Protein AF-A0A5K7XA89-F1 (afdb_monomer_lite)

Organism: NCBI:txid2650471

Structure (mmCIF, N/CA/C/O backbone):
data_AF-A0A5K7XA89-F1
#
_entry.id   AF-A0A5K7XA89-F1
#
loop_
_atom_site.group_PDB
_atom_site.id
_atom_site.type_symbol
_atom_site.label_atom_id
_atom_site.label_alt_id
_atom_site.label_comp_id
_atom_site.label_asym_id
_atom_site.label_entity_id
_atom_site.label_seq_id
_atom_site.pdbx_PDB_ins_code
_atom_site.Cartn_x
_atom_site.Cartn_y
_atom_site.Cartn_z
_atom_site.occupancy
_atom_site.B_iso_or_equiv
_atom_site.auth_seq_id
_atom_site.auth_comp_id
_atom_site.auth_asym_id
_atom_site.auth_atom_id
_atom_site.pdbx_PDB_model_num
ATOM 1 N N . MET A 1 1 ? 74.016 27.222 -38.735 1.00 37.00 1 MET A N 1
ATOM 2 C CA . MET A 1 1 ? 73.776 26.646 -37.393 1.00 37.00 1 MET A CA 1
ATOM 3 C C . MET A 1 1 ? 72.657 25.629 -37.515 1.00 37.00 1 MET A C 1
ATOM 5 O O . MET A 1 1 ? 71.613 25.961 -38.057 1.00 37.00 1 MET A O 1
ATOM 9 N N . ASN A 1 2 ? 72.936 24.388 -37.122 1.00 33.28 2 ASN A N 1
ATOM 10 C CA . ASN A 1 2 ? 72.071 23.222 -37.302 1.00 33.28 2 ASN A CA 1
ATOM 11 C C . ASN A 1 2 ? 70.753 23.349 -36.528 1.00 33.28 2 ASN A C 1
ATOM 13 O O . ASN A 1 2 ? 70.775 23.566 -35.320 1.00 33.28 2 ASN A O 1
ATOM 17 N N . VAL A 1 3 ? 69.627 23.118 -37.206 1.00 33.41 3 VAL A N 1
ATOM 18 C CA . VAL A 1 3 ? 68.336 22.843 -36.565 1.00 33.41 3 VAL A CA 1
ATOM 19 C C . VAL A 1 3 ? 68.073 21.346 -36.694 1.00 33.41 3 VAL A C 1
ATOM 21 O O . VAL A 1 3 ? 67.866 20.822 -37.786 1.00 33.41 3 VAL A O 1
ATOM 24 N N . VAL A 1 4 ? 68.154 20.652 -35.562 1.00 34.12 4 VAL A N 1
ATOM 25 C CA . VAL A 1 4 ? 67.889 19.218 -35.416 1.00 34.12 4 VAL A CA 1
ATOM 26 C C . VAL A 1 4 ? 66.395 19.022 -35.145 1.00 34.12 4 VAL A C 1
ATOM 28 O O . VAL A 1 4 ? 65.856 19.569 -34.186 1.00 34.12 4 VAL A O 1
ATOM 31 N N . HIS A 1 5 ? 65.726 18.220 -35.973 1.00 40.22 5 HIS A N 1
ATOM 32 C CA . HIS A 1 5 ? 64.380 17.704 -35.709 1.00 40.22 5 HIS A CA 1
ATOM 33 C C . HIS A 1 5 ? 64.405 16.644 -34.591 1.00 40.22 5 HIS A C 1
ATOM 35 O O . HIS A 1 5 ? 65.168 15.682 -34.711 1.00 40.22 5 HIS A O 1
ATOM 41 N N . PRO A 1 6 ? 63.520 16.699 -33.576 1.00 35.19 6 PRO A N 1
ATOM 42 C CA . PRO A 1 6 ? 63.233 15.545 -32.741 1.00 35.19 6 PRO A CA 1
ATOM 43 C C . PRO A 1 6 ? 62.132 14.683 -33.370 1.00 35.19 6 PRO A C 1
ATOM 45 O O . PRO A 1 6 ? 61.108 15.150 -33.866 1.00 35.19 6 PRO A O 1
ATOM 48 N N . THR A 1 7 ? 62.406 13.388 -33.345 1.00 39.88 7 THR A N 1
ATOM 49 C CA . THR A 1 7 ? 61.856 12.312 -34.159 1.00 39.88 7 THR A CA 1
ATOM 50 C C . THR A 1 7 ? 60.705 11.544 -33.495 1.00 39.88 7 THR A C 1
ATOM 52 O O . THR A 1 7 ? 60.457 11.608 -32.291 1.00 39.88 7 THR A O 1
ATOM 55 N N . LYS A 1 8 ? 60.043 10.759 -34.353 1.00 41.25 8 LYS A N 1
ATOM 56 C CA . LYS A 1 8 ? 59.012 9.705 -34.236 1.00 41.25 8 LYS A CA 1
ATOM 57 C C . LYS A 1 8 ? 58.937 8.809 -32.969 1.00 41.25 8 LYS A C 1
ATOM 59 O O . LYS A 1 8 ? 58.056 7.953 -32.916 1.00 41.25 8 LYS A O 1
ATOM 64 N N . HIS A 1 9 ? 59.750 8.987 -31.925 1.00 38.53 9 HIS A N 1
ATOM 65 C CA . HIS A 1 9 ? 59.777 8.092 -30.754 1.00 38.53 9 HIS A CA 1
ATOM 66 C C . HIS A 1 9 ? 58.677 8.325 -29.700 1.00 38.53 9 HIS A C 1
ATOM 68 O O . HIS A 1 9 ? 58.312 7.387 -28.995 1.00 38.53 9 HIS A O 1
ATOM 74 N N . ARG A 1 10 ? 58.066 9.518 -29.616 1.00 34.62 10 ARG A N 1
ATOM 75 C CA . ARG A 1 10 ? 57.000 9.792 -28.622 1.00 34.62 10 ARG A CA 1
ATOM 76 C C . ARG A 1 10 ? 55.616 9.229 -28.987 1.00 34.62 10 ARG A C 1
ATOM 78 O O . ARG A 1 10 ? 54.802 9.017 -28.093 1.00 34.62 10 ARG A O 1
ATOM 85 N N . ARG A 1 11 ? 55.343 8.937 -30.269 1.00 38.09 11 ARG A N 1
ATOM 86 C CA . ARG A 1 11 ? 54.072 8.311 -30.702 1.00 38.09 11 ARG A CA 1
ATOM 87 C C . ARG A 1 11 ? 54.040 6.798 -30.454 1.00 38.09 11 ARG A C 1
ATOM 89 O O . ARG A 1 11 ? 53.012 6.286 -30.029 1.00 38.09 11 ARG A O 1
ATOM 96 N N . ALA A 1 12 ? 55.164 6.102 -30.632 1.00 37.69 12 ALA A N 1
ATOM 97 C CA . ALA A 1 12 ? 55.244 4.656 -30.399 1.00 37.69 12 ALA A CA 1
ATOM 98 C C . ALA A 1 12 ? 55.132 4.280 -28.906 1.00 37.69 12 ALA A C 1
ATOM 100 O O . ALA A 1 12 ? 54.568 3.239 -28.578 1.00 37.69 12 ALA A O 1
ATOM 101 N N . LEU A 1 13 ? 55.609 5.143 -27.998 1.00 35.50 13 LEU A N 1
ATOM 102 C CA . LEU A 1 13 ? 55.512 4.916 -26.551 1.00 35.50 13 LEU A CA 1
ATOM 103 C C . LEU A 1 13 ? 54.089 5.165 -26.010 1.00 35.50 13 LEU A C 1
ATOM 105 O O . LEU A 1 13 ? 53.639 4.436 -25.133 1.00 35.50 13 LEU A O 1
ATOM 109 N N . ARG A 1 14 ? 53.342 6.128 -26.580 1.00 35.12 14 ARG A N 1
ATOM 110 C CA . ARG A 1 14 ? 51.922 6.360 -26.241 1.00 35.12 14 ARG A CA 1
ATOM 111 C C . ARG A 1 14 ? 50.995 5.256 -26.762 1.00 35.12 14 ARG A C 1
ATOM 113 O O . ARG A 1 14 ? 50.081 4.880 -26.041 1.00 35.12 14 ARG A O 1
ATOM 120 N N . LEU A 1 15 ? 51.249 4.695 -27.951 1.00 36.91 15 LEU A N 1
ATOM 121 C CA . LEU A 1 15 ? 50.461 3.559 -28.459 1.00 36.91 15 LEU A CA 1
ATOM 122 C C . LEU A 1 15 ? 50.674 2.277 -27.636 1.00 36.91 15 LEU A C 1
ATOM 124 O O . LEU A 1 15 ? 49.716 1.552 -27.393 1.00 36.91 15 LEU A O 1
ATOM 128 N N . LYS A 1 16 ? 51.900 2.010 -27.162 1.00 33.69 16 LYS A N 1
ATOM 129 C CA . LYS A 1 16 ? 52.174 0.842 -26.304 1.00 33.69 16 LYS A CA 1
ATOM 130 C C . LYS A 1 16 ? 51.595 0.986 -24.892 1.00 33.69 16 LYS A C 1
ATOM 132 O O . LYS A 1 16 ? 51.180 -0.015 -24.321 1.00 33.69 16 LYS A O 1
ATOM 137 N N . LEU A 1 17 ? 51.508 2.208 -24.356 1.00 32.22 17 LEU A N 1
ATOM 138 C CA . LEU A 1 17 ? 50.892 2.465 -23.049 1.00 32.22 17 LEU A CA 1
ATOM 139 C C . LEU A 1 17 ? 49.352 2.384 -23.106 1.00 32.22 17 LEU A C 1
ATOM 141 O O . LEU A 1 17 ? 48.749 1.815 -22.207 1.00 32.22 17 LEU A O 1
ATOM 145 N N . LEU A 1 18 ? 48.718 2.861 -24.186 1.00 35.91 18 LEU A N 1
ATOM 146 C CA . LEU A 1 18 ? 47.267 2.720 -24.414 1.00 35.91 18 LEU A CA 1
ATOM 147 C C . LEU A 1 18 ? 46.844 1.264 -24.674 1.00 35.91 18 LEU A C 1
ATOM 149 O O . LEU A 1 18 ? 45.805 0.834 -24.178 1.00 35.91 18 LEU A O 1
ATOM 153 N N . ALA A 1 19 ? 47.668 0.484 -25.383 1.00 34.25 19 ALA A N 1
ATOM 154 C CA . ALA A 1 19 ? 47.438 -0.950 -25.562 1.00 34.25 19 ALA A CA 1
ATOM 155 C C . ALA A 1 19 ? 47.626 -1.736 -24.251 1.00 34.25 19 ALA A C 1
ATOM 157 O O . ALA A 1 19 ? 46.821 -2.607 -23.949 1.00 34.25 19 ALA A O 1
ATOM 158 N N . ALA A 1 20 ? 48.629 -1.400 -23.431 1.00 32.50 20 ALA A N 1
ATOM 159 C CA . ALA A 1 20 ? 48.849 -2.055 -22.138 1.00 32.50 20 ALA A CA 1
ATOM 160 C C . ALA A 1 20 ? 47.776 -1.705 -21.088 1.00 32.50 20 ALA A C 1
ATOM 162 O O . ALA A 1 20 ? 47.397 -2.571 -20.308 1.00 32.50 20 ALA A O 1
ATOM 163 N N . ILE A 1 21 ? 47.238 -0.478 -21.099 1.00 38.47 21 ILE A N 1
ATOM 164 C CA . ILE A 1 21 ? 46.108 -0.074 -20.242 1.00 38.47 21 ILE A CA 1
ATOM 165 C C . ILE A 1 21 ? 44.800 -0.738 -20.709 1.00 38.47 21 ILE A C 1
ATOM 167 O O . ILE A 1 21 ? 44.025 -1.186 -19.872 1.00 38.47 21 ILE A O 1
ATOM 171 N N . SER A 1 22 ? 44.591 -0.895 -22.024 1.00 38.22 22 SER A N 1
ATOM 172 C CA . SER A 1 22 ? 43.431 -1.629 -22.567 1.00 38.22 22 SER A CA 1
ATOM 173 C C . SER A 1 22 ? 43.500 -3.131 -22.266 1.00 38.22 22 SER A C 1
ATOM 175 O O . SER A 1 22 ? 42.485 -3.748 -21.966 1.00 38.22 22 SER A O 1
ATOM 177 N N . ILE A 1 23 ? 44.703 -3.717 -22.275 1.00 37.28 23 ILE A N 1
ATOM 178 C CA . ILE A 1 23 ? 44.925 -5.124 -21.916 1.00 37.28 23 ILE A CA 1
ATOM 179 C C . ILE A 1 23 ? 44.824 -5.333 -20.396 1.00 37.28 23 ILE A C 1
ATOM 181 O O . ILE A 1 23 ? 44.286 -6.345 -19.972 1.00 37.28 23 ILE A O 1
ATOM 185 N N . ALA A 1 24 ? 45.264 -4.384 -19.564 1.00 36.22 24 ALA A N 1
ATOM 186 C CA . ALA A 1 24 ? 45.113 -4.469 -18.107 1.00 36.22 24 ALA A CA 1
ATOM 187 C C . ALA A 1 24 ? 43.654 -4.279 -17.646 1.00 36.22 24 ALA A C 1
ATOM 189 O O . ALA A 1 24 ? 43.226 -4.954 -16.714 1.00 36.22 24 ALA A O 1
ATOM 190 N N . ALA A 1 25 ? 42.871 -3.428 -18.322 1.00 37.78 25 ALA A N 1
ATOM 191 C CA . ALA A 1 25 ? 41.431 -3.301 -18.084 1.00 37.78 25 ALA A CA 1
ATOM 192 C C . ALA A 1 25 ? 40.664 -4.565 -18.516 1.00 37.78 25 ALA A C 1
ATOM 194 O O . ALA A 1 25 ? 39.801 -5.029 -17.775 1.00 37.78 25 ALA A O 1
ATOM 195 N N . ALA A 1 26 ? 41.044 -5.177 -19.644 1.00 34.47 26 ALA A N 1
ATOM 196 C CA . ALA A 1 26 ? 40.497 -6.463 -20.085 1.00 34.47 26 ALA A CA 1
ATOM 197 C C . ALA A 1 26 ? 40.936 -7.643 -19.188 1.00 34.47 26 ALA A C 1
ATOM 199 O O . ALA A 1 26 ? 40.162 -8.551 -18.920 1.00 34.47 26 ALA A O 1
ATOM 200 N N . LEU A 1 27 ? 42.165 -7.637 -18.659 1.00 33.06 27 LEU A N 1
ATOM 201 C CA . LEU A 1 27 ? 42.650 -8.680 -17.742 1.00 33.06 27 LEU A CA 1
ATOM 202 C C . LEU A 1 27 ? 42.080 -8.541 -16.323 1.00 33.06 27 LEU A C 1
ATOM 204 O O . LEU A 1 27 ? 41.971 -9.542 -15.621 1.00 33.0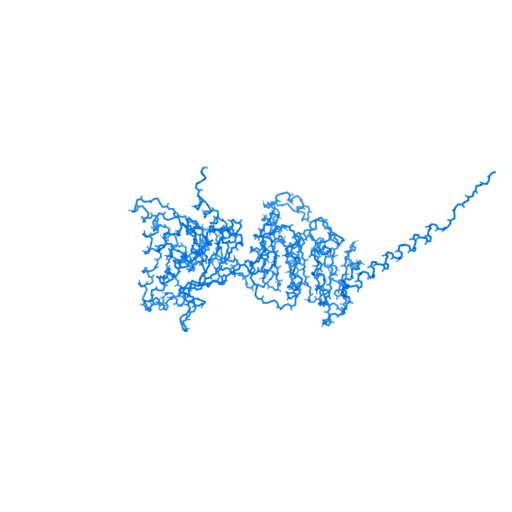6 27 LEU A O 1
ATOM 208 N N . SER A 1 28 ? 41.689 -7.333 -15.907 1.00 37.84 28 SER A N 1
ATOM 209 C CA . SER A 1 28 ? 40.972 -7.119 -14.647 1.00 37.84 28 SER A CA 1
ATOM 210 C C . SER A 1 28 ? 39.466 -7.411 -14.766 1.00 37.84 28 SER A C 1
ATOM 212 O O . SER A 1 28 ? 38.864 -7.754 -13.751 1.00 37.84 28 SER A O 1
ATOM 214 N N . SER A 1 29 ? 38.861 -7.333 -15.967 1.00 39.03 29 SER A N 1
ATOM 215 C CA . SER A 1 29 ? 37.472 -7.786 -16.220 1.00 39.03 29 SER A CA 1
ATOM 216 C C . SER A 1 29 ? 37.359 -9.311 -16.327 1.00 39.03 29 SER A C 1
ATOM 218 O O . SER A 1 29 ? 36.357 -9.891 -15.915 1.00 39.03 29 SER A O 1
ATOM 220 N N . MET A 1 30 ? 38.426 -9.986 -16.765 1.00 36.84 30 MET A N 1
ATOM 221 C CA . MET A 1 30 ? 38.514 -11.453 -16.830 1.00 36.84 30 MET A CA 1
ATOM 222 C C . MET A 1 30 ? 38.441 -12.154 -15.460 1.00 36.84 30 MET A C 1
ATOM 224 O O . MET A 1 30 ? 38.286 -13.372 -15.409 1.00 36.84 30 MET A O 1
ATOM 228 N N . ALA A 1 31 ? 38.533 -11.420 -14.346 1.00 36.69 31 ALA A N 1
ATOM 229 C CA . ALA A 1 31 ? 38.511 -11.990 -12.998 1.00 36.69 31 ALA A CA 1
ATOM 230 C C . ALA A 1 31 ? 37.099 -12.156 -12.387 1.00 36.69 31 ALA A C 1
ATOM 232 O O . ALA A 1 31 ? 36.988 -12.794 -11.342 1.00 36.69 31 ALA A O 1
ATOM 233 N N . SER A 1 32 ? 36.028 -11.628 -13.005 1.00 43.31 32 SER A N 1
ATOM 234 C CA . SER A 1 32 ? 34.648 -11.713 -12.470 1.00 43.31 32 SER A CA 1
ATOM 235 C C . SER A 1 32 ? 33.660 -12.549 -13.299 1.00 43.31 32 SER A C 1
ATOM 237 O O . SER A 1 32 ? 32.538 -12.782 -12.854 1.00 43.31 32 SER A O 1
ATOM 239 N N . GLY A 1 33 ? 34.067 -13.064 -14.463 1.00 42.78 33 GLY A N 1
ATOM 240 C CA . GLY A 1 33 ? 33.417 -14.215 -15.101 1.00 42.78 33 GLY A CA 1
ATOM 241 C C . GLY A 1 33 ? 32.035 -14.026 -15.742 1.00 42.78 33 GLY A C 1
ATOM 242 O O . GLY A 1 33 ? 31.486 -15.025 -16.192 1.00 42.78 33 GLY A O 1
ATOM 243 N N . VAL A 1 34 ? 31.468 -12.818 -15.854 1.00 51.78 34 VAL A N 1
ATOM 244 C CA . VAL A 1 34 ? 30.261 -12.585 -16.679 1.00 51.78 34 VAL A CA 1
ATOM 245 C C . VAL A 1 34 ? 30.316 -11.190 -17.315 1.00 51.78 34 VAL A C 1
ATOM 247 O O . VAL A 1 34 ? 29.961 -10.199 -16.681 1.00 51.78 34 VAL A O 1
ATOM 250 N N . GLU A 1 35 ? 30.765 -11.085 -18.569 1.00 61.78 35 GLU A N 1
ATOM 251 C CA . GLU A 1 35 ? 30.667 -9.827 -19.321 1.00 61.78 35 GLU A CA 1
ATOM 252 C C . GLU A 1 35 ? 29.217 -9.616 -19.789 1.00 61.78 35 GLU A C 1
ATOM 254 O O . GLU A 1 35 ? 28.619 -10.497 -20.403 1.00 61.78 35 GLU A O 1
ATOM 259 N N . TYR A 1 36 ? 28.632 -8.453 -19.482 1.00 79.19 36 TYR A N 1
ATOM 260 C CA . TYR A 1 36 ? 27.377 -7.990 -20.080 1.00 79.19 36 TYR A CA 1
ATOM 261 C C . TYR A 1 36 ? 27.717 -6.861 -21.049 1.00 79.19 36 TYR A C 1
ATOM 263 O O . TYR A 1 36 ? 27.842 -5.698 -20.660 1.00 79.19 36 TYR A O 1
ATOM 271 N N . LEU A 1 37 ? 28.012 -7.244 -22.289 1.00 74.75 37 LEU A N 1
ATOM 272 C CA . LEU A 1 37 ? 28.657 -6.375 -23.269 1.00 74.75 37 LEU A CA 1
ATOM 273 C C . LEU A 1 37 ? 27.642 -5.415 -23.880 1.00 74.75 37 LEU A C 1
ATOM 275 O O . LEU A 1 37 ? 26.671 -5.864 -24.482 1.00 74.75 37 LEU A O 1
ATOM 279 N N . ALA A 1 38 ? 27.890 -4.113 -23.735 1.00 84.31 38 ALA A N 1
ATOM 280 C CA . ALA A 1 38 ? 27.094 -3.061 -24.352 1.00 84.31 38 ALA A CA 1
ATOM 281 C C . ALA A 1 38 ? 27.640 -2.710 -25.742 1.00 84.31 38 ALA A C 1
ATOM 283 O O . ALA A 1 38 ? 28.809 -2.347 -25.883 1.00 84.31 38 ALA A O 1
ATOM 284 N N . GLU A 1 39 ? 26.777 -2.750 -26.750 1.00 87.44 39 GLU A N 1
ATOM 285 C CA . GLU A 1 39 ? 27.058 -2.282 -28.106 1.00 87.44 39 GLU A CA 1
ATOM 286 C C . GLU A 1 39 ? 26.098 -1.155 -28.478 1.00 87.44 39 GLU A C 1
ATOM 288 O O . GLU A 1 39 ? 24.888 -1.274 -28.287 1.00 87.44 39 GLU A O 1
ATOM 293 N N . GLU A 1 40 ? 26.615 -0.069 -29.049 1.00 89.88 40 GLU A N 1
ATOM 294 C CA . GLU A 1 40 ? 25.760 0.966 -29.624 1.00 89.88 40 GLU A CA 1
ATOM 295 C C . GLU A 1 40 ? 25.195 0.490 -30.963 1.00 89.88 40 GLU A C 1
ATOM 297 O O . GLU A 1 40 ? 25.915 0.006 -31.839 1.00 89.88 40 GLU A O 1
ATOM 302 N N . GLN A 1 41 ? 23.885 0.626 -31.109 1.00 88.94 41 GLN A N 1
ATOM 303 C CA . GLN A 1 41 ? 23.122 0.207 -32.270 1.00 88.94 41 GLN A CA 1
ATOM 304 C C . GLN A 1 41 ? 22.153 1.321 -32.674 1.00 88.94 41 GLN A C 1
ATOM 306 O O . GLN A 1 41 ? 21.968 2.322 -31.979 1.00 88.94 41 GLN A O 1
ATOM 311 N N . THR A 1 42 ? 21.520 1.177 -33.835 1.00 85.19 42 THR A N 1
ATOM 312 C CA . THR A 1 42 ? 20.563 2.164 -34.340 1.00 85.19 42 THR A CA 1
ATOM 313 C C . THR A 1 42 ? 19.379 1.466 -34.995 1.00 85.19 42 THR A C 1
ATOM 315 O O . THR A 1 42 ? 19.555 0.595 -35.844 1.00 85.19 42 THR A O 1
ATOM 318 N N . ALA A 1 43 ? 18.163 1.846 -34.604 1.00 79.06 43 ALA A N 1
ATOM 319 C CA . ALA A 1 43 ? 16.922 1.363 -35.199 1.00 79.06 43 ALA A CA 1
ATOM 320 C C . ALA A 1 43 ? 16.286 2.461 -36.057 1.00 79.06 43 ALA A C 1
ATOM 322 O O . ALA A 1 43 ? 16.234 3.620 -35.661 1.00 79.06 43 ALA A O 1
ATOM 323 N N . SER A 1 44 ? 15.780 2.112 -37.235 1.00 72.69 44 SER A N 1
ATOM 324 C CA . SER A 1 44 ? 15.041 3.038 -38.093 1.00 72.69 44 SER A CA 1
ATOM 325 C C . SER A 1 44 ? 13.872 2.293 -38.722 1.00 72.69 44 SER A C 1
ATOM 327 O O . SER A 1 44 ? 14.073 1.288 -39.412 1.00 72.69 44 SER A O 1
ATOM 329 N N . ALA A 1 45 ? 12.644 2.756 -38.478 1.00 62.03 45 ALA A N 1
ATOM 330 C CA . ALA A 1 45 ? 11.520 2.324 -39.295 1.00 62.03 45 ALA A CA 1
ATOM 331 C C . ALA A 1 45 ? 11.682 2.862 -40.721 1.00 62.03 45 ALA A C 1
ATOM 333 O O . ALA A 1 45 ? 12.172 3.969 -40.928 1.00 62.03 45 ALA A O 1
ATOM 334 N N . ALA A 1 46 ? 11.202 2.103 -41.711 1.00 55.06 46 ALA A N 1
ATOM 335 C CA . ALA A 1 46 ? 11.282 2.485 -43.125 1.00 55.06 46 ALA A CA 1
ATOM 336 C C . ALA A 1 46 ? 10.610 3.843 -43.440 1.00 55.06 46 ALA A C 1
ATOM 338 O O . ALA A 1 46 ? 10.864 4.420 -44.492 1.00 55.06 46 ALA A O 1
ATOM 339 N N . SER A 1 47 ? 9.759 4.343 -42.536 1.00 48.88 47 SER A N 1
ATOM 340 C CA . SER A 1 47 ? 9.041 5.616 -42.628 1.00 48.88 47 SER A CA 1
ATOM 341 C C . SER A 1 47 ? 9.502 6.691 -41.629 1.00 48.88 47 SER A C 1
ATOM 343 O O . SER A 1 47 ? 8.918 7.773 -41.621 1.00 48.88 47 SER A O 1
ATOM 345 N N . ALA A 1 48 ? 10.487 6.422 -40.762 1.00 57.88 48 ALA A N 1
ATOM 346 C CA . ALA A 1 48 ? 10.931 7.373 -39.738 1.00 57.88 48 ALA A CA 1
ATOM 347 C C . ALA A 1 48 ? 11.926 8.402 -40.304 1.00 57.88 48 ALA A C 1
ATOM 349 O O . ALA A 1 48 ? 12.830 8.058 -41.064 1.00 57.88 48 ALA A O 1
ATOM 350 N N . SER A 1 49 ? 11.786 9.673 -39.908 1.00 56.03 49 SER A N 1
ATOM 351 C CA . SER A 1 49 ? 12.668 10.769 -40.346 1.00 56.03 49 SER A CA 1
ATOM 352 C C . SER A 1 49 ? 14.021 10.796 -39.626 1.00 56.03 49 SER A C 1
ATOM 354 O O . SER A 1 49 ? 14.974 11.378 -40.141 1.00 56.03 49 SER A O 1
ATOM 356 N N . THR A 1 50 ? 14.129 10.160 -38.456 1.00 69.31 50 THR A N 1
ATOM 357 C CA . THR A 1 50 ? 15.370 10.042 -37.681 1.00 69.31 50 THR A CA 1
ATOM 358 C C . THR A 1 50 ? 15.482 8.654 -37.080 1.00 69.31 50 THR A C 1
ATOM 360 O O . THR A 1 50 ? 14.518 8.148 -36.512 1.00 69.31 50 THR A O 1
ATOM 363 N N . ALA A 1 51 ? 16.664 8.053 -37.182 1.00 84.88 51 ALA A N 1
ATOM 364 C CA . ALA A 1 51 ? 16.939 6.785 -36.534 1.00 84.88 51 ALA A CA 1
ATOM 365 C C . ALA A 1 51 ? 17.072 6.963 -35.009 1.00 84.88 51 ALA A C 1
ATOM 367 O O . ALA A 1 51 ? 17.493 8.021 -34.539 1.00 84.88 51 ALA A O 1
ATOM 368 N N . THR A 1 52 ? 16.715 5.928 -34.254 1.00 90.75 52 THR A N 1
ATOM 369 C CA . THR A 1 52 ? 16.778 5.861 -32.792 1.00 90.75 52 THR A CA 1
ATOM 370 C C . THR A 1 52 ? 18.035 5.098 -32.373 1.00 90.75 52 THR A C 1
ATOM 372 O O . THR A 1 52 ? 18.084 3.878 -32.566 1.00 90.75 52 THR A O 1
ATOM 375 N N . PRO A 1 53 ? 19.058 5.771 -31.816 1.00 94.69 53 PRO A N 1
ATOM 376 C CA . PRO A 1 53 ? 20.181 5.098 -31.176 1.00 94.69 53 PRO A CA 1
ATOM 377 C C . PRO A 1 53 ? 19.721 4.332 -29.935 1.00 94.69 53 PRO A C 1
ATOM 379 O O . PRO A 1 53 ? 18.789 4.754 -29.246 1.00 94.69 53 PRO A O 1
ATOM 382 N N . TYR A 1 54 ? 20.367 3.211 -29.641 1.00 95.62 54 TYR A N 1
ATOM 383 C CA . TYR A 1 54 ? 20.155 2.471 -28.401 1.00 95.62 54 TYR A CA 1
ATOM 384 C C . TYR A 1 54 ? 21.402 1.660 -28.043 1.00 95.62 54 TYR A C 1
ATOM 386 O O . TYR A 1 54 ? 22.145 1.236 -28.929 1.00 95.62 54 TYR A O 1
ATOM 394 N N . LEU A 1 55 ? 21.619 1.416 -26.751 1.00 96.25 55 LEU A N 1
ATOM 395 C CA . LEU A 1 55 ? 22.597 0.427 -26.298 1.00 96.25 55 LEU A CA 1
ATOM 396 C C . LEU A 1 55 ? 21.946 -0.950 -26.242 1.00 96.25 55 LEU A C 1
ATOM 398 O O . LEU A 1 55 ? 20.841 -1.087 -25.716 1.00 96.25 55 LEU A O 1
ATOM 402 N N . LEU A 1 56 ? 22.646 -1.958 -26.751 1.00 94.00 56 LEU A N 1
ATOM 403 C CA . LEU A 1 56 ? 22.263 -3.362 -26.718 1.00 94.00 56 LEU A CA 1
ATOM 404 C C . LEU A 1 56 ? 23.236 -4.132 -25.833 1.00 94.00 56 LEU A C 1
ATOM 406 O O . LEU A 1 56 ? 24.413 -4.252 -26.161 1.00 94.00 56 LEU A O 1
ATOM 410 N N . TYR A 1 57 ? 22.731 -4.670 -24.732 1.00 93.69 57 TYR A N 1
ATOM 411 C CA . TYR A 1 57 ? 23.474 -5.533 -23.833 1.00 93.69 57 TYR A CA 1
ATOM 412 C C . TYR A 1 57 ? 23.165 -6.990 -24.152 1.00 93.69 57 TYR A C 1
ATOM 414 O O . TYR A 1 57 ? 22.004 -7.407 -24.079 1.00 93.69 57 TYR A O 1
ATOM 422 N N . ARG A 1 58 ? 24.199 -7.761 -24.494 1.00 89.00 58 ARG A N 1
ATOM 423 C CA . ARG A 1 58 ? 24.083 -9.208 -24.705 1.00 89.00 58 ARG A CA 1
ATOM 424 C C . ARG A 1 58 ? 24.728 -9.987 -23.559 1.00 89.00 58 ARG A C 1
ATOM 426 O O . ARG A 1 58 ? 25.761 -9.550 -23.041 1.00 89.00 58 ARG A O 1
ATOM 433 N N . PRO A 1 59 ? 24.150 -11.139 -23.178 1.00 84.75 59 PRO A N 1
ATOM 434 C CA . PRO A 1 59 ? 24.762 -12.014 -22.192 1.00 84.75 59 PRO A CA 1
ATOM 435 C C . PRO A 1 59 ? 26.084 -12.573 -22.733 1.00 84.75 59 PRO A C 1
ATOM 437 O O . PRO A 1 59 ? 26.194 -12.906 -23.914 1.00 84.75 59 PRO A O 1
ATOM 440 N N . GLY A 1 60 ? 27.100 -12.668 -21.872 1.00 69.38 60 GLY A N 1
ATOM 441 C CA . GLY A 1 60 ? 28.434 -13.162 -22.245 1.00 69.38 60 GLY A CA 1
ATOM 442 C C . GLY A 1 60 ? 28.482 -14.659 -22.580 1.00 69.38 60 GLY A C 1
ATOM 443 O O . GLY A 1 60 ? 29.463 -15.132 -23.151 1.00 69.38 60 GLY A O 1
ATOM 444 N N . ALA A 1 61 ? 27.423 -15.402 -22.254 1.00 67.44 61 ALA A N 1
ATOM 445 C CA . ALA A 1 61 ? 27.199 -16.788 -22.648 1.00 67.44 61 ALA A CA 1
ATOM 446 C C . ALA A 1 61 ? 25.709 -17.002 -22.986 1.00 67.44 61 ALA A C 1
ATOM 448 O O . ALA A 1 61 ? 24.864 -16.287 -22.442 1.00 67.44 61 ALA A O 1
ATOM 449 N N . PRO A 1 62 ? 25.356 -17.965 -23.859 1.00 63.69 62 PRO A N 1
ATOM 450 C CA . PRO A 1 62 ? 23.959 -18.328 -24.084 1.00 63.69 62 PRO A CA 1
ATOM 451 C C . PRO A 1 62 ? 23.334 -18.806 -22.766 1.00 63.69 62 PRO A C 1
ATOM 453 O O . PRO A 1 62 ? 23.878 -19.711 -22.136 1.00 63.69 62 PRO A O 1
ATOM 456 N N . GLY A 1 63 ? 22.224 -18.195 -22.344 1.00 67.62 63 GLY A N 1
ATOM 457 C CA . GLY A 1 63 ? 21.428 -18.709 -21.224 1.00 67.62 63 GLY A CA 1
ATOM 458 C C . GLY A 1 63 ? 20.606 -19.939 -21.626 1.00 67.62 63 GLY A C 1
ATOM 459 O O . GLY A 1 63 ? 20.624 -20.358 -22.782 1.00 67.62 63 GLY A O 1
ATOM 460 N N . ASP A 1 64 ? 19.813 -20.476 -20.698 1.00 74.25 64 ASP A N 1
ATOM 461 C CA . ASP A 1 64 ? 19.002 -21.690 -20.921 1.00 74.25 64 ASP A CA 1
ATOM 462 C C . ASP A 1 64 ? 17.761 -21.462 -21.812 1.00 74.25 64 ASP A C 1
ATOM 464 O O . ASP A 1 64 ? 16.965 -22.371 -22.062 1.00 74.25 64 ASP A O 1
ATOM 468 N N . HIS A 1 65 ? 17.560 -20.240 -22.305 1.00 78.38 65 HIS A N 1
ATOM 469 C CA . HIS A 1 65 ? 16.426 -19.898 -23.150 1.00 78.38 65 HIS A CA 1
ATOM 470 C C . HIS A 1 65 ? 16.678 -20.240 -24.624 1.00 78.38 65 HIS A C 1
ATOM 472 O O . HIS A 1 65 ? 17.673 -19.828 -25.210 1.00 78.38 65 HIS A O 1
ATOM 478 N N . ALA A 1 66 ? 15.702 -20.891 -25.268 1.00 83.31 66 ALA A N 1
ATOM 479 C CA . ALA A 1 66 ? 15.731 -21.128 -26.716 1.00 83.31 66 ALA A CA 1
ATOM 480 C C . ALA A 1 66 ? 15.727 -19.823 -27.541 1.00 83.31 66 ALA A C 1
ATOM 482 O O . ALA A 1 66 ? 16.300 -19.778 -28.627 1.00 83.31 66 ALA A O 1
ATOM 483 N N . LYS A 1 67 ? 15.078 -18.772 -27.018 1.00 90.56 67 LYS A N 1
ATOM 484 C CA . LYS A 1 67 ? 15.142 -17.387 -27.503 1.00 90.56 67 LYS A CA 1
ATOM 485 C C . LYS A 1 67 ? 15.305 -16.445 -26.311 1.00 90.56 67 LYS A C 1
ATOM 487 O O . LYS A 1 67 ? 14.593 -16.603 -25.315 1.00 90.56 67 LYS A O 1
ATOM 492 N N . SER A 1 68 ? 16.214 -15.479 -26.395 1.00 92.19 68 SER A N 1
ATOM 493 C CA . SER A 1 68 ? 16.503 -14.560 -25.293 1.00 92.19 68 SER A CA 1
ATOM 494 C C . SER A 1 68 ? 15.333 -13.598 -25.043 1.00 92.19 68 SER A C 1
ATOM 496 O O . SER A 1 68 ? 14.938 -12.877 -25.962 1.00 92.19 68 SER A O 1
ATOM 498 N N . PRO A 1 69 ? 14.777 -13.546 -23.819 1.00 95.00 69 PRO A N 1
ATOM 499 C CA . PRO A 1 69 ? 13.822 -12.510 -23.430 1.00 95.00 69 PRO A CA 1
ATOM 500 C C . PRO A 1 69 ? 14.482 -11.125 -23.411 1.00 95.00 69 PRO A C 1
ATOM 502 O O . PRO A 1 69 ? 15.697 -10.999 -23.229 1.00 95.00 69 PRO A O 1
ATOM 505 N N . VAL A 1 70 ? 13.675 -10.079 -23.592 1.00 96.69 70 VAL A N 1
ATOM 506 C CA . VAL A 1 70 ? 14.149 -8.698 -23.751 1.00 96.69 70 VAL A CA 1
ATOM 507 C C . VAL A 1 70 ? 13.727 -7.844 -22.560 1.00 96.69 70 VAL A C 1
ATOM 509 O O . VAL A 1 70 ? 12.558 -7.824 -22.187 1.00 96.69 70 VAL A O 1
ATOM 512 N N . VAL A 1 71 ? 14.663 -7.080 -21.999 1.00 98.25 71 VAL A N 1
ATOM 513 C CA . VAL A 1 71 ? 14.401 -6.011 -21.025 1.00 98.25 71 VAL A CA 1
ATOM 514 C C . VAL A 1 71 ? 14.642 -4.659 -21.686 1.00 98.25 71 VAL A C 1
ATOM 516 O O . VAL A 1 71 ? 15.723 -4.397 -22.201 1.00 98.25 71 VAL A O 1
ATOM 519 N N . VAL A 1 72 ? 13.661 -3.766 -21.638 1.00 98.56 72 VAL A N 1
ATOM 520 C CA . VAL A 1 72 ? 13.810 -2.360 -22.016 1.00 98.56 72 VAL A CA 1
ATOM 521 C C . VAL A 1 72 ? 14.078 -1.551 -20.755 1.00 98.56 72 VAL A C 1
ATOM 523 O O . VAL A 1 72 ? 13.180 -1.374 -19.929 1.00 98.56 72 VAL A O 1
ATOM 526 N N . ALA A 1 73 ? 15.313 -1.078 -20.589 1.00 98.38 73 ALA A N 1
ATOM 527 C CA . ALA A 1 73 ? 15.695 -0.249 -19.455 1.00 98.38 73 ALA A CA 1
ATOM 528 C C . ALA A 1 73 ? 15.486 1.237 -19.783 1.00 98.38 73 ALA A C 1
ATOM 530 O O . ALA A 1 73 ? 16.077 1.769 -20.725 1.00 98.38 73 ALA A O 1
ATOM 531 N N . LEU A 1 74 ? 14.650 1.913 -18.996 1.00 98.56 74 LEU A N 1
ATOM 532 C CA . LEU A 1 74 ? 14.331 3.332 -19.141 1.00 98.56 74 LEU A CA 1
ATOM 533 C C . LEU A 1 74 ? 14.944 4.143 -17.997 1.00 98.56 74 LEU A C 1
ATOM 535 O O . LEU A 1 74 ? 14.888 3.749 -16.831 1.00 98.56 74 LEU A O 1
ATOM 539 N N . TYR A 1 75 ? 15.520 5.296 -18.327 1.00 97.56 75 TYR A N 1
ATOM 540 C CA . TYR A 1 75 ? 16.262 6.132 -17.384 1.00 97.56 75 TYR A CA 1
ATOM 541 C C . TYR A 1 75 ? 15.458 7.317 -16.840 1.00 97.56 75 TYR A C 1
ATOM 543 O O . TYR A 1 75 ? 14.452 7.744 -17.405 1.00 97.56 75 TYR A O 1
ATOM 551 N N . GLY A 1 76 ? 15.921 7.835 -15.701 1.00 96.00 76 GLY A N 1
ATOM 552 C CA . GLY A 1 76 ? 15.366 9.004 -15.028 1.00 96.00 76 GLY A CA 1
ATOM 553 C C . GLY A 1 76 ? 15.596 10.328 -15.767 1.00 96.00 76 GLY A C 1
ATOM 554 O O . GLY A 1 76 ? 16.295 10.401 -16.782 1.00 96.00 76 GLY A O 1
ATOM 555 N N . ALA A 1 77 ? 14.984 11.397 -15.247 1.00 95.44 77 ALA A N 1
ATOM 556 C CA . ALA A 1 77 ? 15.085 12.741 -15.816 1.00 95.44 77 ALA A CA 1
ATOM 557 C C . ALA A 1 77 ? 16.547 13.215 -15.866 1.00 95.44 77 ALA A C 1
ATOM 559 O O . ALA A 1 77 ? 17.324 12.965 -14.949 1.00 95.44 77 ALA A O 1
ATOM 560 N N . GLY A 1 78 ? 16.928 13.884 -16.955 1.00 94.69 78 GLY A N 1
ATOM 561 C CA . GLY A 1 78 ? 18.315 14.289 -17.209 1.00 94.69 78 GLY A CA 1
ATOM 562 C C . GLY A 1 78 ? 19.209 13.185 -17.788 1.00 94.69 78 GLY A C 1
ATOM 563 O O . GLY A 1 78 ? 20.335 13.481 -18.182 1.00 94.69 78 GLY A O 1
ATOM 564 N N . GLY A 1 79 ? 18.720 11.944 -17.866 1.00 94.75 79 GLY A N 1
ATOM 565 C CA . GLY A 1 79 ? 19.470 10.806 -18.390 1.00 94.75 79 GLY A CA 1
ATOM 566 C C . GLY A 1 79 ? 19.581 10.758 -19.916 1.00 94.75 79 GLY A C 1
ATOM 567 O O . GLY A 1 79 ? 18.991 11.549 -20.655 1.00 94.75 79 GLY A O 1
ATOM 568 N N . SER A 1 80 ? 20.354 9.781 -20.376 1.00 95.50 80 SER A N 1
ATOM 569 C CA . SER A 1 80 ? 20.526 9.396 -21.783 1.00 95.50 80 SER A CA 1
ATOM 570 C C . SER A 1 80 ? 20.835 7.901 -21.850 1.00 95.50 80 SER A C 1
ATOM 572 O O . SER A 1 80 ? 21.070 7.285 -20.803 1.00 95.50 80 SER A O 1
ATOM 574 N N . MET A 1 81 ? 20.932 7.315 -23.047 1.00 92.81 81 MET A N 1
ATOM 575 C CA . MET A 1 81 ? 21.363 5.913 -23.156 1.00 92.81 81 MET A CA 1
ATOM 576 C C . MET A 1 81 ? 22.744 5.677 -22.507 1.00 92.81 81 MET A C 1
ATOM 578 O O . MET A 1 81 ? 22.963 4.643 -21.881 1.00 92.81 81 MET A O 1
ATOM 582 N N . ASN A 1 82 ? 23.630 6.682 -22.558 1.00 89.25 82 ASN A N 1
ATOM 583 C CA . ASN A 1 82 ? 24.993 6.638 -22.010 1.00 89.25 82 ASN A CA 1
ATOM 584 C C . ASN A 1 82 ? 25.102 7.094 -20.544 1.00 89.25 82 ASN A C 1
ATOM 586 O O . ASN A 1 82 ? 26.145 6.923 -19.917 1.00 89.25 82 ASN A O 1
ATOM 590 N N . ALA A 1 83 ? 24.044 7.690 -19.995 1.00 92.31 83 ALA A N 1
ATOM 591 C CA . ALA A 1 83 ? 23.970 8.171 -18.617 1.00 92.31 83 ALA A CA 1
ATOM 592 C C . ALA A 1 83 ? 22.641 7.718 -17.998 1.00 92.31 83 ALA A C 1
ATOM 594 O O . ALA A 1 83 ? 21.790 8.530 -17.634 1.00 92.31 83 ALA A O 1
ATOM 595 N N . SER A 1 84 ? 22.438 6.403 -17.965 1.00 94.06 84 SER A N 1
ATOM 596 C CA . SER A 1 84 ? 21.214 5.765 -17.483 1.00 94.06 84 SER A CA 1
ATOM 597 C C . SER A 1 84 ? 21.397 5.202 -16.072 1.00 94.06 84 SER A C 1
ATOM 599 O O . SER A 1 84 ? 22.501 4.814 -15.691 1.00 94.06 84 SER A O 1
ATOM 601 N N . ASN A 1 85 ? 20.304 5.074 -15.307 1.00 95.44 85 ASN A N 1
ATOM 602 C CA . ASN A 1 85 ? 20.325 4.340 -14.032 1.00 95.44 85 ASN A CA 1
ATOM 603 C C . ASN A 1 85 ? 20.842 2.910 -14.240 1.00 95.44 85 ASN A C 1
ATOM 605 O O . ASN A 1 85 ? 21.623 2.413 -13.442 1.00 95.44 85 ASN A O 1
ATOM 609 N N . PHE A 1 86 ? 20.482 2.284 -15.365 1.00 95.81 86 PHE A N 1
ATOM 610 C CA . PHE A 1 86 ? 20.920 0.935 -15.704 1.00 95.81 86 PHE A CA 1
ATOM 611 C C . PHE A 1 86 ? 22.440 0.787 -15.829 1.00 95.81 86 PHE A C 1
ATOM 613 O O . PHE A 1 86 ? 22.939 -0.321 -15.666 1.00 95.81 86 PHE A O 1
ATOM 620 N N . ALA A 1 87 ? 23.182 1.866 -16.094 1.00 92.62 87 ALA A N 1
ATOM 621 C CA . ALA A 1 87 ? 24.642 1.864 -16.150 1.00 92.62 87 ALA A CA 1
ATOM 622 C C . ALA A 1 87 ? 25.314 2.162 -14.793 1.00 92.62 87 ALA A C 1
ATOM 624 O O . ALA A 1 87 ? 26.533 2.040 -14.690 1.00 92.62 87 ALA A O 1
ATOM 625 N N . SER A 1 88 ? 24.558 2.542 -13.755 1.00 93.00 88 SER A N 1
ATOM 626 C CA . SER A 1 88 ? 25.115 2.929 -12.450 1.00 93.00 88 SER A CA 1
ATOM 627 C C . SER A 1 88 ? 25.613 1.727 -11.638 1.00 93.00 88 SER A C 1
ATOM 629 O O . SER A 1 88 ? 25.311 0.572 -11.954 1.00 93.00 88 SER A O 1
ATOM 631 N N . GLU A 1 89 ? 26.394 1.971 -10.585 1.00 92.12 89 GLU A N 1
ATOM 632 C CA . GLU A 1 89 ? 26.936 0.889 -9.753 1.00 92.12 89 GLU A CA 1
ATOM 633 C C . GLU A 1 89 ? 25.832 0.136 -9.004 1.00 92.12 89 GLU A C 1
ATOM 635 O O . GLU A 1 89 ? 25.871 -1.083 -8.909 1.00 92.12 89 GLU A O 1
ATOM 640 N N . GLU A 1 90 ? 24.781 0.828 -8.577 1.00 93.69 90 GLU A N 1
ATOM 641 C CA . GLU A 1 90 ? 23.635 0.222 -7.896 1.00 93.69 90 GLU A CA 1
ATOM 642 C C . GLU A 1 90 ? 22.900 -0.793 -8.785 1.00 93.69 90 GLU A C 1
ATOM 644 O O . GLU A 1 90 ? 22.253 -1.698 -8.283 1.00 93.69 90 GLU A O 1
ATOM 649 N N . PHE A 1 91 ? 23.021 -0.704 -10.111 1.00 94.38 91 PHE A N 1
ATOM 650 C CA . PHE A 1 91 ? 22.443 -1.685 -11.034 1.00 94.38 91 PHE A CA 1
ATOM 651 C C . PHE A 1 91 ? 23.401 -2.844 -11.372 1.00 94.38 91 PHE A C 1
ATOM 653 O O . PHE A 1 91 ? 23.056 -3.687 -12.204 1.00 94.38 91 PHE A O 1
ATOM 660 N N . SER A 1 92 ? 24.595 -2.920 -10.768 1.00 93.19 92 SER A N 1
ATOM 661 C CA . SER A 1 92 ? 25.619 -3.916 -11.128 1.00 93.19 92 SER A CA 1
ATOM 662 C C . SER A 1 92 ? 25.166 -5.354 -10.886 1.00 93.19 92 SER A C 1
ATOM 664 O O . SER A 1 92 ? 25.367 -6.214 -11.748 1.00 93.19 92 SER A O 1
ATOM 666 N N . GLU A 1 93 ? 24.477 -5.612 -9.774 1.00 93.12 93 GLU A N 1
ATOM 667 C CA . GLU A 1 93 ? 23.870 -6.914 -9.507 1.00 93.12 93 GLU A CA 1
ATOM 668 C C . GLU A 1 93 ? 22.757 -7.227 -10.512 1.00 93.12 93 GLU A C 1
ATOM 670 O O . GLU A 1 93 ? 22.779 -8.298 -11.106 1.00 93.12 93 GLU A O 1
ATOM 675 N N . ILE A 1 94 ? 21.852 -6.290 -10.803 1.00 95.12 94 ILE A N 1
ATOM 676 C CA . ILE A 1 94 ? 20.794 -6.500 -11.807 1.00 95.12 94 ILE A CA 1
ATOM 677 C C . ILE A 1 94 ? 21.396 -6.862 -13.171 1.00 95.12 94 ILE A C 1
ATOM 679 O O . ILE A 1 94 ? 20.963 -7.831 -13.790 1.00 95.12 94 ILE A O 1
ATOM 683 N N . ARG A 1 95 ? 22.427 -6.136 -13.627 1.00 94.81 95 ARG A N 1
ATOM 684 C CA . ARG A 1 95 ? 23.132 -6.442 -14.885 1.00 94.81 95 ARG A CA 1
ATOM 685 C C . ARG A 1 95 ? 23.737 -7.844 -14.877 1.00 94.81 95 ARG A C 1
ATOM 687 O O . ARG A 1 95 ? 23.606 -8.568 -15.861 1.00 94.81 95 ARG A O 1
ATOM 694 N N . ARG A 1 96 ? 24.392 -8.230 -13.778 1.00 92.75 96 ARG A N 1
ATOM 695 C CA . ARG A 1 96 ? 25.011 -9.553 -13.630 1.00 92.75 96 ARG A CA 1
ATOM 696 C C . ARG A 1 96 ? 23.967 -10.667 -13.697 1.00 92.75 96 ARG A C 1
ATOM 698 O O . ARG A 1 96 ? 24.151 -11.604 -14.466 1.00 92.75 96 ARG A O 1
ATOM 705 N N . GLU A 1 97 ? 22.885 -10.554 -12.931 1.00 93.06 97 GLU A N 1
ATOM 706 C CA . GLU A 1 97 ? 21.849 -11.592 -12.859 1.00 93.06 97 GLU A CA 1
ATOM 707 C C . GLU A 1 97 ? 21.058 -11.687 -14.179 1.00 93.06 97 GLU A C 1
ATOM 709 O O . GLU A 1 97 ? 20.790 -12.791 -14.646 1.00 93.06 97 GLU A O 1
ATOM 714 N N . LEU A 1 98 ? 20.763 -10.561 -14.849 1.00 93.88 98 LEU A N 1
ATOM 715 C CA . LEU A 1 98 ? 20.154 -10.566 -16.191 1.00 93.88 98 LEU A CA 1
ATOM 716 C C . LEU A 1 98 ? 21.046 -11.265 -17.224 1.00 93.88 98 LEU A C 1
ATOM 718 O O . LEU A 1 98 ? 20.552 -12.072 -18.012 1.00 93.88 98 LEU A O 1
ATOM 722 N N . SER A 1 99 ? 22.355 -10.986 -17.197 1.00 92.56 99 SER A N 1
ATOM 723 C CA . SER A 1 99 ? 23.332 -11.636 -18.076 1.00 92.56 99 SER A CA 1
ATOM 724 C C . SER A 1 99 ? 23.396 -13.147 -17.828 1.00 92.56 99 SER A C 1
ATOM 726 O O . SER A 1 99 ? 23.321 -13.929 -18.772 1.00 92.56 99 SER A O 1
ATOM 728 N N . GLN A 1 100 ? 23.458 -13.571 -16.560 1.00 90.50 100 GLN A N 1
ATOM 729 C CA . GLN A 1 100 ? 23.473 -14.990 -16.178 1.00 90.50 100 GLN A CA 1
ATOM 730 C C . GLN A 1 100 ? 22.191 -15.723 -16.582 1.00 90.50 100 GLN A C 1
ATOM 732 O O . GLN A 1 100 ? 22.250 -16.873 -17.004 1.00 90.50 100 GLN A O 1
ATOM 737 N N . ALA A 1 101 ? 21.045 -15.048 -16.500 1.00 90.44 101 ALA A N 1
ATOM 738 C CA . ALA A 1 101 ? 19.760 -15.596 -16.913 1.00 90.44 101 ALA A CA 1
ATOM 739 C C . ALA A 1 101 ? 19.506 -15.499 -18.432 1.00 90.44 101 ALA A C 1
ATOM 741 O O . ALA A 1 101 ? 18.441 -15.886 -18.904 1.00 90.44 101 ALA A O 1
ATOM 742 N N . GLY A 1 102 ? 20.459 -14.992 -19.224 1.00 92.25 102 GLY A N 1
ATOM 743 C CA . GLY A 1 102 ? 20.355 -14.954 -20.686 1.00 92.25 102 GLY A CA 1
ATOM 744 C C . GLY A 1 102 ? 19.378 -13.914 -21.244 1.00 92.25 102 GLY A C 1
ATOM 745 O O . GLY A 1 102 ? 18.916 -14.063 -22.382 1.00 92.25 102 GLY A O 1
ATOM 746 N N . TYR A 1 103 ? 19.057 -12.875 -20.468 1.00 93.81 103 TYR A N 1
ATOM 747 C CA . TYR A 1 103 ? 18.265 -11.741 -20.942 1.00 93.81 103 TYR A CA 1
ATOM 748 C C . TYR A 1 103 ? 19.121 -10.831 -21.823 1.00 93.81 103 TYR A C 1
ATOM 750 O O . TYR A 1 103 ? 20.309 -10.623 -21.576 1.00 93.81 103 TYR A O 1
ATOM 758 N N . VAL A 1 104 ? 18.488 -10.254 -22.839 1.00 94.69 104 VAL A N 1
ATOM 759 C CA . VAL A 1 104 ? 19.036 -9.138 -23.611 1.00 94.69 104 VAL A CA 1
ATOM 760 C C . VAL A 1 104 ? 18.435 -7.850 -23.067 1.00 94.69 104 VAL A C 1
ATOM 762 O O . VAL A 1 104 ? 17.223 -7.766 -22.879 1.00 94.69 104 VAL A O 1
ATOM 765 N N . THR A 1 105 ? 19.250 -6.826 -22.820 1.00 96.62 105 THR A N 1
ATOM 766 C CA . THR A 1 105 ? 18.753 -5.517 -22.372 1.00 96.62 105 THR A CA 1
ATOM 767 C C . THR A 1 105 ? 18.998 -4.460 -23.427 1.00 96.62 105 THR A C 1
ATOM 769 O O . THR A 1 105 ? 20.085 -4.382 -23.989 1.00 96.62 105 THR A O 1
ATOM 772 N N . ILE A 1 106 ? 18.007 -3.606 -23.656 1.00 96.44 106 ILE A N 1
ATOM 773 C CA . ILE A 1 106 ? 18.169 -2.396 -24.450 1.00 96.44 106 ILE A CA 1
ATOM 774 C C . ILE A 1 106 ? 17.973 -1.138 -23.623 1.00 96.44 106 ILE A C 1
ATOM 776 O O . ILE A 1 106 ? 17.116 -1.090 -22.744 1.00 96.44 106 ILE A O 1
ATOM 780 N N . VAL A 1 107 ? 18.741 -0.103 -23.953 1.00 98.00 107 VAL A N 1
ATOM 781 C CA . VAL A 1 107 ? 18.595 1.246 -23.397 1.00 98.00 107 VAL A CA 1
ATOM 782 C C . VAL A 1 107 ? 18.442 2.225 -24.567 1.00 98.00 107 VAL A C 1
ATOM 784 O O . VAL A 1 107 ? 19.447 2.581 -25.186 1.00 98.00 107 VAL A O 1
ATOM 787 N N . PRO A 1 108 ? 17.209 2.611 -24.947 1.00 97.25 108 PRO A N 1
ATOM 788 C CA . PRO A 1 108 ? 16.974 3.488 -26.094 1.00 97.25 108 PRO A CA 1
ATOM 789 C C . PRO A 1 108 ? 17.277 4.956 -25.781 1.00 97.25 108 PRO A C 1
ATOM 791 O O . PRO A 1 108 ? 17.008 5.416 -24.677 1.00 97.25 108 PRO A O 1
ATOM 794 N N . GLU A 1 109 ? 17.773 5.716 -26.761 1.00 96.56 109 GLU A N 1
ATOM 795 C CA . GLU A 1 109 ? 17.948 7.167 -26.642 1.00 96.56 109 GLU A CA 1
ATOM 796 C C . GLU A 1 109 ? 16.625 7.905 -26.900 1.00 96.56 109 GLU A C 1
ATOM 798 O O . GLU A 1 109 ? 16.157 8.047 -28.037 1.00 96.56 109 GLU A O 1
ATOM 803 N N . LEU A 1 110 ? 16.029 8.385 -25.812 1.00 96.00 110 LEU A N 1
ATOM 804 C CA . LEU A 1 110 ? 14.739 9.075 -25.765 1.00 96.00 110 LEU A CA 1
ATOM 805 C C . LEU A 1 110 ? 14.867 10.565 -25.403 1.00 96.00 110 LEU A C 1
ATOM 807 O O . LEU A 1 110 ? 13.886 11.304 -25.482 1.00 96.00 110 LEU A O 1
ATOM 811 N N . GLY A 1 111 ? 16.058 11.022 -25.010 1.00 94.25 111 GLY A N 1
ATOM 812 C CA . GLY A 1 111 ? 16.303 12.365 -24.491 1.00 94.25 111 GLY A CA 1
ATOM 813 C C . GLY A 1 111 ? 15.995 12.547 -22.992 1.00 94.25 111 GLY A C 1
ATOM 814 O O . GLY A 1 111 ? 15.284 11.751 -22.376 1.00 94.25 111 GLY A O 1
ATOM 815 N N . PRO A 1 112 ? 16.498 13.635 -22.380 1.00 95.50 112 PRO A N 1
ATOM 816 C CA . PRO A 1 112 ? 16.527 13.820 -20.922 1.00 95.50 112 PRO A CA 1
ATOM 817 C C . PRO A 1 112 ? 15.177 14.180 -20.289 1.00 95.50 112 PRO A C 1
ATOM 819 O O . PRO A 1 112 ? 15.034 14.171 -19.069 1.00 95.50 112 PRO A O 1
ATOM 822 N N . SER A 1 113 ? 14.185 14.553 -21.094 1.00 95.25 113 SER A N 1
ATOM 823 C CA . SER A 1 113 ? 12.846 14.947 -20.640 1.00 95.25 113 SER A CA 1
ATOM 824 C C . SER A 1 113 ? 11.782 14.244 -21.471 1.00 95.25 113 SER A C 1
ATOM 826 O O . SER A 1 113 ? 10.867 14.882 -21.985 1.00 95.25 113 SER A O 1
ATOM 828 N N . HIS A 1 114 ? 11.949 12.937 -21.672 1.00 96.31 114 HIS A N 1
ATOM 829 C CA . HIS A 1 114 ? 11.074 12.179 -22.555 1.00 96.31 114 HIS A CA 1
ATOM 830 C C . HIS A 1 114 ? 9.681 11.951 -21.953 1.00 96.31 114 HIS A C 1
ATOM 832 O O . HIS A 1 114 ? 8.703 12.020 -22.690 1.00 96.31 114 HIS A O 1
ATOM 838 N N . TRP A 1 115 ? 9.574 11.692 -20.639 1.00 96.88 115 TRP A N 1
ATOM 839 C CA . TRP A 1 115 ? 8.314 11.450 -19.898 1.00 96.88 115 TRP A CA 1
ATOM 840 C C . TRP A 1 115 ? 7.334 10.485 -20.594 1.00 96.88 115 TRP A C 1
ATOM 842 O O . TRP A 1 115 ? 6.123 10.578 -20.446 1.00 96.88 115 TRP A O 1
ATOM 852 N N . MET A 1 116 ? 7.865 9.576 -21.411 1.00 98.00 116 MET A N 1
ATOM 853 C CA . MET A 1 116 ? 7.107 8.734 -22.344 1.00 98.00 116 MET A CA 1
ATOM 854 C C . MET A 1 116 ? 6.054 9.513 -23.163 1.00 98.00 116 MET A C 1
ATOM 856 O O . MET A 1 116 ? 4.882 9.135 -23.281 1.00 98.00 116 MET A O 1
ATOM 860 N N . ASN A 1 117 ? 6.467 10.645 -23.732 1.00 96.81 117 ASN A N 1
ATOM 861 C CA . ASN A 1 117 ? 5.688 11.363 -24.732 1.00 96.81 117 ASN A CA 1
ATOM 862 C C . ASN A 1 117 ? 5.528 10.538 -26.027 1.00 96.81 117 ASN A C 1
ATOM 864 O O . ASN A 1 117 ? 6.061 9.437 -26.159 1.00 96.81 117 ASN A O 1
ATOM 868 N N . ASP A 1 118 ? 4.749 11.043 -26.986 1.00 94.81 118 ASP A N 1
ATOM 869 C CA . ASP A 1 118 ? 4.439 10.266 -28.194 1.00 94.81 118 ASP A CA 1
ATOM 870 C C . ASP A 1 118 ? 5.675 9.993 -29.080 1.00 94.81 118 ASP A C 1
ATOM 872 O O . ASP A 1 118 ? 5.738 8.932 -29.698 1.00 94.81 118 ASP A O 1
ATOM 876 N N . ASP A 1 119 ? 6.684 10.876 -29.079 1.00 95.00 119 ASP A N 1
ATOM 877 C CA . ASP A 1 119 ? 7.972 10.632 -29.755 1.00 95.00 119 ASP A CA 1
ATOM 878 C C . ASP A 1 119 ? 8.749 9.489 -29.084 1.00 95.00 119 ASP A C 1
ATOM 880 O O . ASP A 1 119 ? 9.199 8.563 -29.754 1.00 95.00 119 ASP A O 1
ATOM 884 N N . ALA A 1 120 ? 8.830 9.483 -27.752 1.00 96.81 120 ALA A N 1
ATOM 885 C CA . ALA A 1 120 ? 9.469 8.409 -27.001 1.00 96.81 120 ALA A CA 1
ATOM 886 C C . ALA A 1 120 ? 8.780 7.054 -27.228 1.00 96.81 120 ALA A C 1
ATOM 888 O O . ALA A 1 120 ? 9.460 6.047 -27.416 1.00 96.81 120 ALA A O 1
ATOM 889 N N . ILE A 1 121 ? 7.441 7.028 -27.279 1.00 96.69 121 ILE A N 1
ATOM 890 C CA . ILE A 1 121 ? 6.680 5.816 -27.624 1.00 96.69 121 ILE A CA 1
ATOM 891 C C . ILE A 1 121 ? 7.058 5.333 -29.028 1.00 96.69 121 ILE A C 1
ATOM 893 O O . ILE A 1 121 ? 7.335 4.148 -29.194 1.00 96.69 121 ILE A O 1
ATOM 897 N N . ALA A 1 122 ? 7.097 6.229 -30.020 1.00 95.06 122 ALA A N 1
ATOM 898 C CA . ALA A 1 122 ? 7.455 5.875 -31.394 1.00 95.06 122 ALA A CA 1
ATOM 899 C C . ALA A 1 122 ? 8.888 5.324 -31.496 1.00 95.06 122 ALA A C 1
ATOM 901 O O . ALA A 1 122 ? 9.118 4.316 -32.159 1.00 95.06 122 ALA A O 1
ATOM 902 N N . ARG A 1 123 ? 9.841 5.923 -30.775 1.00 95.44 123 ARG A N 1
ATOM 903 C CA . ARG A 1 123 ? 11.237 5.461 -30.712 1.00 95.44 123 ARG A CA 1
ATOM 904 C C . ARG A 1 123 ? 11.366 4.070 -30.095 1.00 95.44 123 ARG A C 1
ATOM 906 O O . ARG A 1 123 ? 12.066 3.221 -30.644 1.00 95.44 123 ARG A O 1
ATOM 913 N N . VAL A 1 124 ? 10.677 3.811 -28.981 1.00 96.50 124 VAL A N 1
ATOM 914 C CA . VAL A 1 124 ? 10.627 2.467 -28.378 1.00 96.50 124 VAL A CA 1
ATOM 915 C C . VAL A 1 124 ? 9.955 1.480 -29.334 1.00 96.50 124 VAL A C 1
ATOM 917 O O . VAL A 1 124 ? 10.452 0.363 -29.504 1.00 96.50 124 VAL A O 1
ATOM 920 N N . ASP A 1 125 ? 8.869 1.895 -29.999 1.00 95.44 125 ASP A N 1
ATOM 921 C CA . ASP A 1 125 ? 8.176 1.066 -30.980 1.00 95.44 125 ASP A CA 1
ATOM 922 C C . ASP A 1 125 ? 9.132 0.646 -32.115 1.00 95.44 125 ASP A C 1
ATOM 924 O O . ASP A 1 125 ? 9.177 -0.541 -32.453 1.00 95.44 125 ASP A O 1
ATOM 928 N N . ASP A 1 126 ? 9.933 1.579 -32.639 1.00 92.50 126 ASP A N 1
ATOM 929 C CA . ASP A 1 126 ? 10.932 1.352 -33.689 1.00 92.50 126 ASP A CA 1
ATOM 930 C C . ASP A 1 126 ? 12.031 0.370 -33.267 1.00 92.50 126 ASP A C 1
ATOM 932 O O . ASP A 1 126 ? 12.347 -0.552 -34.026 1.00 92.50 126 ASP A O 1
ATOM 936 N N . VAL A 1 127 ? 12.592 0.525 -32.060 1.00 93.19 127 VAL A N 1
ATOM 937 C CA . VAL A 1 127 ? 13.626 -0.398 -31.558 1.00 93.19 127 VAL A CA 1
ATOM 938 C C . VAL A 1 127 ? 13.059 -1.810 -31.433 1.00 93.19 127 VAL A C 1
ATOM 940 O O . VAL A 1 127 ? 13.639 -2.757 -31.964 1.00 93.19 127 VAL A O 1
ATOM 943 N N . LEU A 1 128 ? 11.887 -1.962 -30.812 1.00 94.19 128 LEU A N 1
ATOM 944 C CA . LEU A 1 128 ? 11.264 -3.275 -30.634 1.00 94.19 128 LEU A CA 1
ATOM 945 C C . LEU A 1 128 ? 10.833 -3.916 -31.964 1.00 94.19 128 LEU A C 1
ATOM 947 O O . LEU A 1 128 ? 10.897 -5.134 -32.101 1.00 94.19 128 LEU A O 1
ATOM 951 N N . ASN A 1 129 ? 10.411 -3.123 -32.954 1.00 92.31 129 ASN A N 1
ATOM 952 C CA . ASN A 1 129 ? 10.075 -3.619 -34.297 1.00 92.31 129 ASN A CA 1
ATOM 953 C C . ASN A 1 129 ? 11.304 -4.079 -35.089 1.00 92.31 129 ASN A C 1
ATOM 955 O O . ASN A 1 129 ? 11.191 -4.923 -35.977 1.00 92.31 129 ASN A O 1
ATOM 959 N N . MET A 1 130 ? 12.468 -3.492 -34.817 1.00 88.62 130 MET A N 1
ATOM 960 C CA . MET A 1 130 ? 13.725 -3.943 -35.400 1.00 88.62 130 MET A CA 1
ATOM 961 C C . MET A 1 130 ? 14.167 -5.250 -34.731 1.00 88.62 130 MET A C 1
ATOM 963 O O . MET A 1 130 ? 14.436 -6.224 -35.430 1.00 88.62 130 MET A O 1
ATOM 967 N N . LEU A 1 131 ? 14.137 -5.305 -33.396 1.00 87.56 131 LEU A N 1
ATOM 968 C CA . LEU A 1 131 ? 14.517 -6.494 -32.627 1.00 87.56 131 LEU A CA 1
ATOM 969 C C . LEU A 1 131 ? 13.602 -7.696 -32.869 1.00 87.56 131 LEU A C 1
ATOM 971 O O . LEU A 1 131 ? 14.072 -8.824 -32.837 1.00 87.56 131 LEU A O 1
ATOM 975 N N . SER A 1 132 ? 12.318 -7.486 -33.172 1.00 89.31 132 SER A N 1
ATOM 976 C CA . SER A 1 132 ? 11.401 -8.590 -33.488 1.00 89.31 132 SER A CA 1
ATOM 977 C C . SER A 1 132 ? 11.742 -9.335 -34.784 1.00 89.31 132 SER A C 1
ATOM 979 O O . SER A 1 132 ? 11.152 -10.379 -35.054 1.00 89.31 132 SER A O 1
ATOM 981 N N . ARG A 1 133 ? 12.675 -8.813 -35.592 1.00 89.50 133 ARG A N 1
ATOM 982 C CA . ARG A 1 133 ? 13.216 -9.487 -36.783 1.00 89.50 133 ARG A CA 1
ATOM 983 C C . ARG A 1 133 ? 14.390 -10.413 -36.460 1.00 89.50 133 ARG A C 1
ATOM 985 O O . ARG A 1 133 ? 14.824 -11.146 -37.344 1.00 89.50 133 ARG A O 1
ATOM 992 N N . ASP A 1 134 ? 14.926 -10.347 -35.245 1.00 89.31 134 ASP A N 1
ATOM 993 C CA . ASP A 1 134 ? 15.982 -11.235 -34.775 1.00 89.31 134 ASP A CA 1
ATOM 994 C C . ASP A 1 134 ? 15.349 -12.503 -34.190 1.00 89.31 134 ASP A C 1
ATOM 996 O O . ASP A 1 134 ? 14.750 -12.489 -33.114 1.00 89.31 134 ASP A O 1
ATOM 1000 N N . ASP A 1 135 ? 15.487 -13.620 -34.907 1.00 88.56 135 ASP A N 1
ATOM 1001 C CA . ASP A 1 135 ? 14.915 -14.902 -34.497 1.00 88.56 135 ASP A CA 1
ATOM 1002 C C . ASP A 1 135 ? 15.515 -15.460 -33.201 1.00 88.56 135 ASP A C 1
ATOM 1004 O O . ASP A 1 135 ? 14.911 -16.365 -32.616 1.00 88.56 135 ASP A O 1
ATOM 1008 N N . SER A 1 136 ? 16.648 -14.924 -32.734 1.00 89.50 136 SER A N 1
ATOM 1009 C CA . SER A 1 136 ? 17.232 -15.281 -31.439 1.00 89.50 136 SER A CA 1
ATOM 1010 C C . SER A 1 136 ? 16.524 -14.622 -30.251 1.00 89.50 136 SER A C 1
ATOM 1012 O O . SER A 1 136 ? 16.718 -15.069 -29.121 1.00 89.50 136 SER A O 1
ATOM 1014 N N . LEU A 1 137 ? 15.682 -13.606 -30.478 1.00 92.38 137 LEU A N 1
ATOM 1015 C CA . LEU A 1 137 ? 14.977 -12.871 -29.427 1.00 92.38 137 LEU A CA 1
ATOM 1016 C C . LEU A 1 137 ? 13.525 -13.326 -29.273 1.00 92.38 137 LEU A C 1
ATOM 1018 O O . LEU A 1 137 ? 12.824 -13.655 -30.234 1.00 92.38 137 LEU A O 1
ATOM 1022 N N . ASP A 1 138 ? 13.052 -13.322 -28.033 1.00 91.50 138 ASP A N 1
ATOM 1023 C CA . ASP A 1 138 ? 11.681 -13.668 -27.693 1.00 91.50 138 ASP A CA 1
ATOM 1024 C C . ASP A 1 138 ? 10.790 -12.421 -27.684 1.00 91.50 138 ASP A C 1
ATOM 1026 O O . ASP A 1 138 ? 10.685 -11.698 -26.692 1.00 91.50 138 ASP A O 1
ATOM 1030 N N . ALA A 1 139 ? 10.115 -12.182 -28.808 1.00 82.88 139 ALA A N 1
ATOM 1031 C CA . ALA A 1 139 ? 9.222 -11.039 -28.979 1.00 82.88 139 ALA A CA 1
ATOM 1032 C C . ALA A 1 139 ? 7.955 -11.082 -28.096 1.00 82.88 139 ALA A C 1
ATOM 1034 O O . ALA A 1 139 ? 7.237 -10.084 -28.045 1.00 82.88 139 ALA A O 1
ATOM 1035 N N . GLN A 1 140 ? 7.662 -12.203 -27.423 1.00 86.25 140 GLN A N 1
ATOM 1036 C CA . GLN A 1 140 ? 6.538 -12.320 -26.483 1.00 86.25 140 GLN A CA 1
ATOM 1037 C C . GLN A 1 140 ? 6.955 -12.017 -25.037 1.00 86.25 140 GLN A C 1
ATOM 1039 O O . GLN A 1 140 ? 6.114 -11.646 -24.222 1.00 86.25 140 GLN A O 1
ATOM 1044 N N . ARG A 1 141 ? 8.250 -12.122 -24.713 1.00 92.56 141 ARG A N 1
ATOM 1045 C CA . ARG A 1 141 ? 8.806 -11.818 -23.384 1.00 92.56 141 ARG A CA 1
ATOM 1046 C C . ARG A 1 141 ? 9.585 -10.507 -23.406 1.00 92.56 141 ARG A C 1
ATOM 1048 O O . ARG A 1 141 ? 10.807 -10.480 -23.257 1.00 92.56 141 ARG A O 1
ATOM 1055 N N . VAL A 1 142 ? 8.846 -9.415 -23.615 1.00 97.75 142 VAL A N 1
ATOM 1056 C CA . VAL A 1 142 ? 9.367 -8.044 -23.531 1.00 97.75 142 VAL A CA 1
ATOM 1057 C C . VAL A 1 142 ? 8.968 -7.435 -22.194 1.00 97.75 142 VAL A C 1
ATOM 1059 O O . VAL A 1 142 ? 7.787 -7.239 -21.901 1.00 97.75 142 VAL A O 1
ATOM 1062 N N . HIS A 1 143 ? 9.968 -7.113 -21.390 1.00 98.38 143 HIS A N 1
ATOM 1063 C CA . HIS A 1 143 ? 9.825 -6.581 -20.046 1.00 98.38 143 HIS A CA 1
ATOM 1064 C C . HIS A 1 143 ? 10.355 -5.155 -19.990 1.00 98.38 143 HIS A C 1
ATOM 1066 O O . HIS A 1 143 ? 11.281 -4.807 -20.718 1.00 98.38 143 HIS A O 1
ATOM 1072 N N . PHE A 1 144 ? 9.805 -4.325 -19.113 1.00 98.75 144 PHE A N 1
ATOM 1073 C CA . PHE A 1 144 ? 10.303 -2.969 -18.895 1.00 98.75 144 PHE A CA 1
ATOM 1074 C C . PHE A 1 144 ? 10.861 -2.828 -17.485 1.00 98.75 144 PHE A C 1
ATOM 1076 O O . PHE A 1 144 ? 10.268 -3.319 -16.531 1.00 98.75 144 PHE A O 1
ATOM 1083 N N . LEU A 1 145 ? 11.981 -2.124 -17.354 1.00 98.56 145 LEU A N 1
ATOM 1084 C CA . LEU A 1 145 ? 12.605 -1.775 -16.082 1.00 98.56 145 LEU A CA 1
ATOM 1085 C C . LEU A 1 145 ? 12.922 -0.284 -16.102 1.00 98.56 145 LEU A C 1
ATOM 1087 O O . LEU A 1 145 ? 13.585 0.188 -17.021 1.00 98.56 145 LEU A O 1
ATOM 1091 N N . GLY A 1 146 ? 12.492 0.473 -15.100 1.00 98.19 146 GLY A N 1
ATOM 1092 C CA . GLY A 1 146 ? 12.843 1.888 -15.043 1.00 98.19 146 GLY A CA 1
ATOM 1093 C C . GLY A 1 146 ? 12.824 2.474 -13.643 1.00 98.19 146 GLY A C 1
ATOM 1094 O O . GLY A 1 146 ? 12.102 1.990 -12.775 1.00 98.19 146 GLY A O 1
ATOM 1095 N N . SER A 1 147 ? 13.605 3.540 -13.464 1.00 97.75 147 SER A N 1
ATOM 1096 C CA . SER A 1 147 ? 13.720 4.306 -12.215 1.00 97.75 147 SER A CA 1
ATOM 1097 C C . SER A 1 147 ? 13.197 5.734 -12.386 1.00 97.75 147 SER A C 1
ATOM 1099 O O . SER A 1 147 ? 13.496 6.367 -13.402 1.00 97.75 147 SER A O 1
ATOM 1101 N N . SER A 1 148 ? 12.478 6.279 -11.399 1.00 97.44 148 SER A N 1
ATOM 1102 C CA . SER A 1 148 ? 11.999 7.676 -11.398 1.00 97.44 148 SER A CA 1
ATOM 1103 C C . SER A 1 148 ? 11.153 7.986 -12.652 1.00 97.44 148 SER A C 1
ATOM 1105 O O . SER A 1 148 ? 10.205 7.249 -12.946 1.00 97.44 148 SER A O 1
ATOM 1107 N N . MET A 1 149 ? 11.515 8.995 -13.462 1.00 98.25 149 MET A N 1
ATOM 1108 C CA . MET A 1 149 ? 10.908 9.232 -14.787 1.00 98.25 149 MET A CA 1
ATOM 1109 C C . MET A 1 149 ? 10.861 7.970 -15.656 1.00 98.25 149 MET A C 1
ATOM 1111 O O . MET A 1 149 ? 9.853 7.744 -16.325 1.00 98.25 149 MET A O 1
ATOM 1115 N N . GLY A 1 150 ? 11.891 7.125 -15.618 1.00 98.50 150 GLY A N 1
ATOM 1116 C CA . GLY A 1 150 ? 11.939 5.861 -16.349 1.00 98.50 150 GLY A CA 1
ATOM 1117 C C . GLY A 1 150 ? 10.923 4.836 -15.840 1.00 98.50 150 GLY A C 1
ATOM 1118 O O . GLY A 1 150 ? 10.316 4.137 -16.647 1.00 98.50 150 GLY A O 1
ATOM 1119 N N . GLY A 1 151 ? 10.681 4.781 -14.526 1.00 98.50 151 GLY A N 1
ATOM 1120 C CA . GLY A 1 151 ? 9.694 3.881 -13.912 1.00 98.50 151 GLY A CA 1
ATOM 1121 C C . GLY A 1 151 ? 8.264 4.269 -14.286 1.00 98.50 151 GLY A C 1
ATOM 1122 O O . GLY A 1 151 ? 7.504 3.448 -14.802 1.00 98.50 151 GLY A O 1
ATOM 1123 N N . GLY A 1 152 ? 7.934 5.560 -14.160 1.00 98.50 152 GLY A N 1
ATOM 1124 C CA . GLY A 1 152 ? 6.648 6.082 -14.634 1.00 98.50 152 GLY A CA 1
ATOM 1125 C C . GLY A 1 152 ? 6.479 5.934 -16.151 1.00 98.50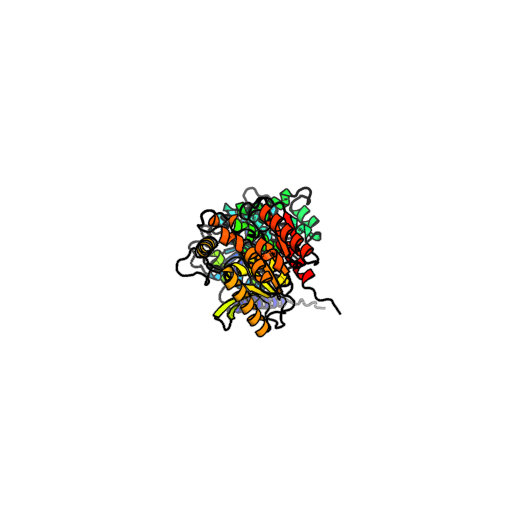 152 GLY A C 1
ATOM 1126 O O . GLY A 1 152 ? 5.404 5.592 -16.638 1.00 98.50 152 GLY A O 1
ATOM 1127 N N . SER A 1 153 ? 7.565 6.101 -16.910 1.00 98.75 153 SER A N 1
ATOM 1128 C CA . SER A 1 153 ? 7.573 5.912 -18.364 1.00 98.75 153 SER A CA 1
ATOM 1129 C C . SER A 1 153 ? 7.346 4.460 -18.787 1.00 98.75 153 SER A C 1
ATOM 1131 O O . SER A 1 153 ? 6.653 4.221 -19.774 1.00 98.75 153 SER A O 1
ATOM 1133 N N . ALA A 1 154 ? 7.890 3.493 -18.045 1.00 98.81 154 ALA A N 1
ATOM 1134 C CA . ALA A 1 154 ? 7.669 2.071 -18.288 1.00 98.81 154 ALA A CA 1
ATOM 1135 C C . ALA A 1 154 ? 6.185 1.711 -18.133 1.00 98.81 154 ALA A C 1
ATOM 1137 O O . ALA A 1 154 ? 5.595 1.079 -19.013 1.00 98.81 154 ALA A O 1
ATOM 1138 N N . LEU A 1 155 ? 5.556 2.196 -17.058 1.00 98.75 155 LEU A N 1
ATOM 1139 C CA . LEU A 1 155 ? 4.121 2.031 -16.835 1.00 98.75 155 LEU A CA 1
ATOM 1140 C C . LEU A 1 155 ? 3.286 2.748 -17.908 1.00 98.75 155 LEU A C 1
ATOM 1142 O O . LEU A 1 155 ? 2.345 2.164 -18.444 1.00 98.75 155 LEU A O 1
ATOM 1146 N N . ALA A 1 156 ? 3.641 3.984 -18.272 1.00 98.56 156 ALA A N 1
ATOM 1147 C CA . ALA A 1 156 ? 2.949 4.746 -19.313 1.00 98.56 156 ALA A CA 1
ATOM 1148 C C . ALA A 1 156 ? 3.018 4.051 -20.685 1.00 98.56 156 ALA A C 1
ATOM 1150 O O . ALA A 1 156 ? 2.023 4.012 -21.417 1.00 98.56 156 ALA A O 1
ATOM 1151 N N . TYR A 1 157 ? 4.164 3.455 -21.027 1.00 98.75 157 TYR A N 1
ATOM 1152 C CA . TYR A 1 157 ? 4.304 2.663 -22.246 1.00 98.75 157 TYR A CA 1
ATOM 1153 C C . TYR A 1 157 ? 3.414 1.416 -22.199 1.00 98.75 157 TYR A C 1
ATOM 1155 O O . TYR A 1 157 ? 2.653 1.185 -23.139 1.00 98.75 157 TYR A O 1
ATOM 1163 N N . ALA A 1 158 ? 3.427 0.664 -21.092 1.00 98.38 158 ALA A N 1
ATOM 1164 C CA . ALA A 1 158 ? 2.575 -0.514 -20.914 1.00 98.38 158 ALA A CA 1
ATOM 1165 C C . ALA A 1 158 ? 1.081 -0.173 -21.005 1.00 98.38 158 ALA A C 1
ATOM 1167 O O . ALA A 1 158 ? 0.328 -0.873 -21.676 1.00 98.38 158 ALA A O 1
ATOM 1168 N N . VAL A 1 159 ? 0.653 0.963 -20.450 1.00 98.00 159 VAL A N 1
ATOM 1169 C CA . VAL A 1 159 ? -0.712 1.474 -20.638 1.00 98.00 159 VAL A CA 1
ATOM 1170 C C . VAL A 1 159 ? -1.019 1.688 -22.121 1.00 98.00 159 VAL A C 1
ATOM 1172 O O . VAL A 1 159 ? -2.091 1.307 -22.588 1.00 98.00 159 VAL A O 1
ATOM 1175 N N . ARG A 1 160 ? -0.106 2.290 -22.891 1.00 97.19 160 ARG A N 1
ATOM 1176 C CA . ARG A 1 160 ? -0.321 2.640 -24.310 1.00 97.19 160 ARG A CA 1
ATOM 1177 C C . ARG A 1 160 ? -0.141 1.460 -25.274 1.00 97.19 160 ARG A C 1
ATOM 1179 O O . ARG A 1 160 ? -0.692 1.517 -26.380 1.00 97.19 160 ARG A O 1
ATOM 1186 N N . ARG A 1 161 ? 0.605 0.424 -24.877 1.00 97.00 161 ARG A N 1
ATOM 1187 C CA . ARG A 1 161 ? 0.997 -0.751 -25.679 1.00 97.00 161 ARG A CA 1
ATOM 1188 C C . ARG A 1 161 ? 0.919 -2.067 -24.871 1.00 97.00 161 ARG A C 1
ATOM 1190 O O . ARG A 1 161 ? 1.882 -2.829 -24.898 1.00 97.00 161 ARG A O 1
ATOM 1197 N N . PRO A 1 162 ? -0.198 -2.395 -24.193 1.00 95.38 162 PRO A N 1
ATOM 1198 C CA . PRO A 1 162 ? -0.229 -3.505 -23.230 1.00 95.38 162 PRO A CA 1
ATOM 1199 C C . PRO A 1 162 ? 0.081 -4.862 -23.870 1.00 95.38 162 PRO A C 1
ATOM 1201 O O . PRO A 1 162 ? 0.855 -5.634 -23.326 1.00 95.38 162 PRO A O 1
ATOM 1204 N N . ALA A 1 163 ? -0.395 -5.102 -25.097 1.00 94.56 163 ALA A N 1
ATOM 1205 C CA . ALA A 1 163 ? -0.120 -6.333 -25.846 1.00 94.56 163 ALA A CA 1
ATOM 1206 C C . ALA A 1 163 ? 1.362 -6.539 -26.231 1.00 94.56 163 ALA A C 1
ATOM 1208 O O . ALA A 1 163 ? 1.711 -7.585 -26.766 1.00 94.56 163 ALA A O 1
ATOM 1209 N N . ARG A 1 164 ? 2.227 -5.535 -26.024 1.00 95.25 164 ARG A N 1
ATOM 1210 C CA . ARG A 1 164 ? 3.672 -5.622 -26.283 1.00 95.25 164 ARG A CA 1
ATOM 1211 C C . ARG A 1 164 ? 4.498 -5.817 -25.012 1.00 95.25 164 ARG A C 1
ATOM 1213 O O . ARG A 1 164 ? 5.721 -5.796 -25.108 1.00 95.25 164 ARG A O 1
ATOM 1220 N N . VAL A 1 165 ? 3.866 -5.905 -23.842 1.00 97.69 165 VAL A N 1
ATOM 1221 C CA . VAL A 1 165 ? 4.556 -5.873 -22.549 1.00 97.69 165 VAL A CA 1
ATOM 1222 C C . VAL A 1 165 ? 4.136 -7.073 -21.714 1.00 97.69 165 VAL A C 1
ATOM 1224 O O . VAL A 1 165 ? 2.979 -7.188 -21.334 1.00 97.69 165 VAL A O 1
ATOM 1227 N N . ALA A 1 166 ? 5.094 -7.941 -21.397 1.00 96.19 166 ALA A N 1
ATOM 1228 C CA . ALA A 1 166 ? 4.879 -9.084 -20.515 1.00 96.19 166 ALA A CA 1
ATOM 1229 C C . ALA A 1 166 ? 4.887 -8.661 -19.038 1.00 96.19 166 ALA A C 1
ATOM 1231 O O . ALA A 1 166 ? 4.041 -9.087 -18.252 1.00 96.19 166 ALA A O 1
ATOM 1232 N N . SER A 1 167 ? 5.838 -7.806 -18.646 1.00 97.62 167 SER A N 1
ATOM 1233 C CA . SER A 1 167 ? 5.870 -7.249 -17.294 1.00 97.62 167 SER A CA 1
ATOM 1234 C C . SER A 1 167 ? 6.596 -5.908 -17.194 1.00 97.62 167 SER A C 1
ATOM 1236 O O . SER A 1 167 ? 7.369 -5.525 -18.076 1.00 97.62 167 SER A O 1
ATOM 1238 N N . VAL A 1 168 ? 6.340 -5.188 -16.101 1.00 98.56 168 VAL A N 1
ATOM 1239 C CA . VAL A 1 168 ? 6.962 -3.901 -15.772 1.00 98.56 168 VAL A CA 1
ATOM 1240 C C . VAL A 1 168 ? 7.547 -3.949 -14.367 1.00 98.56 168 VAL A C 1
ATOM 1242 O O . VAL A 1 168 ? 6.868 -4.334 -13.423 1.00 98.56 168 VAL A O 1
ATOM 1245 N N . ILE A 1 169 ? 8.783 -3.486 -14.217 1.00 98.25 169 ILE A N 1
ATOM 1246 C CA . ILE A 1 169 ? 9.413 -3.167 -12.940 1.00 98.25 169 ILE A CA 1
ATOM 1247 C C . ILE A 1 169 ? 9.534 -1.645 -12.872 1.00 98.25 169 ILE A C 1
ATOM 1249 O O . ILE A 1 169 ? 10.352 -1.040 -13.572 1.00 98.25 169 ILE A O 1
ATOM 1253 N N . SER A 1 170 ? 8.697 -1.025 -12.045 1.00 98.50 170 SER A N 1
ATOM 1254 C CA . SER A 1 170 ? 8.709 0.419 -11.818 1.00 98.50 170 SER A CA 1
ATOM 1255 C C . SER A 1 170 ? 9.320 0.721 -10.458 1.00 98.50 170 SER A C 1
ATOM 1257 O O . SER A 1 170 ? 8.709 0.491 -9.413 1.00 98.50 170 SER A O 1
ATOM 1259 N N . HIS A 1 171 ? 10.530 1.264 -10.489 1.00 98.06 171 HIS A N 1
ATOM 1260 C CA . HIS A 1 171 ? 11.266 1.696 -9.316 1.00 98.06 171 HIS A CA 1
ATOM 1261 C C . HIS A 1 171 ? 11.068 3.202 -9.088 1.00 98.06 171 HIS A C 1
ATOM 1263 O O . HIS A 1 171 ? 11.402 4.004 -9.961 1.00 98.06 171 HIS A O 1
ATOM 1269 N N . MET A 1 172 ? 10.503 3.585 -7.936 1.00 97.06 172 MET A N 1
ATOM 1270 C CA . MET A 1 172 ? 10.212 4.970 -7.520 1.00 97.06 172 MET A CA 1
ATOM 1271 C C . MET A 1 172 ? 9.569 5.822 -8.632 1.00 97.06 172 MET A C 1
ATOM 1273 O O . MET A 1 172 ? 9.923 6.975 -8.862 1.00 97.06 172 MET A O 1
ATOM 1277 N N . GLY A 1 173 ? 8.675 5.202 -9.410 1.00 97.88 173 GLY A N 1
ATOM 1278 C CA . GLY A 1 173 ? 8.066 5.799 -10.595 1.00 97.88 173 GLY A CA 1
ATOM 1279 C C . GLY A 1 173 ? 6.719 6.456 -10.311 1.00 97.88 173 GLY A C 1
ATOM 1280 O O . GLY A 1 173 ? 5.926 5.950 -9.516 1.00 97.88 173 GLY A O 1
ATOM 1281 N N . MET A 1 174 ? 6.440 7.555 -11.013 1.00 97.75 174 MET A N 1
ATOM 1282 C CA . MET A 1 174 ? 5.141 8.228 -10.973 1.00 97.75 174 MET A CA 1
ATOM 1283 C C . MET A 1 174 ? 4.065 7.350 -11.615 1.00 97.75 174 MET A C 1
ATOM 1285 O O . MET A 1 174 ? 4.229 6.874 -12.740 1.00 97.75 174 MET A O 1
ATOM 1289 N N . THR A 1 175 ? 2.946 7.166 -10.920 1.00 97.19 175 THR A N 1
ATOM 1290 C CA . THR A 1 175 ? 1.812 6.352 -11.391 1.00 97.19 175 THR A CA 1
ATOM 1291 C C . THR A 1 175 ? 0.575 7.210 -11.681 1.00 97.19 175 THR A C 1
ATOM 1293 O O . THR A 1 175 ? -0.269 6.820 -12.496 1.00 97.19 175 THR A O 1
ATOM 1296 N N . ASP A 1 176 ? 0.505 8.393 -11.066 1.00 96.25 176 ASP A N 1
ATOM 1297 C CA . ASP A 1 176 ? -0.448 9.473 -11.289 1.00 96.25 176 ASP A CA 1
ATOM 1298 C C . ASP A 1 176 ? 0.317 10.778 -11.558 1.00 96.25 176 ASP A C 1
ATOM 1300 O O . ASP A 1 176 ? 0.817 11.432 -10.639 1.00 96.25 176 ASP A O 1
ATOM 1304 N N . PHE A 1 177 ? 0.410 11.176 -12.829 1.00 95.75 177 PHE A N 1
ATOM 1305 C CA . PHE A 1 177 ? 1.111 12.407 -13.198 1.00 95.75 177 PHE A CA 1
ATOM 1306 C C . PHE A 1 177 ? 0.379 13.670 -12.729 1.00 95.75 177 PHE A C 1
ATOM 1308 O O . PHE A 1 177 ? 1.030 14.686 -12.503 1.00 95.75 177 PHE A O 1
ATOM 1315 N N . ALA A 1 178 ? -0.945 13.625 -12.570 1.00 90.31 178 ALA A N 1
ATOM 1316 C CA . ALA A 1 178 ? -1.720 14.762 -12.086 1.00 90.31 178 ALA A CA 1
ATOM 1317 C C . ALA A 1 178 ? -1.479 14.991 -10.587 1.00 90.31 178 ALA A C 1
ATOM 1319 O O . ALA A 1 178 ? -1.195 16.118 -10.175 1.00 90.31 178 ALA A O 1
ATOM 1320 N N . ALA A 1 179 ? -1.527 13.921 -9.786 1.00 87.56 179 ALA A N 1
ATOM 1321 C CA . ALA A 1 179 ? -1.187 13.989 -8.364 1.00 87.56 179 ALA A CA 1
ATOM 1322 C C . ALA A 1 179 ? 0.278 14.399 -8.166 1.00 87.56 179 ALA A C 1
ATOM 1324 O O . ALA A 1 179 ? 0.563 15.309 -7.393 1.00 87.56 179 ALA A O 1
ATOM 1325 N N . TRP A 1 180 ? 1.192 13.816 -8.948 1.00 93.44 180 TRP A N 1
ATOM 1326 C CA . TRP A 1 180 ? 2.614 14.122 -8.826 1.00 93.44 180 TRP A CA 1
ATOM 1327 C C . TRP A 1 180 ? 2.943 15.586 -9.143 1.00 93.44 180 TRP A C 1
ATOM 1329 O O . TRP A 1 180 ? 3.763 16.187 -8.461 1.00 93.44 180 TRP A O 1
ATOM 1339 N N . ILE A 1 181 ? 2.287 16.206 -10.130 1.00 92.06 181 ILE A N 1
ATOM 1340 C CA . ILE A 1 181 ? 2.467 17.643 -10.413 1.00 92.06 181 ILE A CA 1
ATOM 1341 C C . ILE A 1 181 ? 1.948 18.514 -9.271 1.00 92.06 181 ILE A C 1
ATOM 1343 O O . ILE A 1 181 ? 2.549 19.546 -8.981 1.00 92.06 181 ILE A O 1
ATOM 1347 N N . ALA A 1 182 ? 0.845 18.121 -8.632 1.00 85.62 182 ALA A N 1
ATOM 1348 C CA . ALA A 1 182 ? 0.340 18.838 -7.466 1.00 85.62 182 ALA A CA 1
ATOM 1349 C C . ALA A 1 182 ? 1.326 18.757 -6.285 1.00 85.62 182 ALA A C 1
ATOM 1351 O O . ALA A 1 182 ? 1.515 19.752 -5.591 1.00 85.62 182 ALA A O 1
ATOM 1352 N N . GLU A 1 183 ? 1.982 17.607 -6.106 1.00 84.25 183 GLU A N 1
ATOM 1353 C CA . GLU A 1 183 ? 3.052 17.386 -5.119 1.00 84.25 183 GLU A CA 1
ATOM 1354 C C . GLU A 1 183 ? 4.343 18.141 -5.496 1.00 84.25 183 GLU A C 1
ATOM 1356 O O . GLU A 1 183 ? 5.044 18.663 -4.633 1.00 84.25 183 GLU A O 1
ATOM 1361 N N . ASN A 1 184 ? 4.638 18.250 -6.796 1.00 89.19 184 ASN A N 1
ATOM 1362 C CA . ASN A 1 184 ? 5.891 18.774 -7.339 1.00 89.19 184 ASN A CA 1
ATOM 1363 C C . ASN A 1 184 ? 5.658 19.858 -8.413 1.00 89.19 184 ASN A C 1
ATOM 1365 O O . ASN A 1 184 ? 6.029 19.684 -9.584 1.00 89.19 184 ASN A O 1
ATOM 1369 N N . PRO A 1 185 ? 5.103 21.030 -8.049 1.00 89.62 185 PRO A N 1
ATOM 1370 C CA . PRO A 1 185 ? 4.675 22.045 -9.016 1.00 89.62 185 PRO A CA 1
ATOM 1371 C C . PRO A 1 185 ? 5.812 22.585 -9.897 1.00 89.62 185 PRO A C 1
ATOM 1373 O O . PRO A 1 185 ? 5.558 23.038 -11.018 1.00 89.62 185 PRO A O 1
ATOM 1376 N N . GLY A 1 186 ? 7.069 22.485 -9.448 1.00 92.00 186 GLY A N 1
ATOM 1377 C CA . GLY A 1 186 ? 8.256 22.868 -10.221 1.00 92.00 186 GLY A CA 1
ATOM 1378 C C . GLY A 1 186 ? 8.438 22.100 -11.539 1.00 92.00 186 GLY A C 1
ATOM 1379 O O . GLY A 1 186 ? 9.085 22.610 -12.452 1.00 92.00 186 GLY A O 1
ATOM 1380 N N . TYR A 1 187 ? 7.827 20.920 -11.689 1.00 92.69 187 TYR A N 1
ATOM 1381 C CA . TYR A 1 187 ? 7.900 20.113 -12.915 1.00 92.69 187 TYR A CA 1
ATOM 1382 C C . TYR A 1 187 ? 6.792 20.413 -13.936 1.00 92.69 187 TYR A C 1
ATOM 1384 O O . TYR A 1 187 ? 6.822 19.872 -15.045 1.00 92.69 187 TYR A O 1
ATOM 1392 N N . SER A 1 188 ? 5.846 21.306 -13.616 1.00 92.62 188 SER A N 1
ATOM 1393 C CA . SER A 1 188 ? 4.682 21.600 -14.469 1.00 92.62 188 SER A CA 1
ATOM 1394 C C . SER A 1 188 ? 5.073 22.015 -15.891 1.00 92.62 188 SER A C 1
ATOM 1396 O O . SER A 1 188 ? 4.540 21.484 -16.864 1.00 92.62 188 SER A O 1
ATOM 1398 N N . SER A 1 189 ? 6.037 22.932 -16.032 1.00 94.50 189 SER A N 1
ATOM 1399 C CA . SER A 1 189 ? 6.493 23.432 -17.338 1.00 94.50 189 SER A CA 1
ATOM 1400 C C . SER A 1 189 ? 7.218 22.358 -18.153 1.00 94.50 189 SER A C 1
ATOM 1402 O O . SER A 1 189 ? 7.033 22.263 -19.369 1.00 94.50 189 SER A O 1
ATOM 1404 N N . THR A 1 190 ? 8.004 21.517 -17.482 1.00 94.75 190 THR A N 1
ATOM 1405 C CA . THR A 1 190 ? 8.733 20.404 -18.093 1.00 94.75 190 THR A CA 1
ATOM 1406 C C . THR A 1 190 ? 7.770 19.384 -18.691 1.00 94.75 190 THR A C 1
ATOM 1408 O O . THR A 1 190 ? 7.918 19.023 -19.861 1.00 94.75 190 THR A O 1
ATOM 1411 N N . LEU A 1 191 ? 6.754 18.957 -17.936 1.00 94.81 191 LEU A N 1
ATOM 1412 C CA . LEU A 1 191 ? 5.768 18.003 -18.449 1.00 94.81 191 LEU A CA 1
ATOM 1413 C C . LEU A 1 191 ? 4.867 18.641 -19.500 1.00 94.81 191 LEU A C 1
ATOM 1415 O O . LEU A 1 191 ? 4.558 17.989 -20.494 1.00 94.81 191 LEU A O 1
ATOM 1419 N N . ALA A 1 192 ? 4.510 19.918 -19.339 1.00 96.19 192 ALA A N 1
ATOM 1420 C CA . ALA A 1 192 ? 3.704 20.605 -20.338 1.00 96.19 192 ALA A CA 1
ATOM 1421 C C . ALA A 1 192 ? 4.410 20.666 -21.695 1.00 96.19 192 ALA A C 1
ATOM 1423 O O . ALA A 1 192 ? 3.796 20.435 -22.736 1.00 96.19 192 ALA A O 1
ATOM 1424 N N . LYS A 1 193 ? 5.730 20.886 -21.693 1.00 96.56 193 LYS A N 1
ATOM 1425 C CA . LYS A 1 193 ? 6.551 20.802 -22.904 1.00 96.56 193 LYS A CA 1
ATOM 1426 C C . LYS A 1 193 ? 6.615 19.378 -23.460 1.00 96.56 193 LYS A C 1
ATOM 1428 O O . LYS A 1 193 ? 6.534 19.209 -24.672 1.00 96.56 193 LYS A O 1
ATOM 1433 N N . ALA A 1 194 ? 6.777 18.372 -22.601 1.00 95.81 194 ALA A N 1
ATOM 1434 C CA . ALA A 1 194 ? 6.881 16.980 -23.033 1.00 95.81 194 ALA A CA 1
ATOM 1435 C C . ALA A 1 194 ? 5.581 16.464 -23.665 1.00 95.81 194 ALA A C 1
ATOM 1437 O O . ALA A 1 194 ? 5.634 15.746 -24.661 1.00 95.81 194 ALA A O 1
ATOM 1438 N N . TYR A 1 195 ? 4.430 16.844 -23.107 1.00 95.69 195 TYR A N 1
ATOM 1439 C CA . TYR A 1 195 ? 3.108 16.410 -23.566 1.00 95.69 195 TYR A CA 1
ATOM 1440 C C . TYR A 1 195 ? 2.456 17.371 -24.564 1.00 95.69 195 TYR A C 1
ATOM 1442 O O . TYR A 1 195 ? 1.463 17.002 -25.184 1.00 95.69 195 TYR A O 1
ATOM 1450 N N . GLY A 1 196 ? 3.004 18.578 -24.737 1.00 95.75 196 GLY A N 1
ATOM 1451 C CA . GLY A 1 196 ? 2.416 19.625 -25.577 1.00 95.75 196 GLY A CA 1
ATOM 1452 C C . GLY A 1 196 ? 1.076 20.144 -25.044 1.00 95.75 196 GLY A C 1
ATOM 1453 O O . GLY A 1 196 ? 0.238 20.565 -25.833 1.00 95.75 196 GLY A O 1
ATOM 1454 N N . ALA A 1 197 ? 0.864 20.057 -23.730 1.00 94.62 197 ALA A N 1
ATOM 1455 C CA . ALA A 1 197 ? -0.436 20.176 -23.072 1.00 94.62 197 ALA A CA 1
ATOM 1456 C C . ALA A 1 197 ? -0.252 20.713 -21.645 1.00 94.62 197 ALA A C 1
ATOM 1458 O O . ALA A 1 197 ? 0.628 20.232 -20.939 1.00 94.62 197 ALA A O 1
ATOM 1459 N N . ALA A 1 198 ? -1.044 21.690 -21.201 1.00 93.19 198 ALA A N 1
ATOM 1460 C CA . ALA A 1 198 ? -0.899 22.284 -19.867 1.00 93.19 198 ALA A CA 1
ATOM 1461 C C . ALA A 1 198 ? -1.850 21.634 -18.850 1.00 93.19 198 ALA A C 1
ATOM 1463 O O . ALA A 1 198 ? -3.017 21.409 -19.142 1.00 93.19 198 ALA A O 1
ATOM 1464 N N . TYR A 1 199 ? -1.390 21.369 -17.626 1.00 89.81 199 TYR A N 1
ATOM 1465 C CA . TYR A 1 199 ? -2.260 20.910 -16.535 1.00 89.81 199 TYR A CA 1
ATOM 1466 C C . TYR A 1 199 ? -2.751 22.104 -15.688 1.00 89.81 199 TYR A C 1
ATOM 1468 O O . TYR A 1 199 ? -1.931 22.966 -15.361 1.00 89.81 199 TYR A O 1
ATOM 1476 N N . PRO A 1 200 ? -4.036 22.170 -15.271 1.00 91.62 200 PRO A N 1
ATOM 1477 C CA . PRO A 1 200 ? -5.097 21.165 -15.431 1.00 91.62 200 PRO A CA 1
ATOM 1478 C C . PRO A 1 200 ? -5.942 21.285 -16.712 1.00 91.62 200 PRO A C 1
ATOM 1480 O O . PRO A 1 200 ? -6.867 20.496 -16.886 1.00 91.62 200 PRO A O 1
ATOM 1483 N N . GLN A 1 201 ? -5.671 22.252 -17.597 1.00 92.38 201 GLN A N 1
ATOM 1484 C CA . GLN A 1 201 ? -6.512 22.533 -18.773 1.00 92.38 201 GLN A CA 1
ATOM 1485 C C . GLN A 1 201 ? -6.638 21.328 -19.720 1.00 92.38 201 GLN A C 1
ATOM 1487 O O . GLN A 1 201 ? -7.723 21.043 -20.217 1.00 92.38 201 GLN A O 1
ATOM 1492 N N . ASP A 1 202 ? -5.547 20.586 -19.892 1.00 93.25 202 ASP A N 1
ATOM 1493 C CA . ASP A 1 202 ? -5.406 19.443 -20.790 1.00 93.25 202 ASP A CA 1
ATOM 1494 C C . ASP A 1 202 ? -5.143 18.144 -20.002 1.00 93.25 202 ASP A C 1
ATOM 1496 O O . ASP A 1 202 ? -4.284 17.330 -20.361 1.00 93.25 202 ASP A O 1
ATOM 1500 N N . ALA A 1 203 ? -5.875 17.934 -18.898 1.00 92.25 203 ALA A N 1
ATOM 1501 C CA . ALA A 1 203 ? -5.686 16.795 -17.988 1.00 92.25 203 ALA A CA 1
ATOM 1502 C C . ALA A 1 203 ? -5.645 15.426 -18.700 1.00 92.25 203 ALA A C 1
ATOM 1504 O O . ALA A 1 203 ? -4.862 14.555 -18.324 1.00 92.25 203 ALA A O 1
ATOM 1505 N N . GLN A 1 204 ? -6.384 15.262 -19.804 1.00 94.31 204 GLN A N 1
ATOM 1506 C CA . GLN A 1 204 ? -6.401 14.030 -20.598 1.00 94.31 204 GLN A CA 1
ATOM 1507 C C . GLN A 1 204 ? -5.007 13.602 -21.105 1.00 94.31 204 GLN A C 1
ATOM 1509 O O . GLN A 1 204 ? -4.720 12.402 -21.199 1.00 94.31 204 GLN A O 1
ATOM 1514 N N . ALA A 1 205 ? -4.113 14.548 -21.417 1.00 93.06 205 ALA A N 1
ATOM 1515 C CA . ALA A 1 205 ? -2.754 14.237 -21.870 1.00 93.06 205 ALA A CA 1
ATOM 1516 C C . ALA A 1 205 ? -1.913 13.546 -20.776 1.00 93.06 205 ALA A C 1
ATOM 1518 O O . ALA A 1 205 ? -1.063 12.705 -21.086 1.00 93.06 205 ALA A O 1
ATOM 1519 N N . TYR A 1 206 ? -2.208 13.855 -19.512 1.00 95.56 206 TYR A N 1
ATOM 1520 C CA . TYR A 1 206 ? -1.589 13.286 -18.316 1.00 95.56 206 TYR A CA 1
ATOM 1521 C C . TYR A 1 206 ? -2.305 12.002 -17.885 1.00 95.56 206 TYR A C 1
ATOM 1523 O O . TYR A 1 206 ? -1.663 10.977 -17.632 1.00 95.56 206 TYR A O 1
ATOM 1531 N N . ASP A 1 207 ? -3.639 12.013 -17.879 1.00 94.44 207 ASP A N 1
ATOM 1532 C CA . ASP A 1 207 ? -4.463 10.861 -17.510 1.00 94.44 207 ASP A CA 1
ATOM 1533 C C . ASP A 1 207 ? -4.230 9.676 -18.444 1.00 94.44 207 ASP A C 1
ATOM 1535 O O . ASP A 1 207 ? -4.123 8.546 -17.983 1.00 94.44 207 ASP A O 1
ATOM 1539 N N . SER A 1 208 ? -4.070 9.911 -19.750 1.00 94.38 208 SER A N 1
ATOM 1540 C CA . SER A 1 208 ? -3.806 8.849 -20.737 1.00 94.38 208 SER A CA 1
ATOM 1541 C C . SER A 1 208 ? -2.454 8.138 -20.568 1.00 94.38 208 SER A C 1
ATOM 1543 O O . SER A 1 208 ? -2.245 7.081 -21.171 1.00 94.38 208 SER A O 1
ATOM 1545 N N . ARG A 1 209 ? -1.546 8.702 -19.760 1.00 94.88 209 ARG A N 1
ATOM 1546 C CA . ARG A 1 209 ? -0.229 8.135 -19.414 1.00 94.88 209 ARG A CA 1
ATOM 1547 C C . ARG A 1 209 ? -0.148 7.659 -17.966 1.00 94.88 209 ARG A C 1
ATOM 1549 O O . ARG A 1 209 ? 0.727 6.866 -17.638 1.00 94.88 209 ARG A O 1
ATOM 1556 N N . SER A 1 210 ? -1.062 8.109 -17.112 1.00 97.56 210 SER A N 1
ATOM 1557 C CA . SER A 1 210 ? -1.104 7.734 -15.702 1.00 97.56 210 SER A CA 1
ATOM 1558 C C . SER A 1 210 ? -1.613 6.302 -15.545 1.00 97.56 2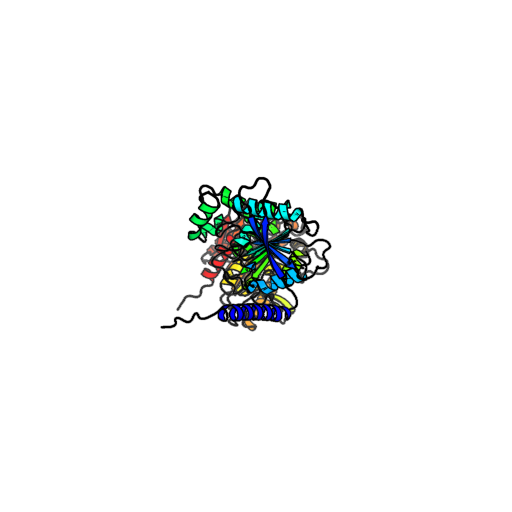10 SER A C 1
ATOM 1560 O O . SER A 1 210 ? -2.759 5.986 -15.880 1.00 97.56 210 SER A O 1
ATOM 1562 N N . ALA A 1 211 ? -0.763 5.429 -15.013 1.00 97.62 211 ALA A N 1
ATOM 1563 C CA . ALA A 1 211 ? -1.082 4.030 -14.755 1.00 97.62 211 ALA A CA 1
ATOM 1564 C C . ALA A 1 211 ? -2.299 3.872 -13.840 1.00 97.62 211 ALA A C 1
ATOM 1566 O O . ALA A 1 211 ? -3.163 3.042 -14.117 1.00 97.62 211 ALA A O 1
ATOM 1567 N N . ILE A 1 212 ? -2.434 4.729 -12.821 1.00 91.44 212 ILE A N 1
ATOM 1568 C CA . ILE A 1 212 ? -3.564 4.674 -11.884 1.00 91.44 212 ILE A CA 1
ATOM 1569 C C . ILE A 1 212 ? -4.914 4.850 -12.595 1.00 91.44 212 ILE A C 1
ATOM 1571 O O . ILE A 1 212 ? -5.882 4.151 -12.296 1.00 91.44 212 ILE A O 1
ATOM 1575 N N . ARG A 1 213 ? -4.970 5.742 -13.595 1.00 91.81 213 ARG A N 1
ATOM 1576 C CA . ARG A 1 213 ? -6.180 6.052 -14.376 1.00 91.81 213 ARG A CA 1
ATOM 1577 C C . ARG A 1 213 ? -6.496 4.958 -15.391 1.00 91.81 213 ARG A C 1
ATOM 1579 O O . ARG A 1 213 ? -7.622 4.857 -15.865 1.00 91.81 213 ARG A O 1
ATOM 1586 N N . ASN A 1 214 ? -5.511 4.117 -15.698 1.00 95.62 214 ASN A N 1
ATOM 1587 C CA . ASN A 1 214 ? -5.580 3.095 -16.731 1.00 95.62 214 ASN A CA 1
ATOM 1588 C C . ASN A 1 214 ? -5.309 1.684 -16.193 1.00 95.62 214 ASN A C 1
ATOM 1590 O O . ASN A 1 214 ? -4.999 0.802 -16.989 1.00 95.62 214 ASN A O 1
ATOM 1594 N N . ALA A 1 215 ? -5.465 1.433 -14.888 1.00 89.06 215 ALA A N 1
ATOM 1595 C CA . ALA A 1 215 ? -5.130 0.146 -14.267 1.00 89.06 215 ALA A CA 1
ATOM 1596 C C . ALA A 1 215 ? -5.792 -1.059 -14.968 1.00 89.06 215 ALA A C 1
ATOM 1598 O O . ALA A 1 215 ? -5.175 -2.106 -15.118 1.00 89.06 215 ALA A O 1
ATOM 1599 N N . LYS A 1 216 ? -7.013 -0.893 -15.504 1.00 89.62 216 LYS A N 1
ATOM 1600 C CA . LYS A 1 216 ? -7.703 -1.927 -16.302 1.00 89.62 216 LYS A CA 1
ATOM 1601 C C . LYS A 1 216 ? -6.912 -2.365 -17.544 1.00 89.62 216 LYS A C 1
ATOM 1603 O O . LYS A 1 216 ? -7.012 -3.512 -17.956 1.00 89.62 216 LYS A O 1
ATOM 1608 N N . ARG A 1 217 ? -6.149 -1.463 -18.164 1.00 95.00 217 ARG A N 1
ATOM 1609 C CA . ARG A 1 217 ? -5.329 -1.768 -19.348 1.00 95.00 217 ARG A CA 1
ATOM 1610 C C . ARG A 1 217 ? -4.088 -2.591 -19.005 1.00 95.00 217 ARG A C 1
ATOM 1612 O O . ARG A 1 217 ? -3.466 -3.109 -19.920 1.00 95.00 217 ARG A O 1
ATOM 1619 N N . LEU A 1 218 ? -3.749 -2.699 -17.722 1.00 94.50 218 LEU A N 1
ATOM 1620 C CA . LEU A 1 218 ? -2.631 -3.486 -17.208 1.00 94.50 218 LEU A CA 1
ATOM 1621 C C . LEU A 1 218 ? -3.081 -4.859 -16.680 1.00 94.50 218 LEU A C 1
ATOM 1623 O O . LEU A 1 218 ? -2.293 -5.524 -16.029 1.00 94.50 218 LEU A O 1
ATOM 1627 N N . ALA A 1 219 ? -4.328 -5.285 -16.928 1.00 85.94 219 ALA A N 1
ATOM 1628 C CA . ALA A 1 219 ? -4.866 -6.533 -16.373 1.00 85.94 219 ALA A CA 1
ATOM 1629 C C . ALA A 1 219 ? -4.020 -7.772 -16.725 1.00 85.94 219 ALA A C 1
ATOM 1631 O O . ALA A 1 219 ? -3.819 -8.625 -15.869 1.00 85.94 219 ALA A O 1
ATOM 1632 N N . ASP A 1 220 ? -3.480 -7.818 -17.947 1.00 89.12 220 ASP A N 1
ATOM 1633 C CA . ASP A 1 220 ? -2.630 -8.913 -18.435 1.00 89.12 220 ASP A CA 1
ATOM 1634 C C . ASP A 1 220 ? -1.124 -8.620 -18.287 1.00 89.12 220 ASP A C 1
ATOM 1636 O O . ASP A 1 220 ? -0.287 -9.394 -18.748 1.00 89.12 220 ASP A O 1
ATOM 1640 N N . VAL A 1 221 ? -0.760 -7.483 -17.682 1.00 95.06 221 VAL A N 1
ATOM 1641 C CA . VAL A 1 221 ? 0.633 -7.057 -17.504 1.00 95.06 221 VAL A CA 1
ATOM 1642 C C . VAL A 1 221 ? 1.020 -7.244 -16.048 1.00 95.06 221 VAL A C 1
ATOM 1644 O O . VAL A 1 221 ? 0.448 -6.610 -15.163 1.00 95.06 221 VAL A O 1
ATOM 1647 N N . ARG A 1 222 ? 2.051 -8.050 -15.796 1.00 94.88 222 ARG A N 1
ATOM 1648 C CA . ARG A 1 222 ? 2.574 -8.232 -14.437 1.00 94.88 222 ARG A CA 1
ATOM 1649 C C . ARG A 1 222 ? 3.366 -6.999 -14.024 1.00 94.88 222 ARG A C 1
ATOM 1651 O O . ARG A 1 222 ? 4.232 -6.549 -14.777 1.00 94.88 222 ARG A O 1
ATOM 1658 N N . VAL A 1 223 ? 3.122 -6.447 -12.839 1.00 96.44 223 VAL A N 1
ATOM 1659 C CA . VAL A 1 223 ? 3.789 -5.208 -12.397 1.00 96.44 223 VAL A CA 1
ATOM 1660 C C . VAL A 1 223 ? 4.471 -5.392 -11.047 1.00 96.44 223 VAL A C 1
ATOM 1662 O O . VAL A 1 223 ? 3.812 -5.686 -10.061 1.00 96.44 223 VAL A O 1
ATOM 1665 N N . LEU A 1 224 ? 5.777 -5.140 -10.977 1.00 95.81 224 LEU A N 1
ATOM 1666 C CA . LEU A 1 224 ? 6.530 -5.020 -9.732 1.00 95.81 224 LEU A CA 1
ATOM 1667 C C . LEU A 1 224 ? 6.809 -3.543 -9.440 1.00 95.81 224 LEU A C 1
ATOM 1669 O O . LEU A 1 224 ? 7.494 -2.861 -10.203 1.00 95.81 224 LEU A O 1
ATOM 1673 N N . LEU A 1 225 ? 6.291 -3.057 -8.317 1.00 95.25 225 LEU A N 1
ATOM 1674 C CA . LEU A 1 225 ? 6.514 -1.710 -7.807 1.00 95.25 225 LEU A CA 1
ATOM 1675 C C . LEU A 1 225 ? 7.541 -1.756 -6.680 1.00 95.25 225 LEU A C 1
ATOM 1677 O O . LEU A 1 225 ? 7.412 -2.560 -5.759 1.00 95.25 225 LEU A O 1
ATOM 1681 N N . ILE A 1 226 ? 8.553 -0.896 -6.744 1.00 94.81 226 ILE A N 1
ATOM 1682 C CA . ILE A 1 226 ? 9.594 -0.785 -5.717 1.00 94.81 226 ILE A CA 1
ATOM 1683 C C . ILE A 1 226 ? 9.685 0.682 -5.312 1.00 94.81 226 ILE A C 1
ATOM 1685 O O . ILE A 1 226 ? 9.879 1.523 -6.186 1.00 94.81 226 ILE A O 1
ATOM 1689 N N . HIS A 1 227 ? 9.545 1.006 -4.029 1.00 92.50 227 HIS A N 1
ATOM 1690 C CA . HIS A 1 227 ? 9.547 2.396 -3.561 1.00 92.50 227 HIS A CA 1
ATOM 1691 C C . HIS A 1 227 ? 10.260 2.546 -2.222 1.00 92.50 227 HIS A C 1
ATOM 1693 O O . HIS A 1 227 ? 10.064 1.721 -1.337 1.00 92.50 227 HIS A O 1
ATOM 1699 N N . GLY A 1 228 ? 11.069 3.592 -2.065 1.00 86.88 228 GLY A N 1
ATOM 1700 C CA . GLY A 1 228 ? 11.594 3.984 -0.759 1.00 86.88 228 GLY A CA 1
ATOM 1701 C C . GLY A 1 228 ? 10.533 4.738 0.042 1.00 86.88 228 GLY A C 1
ATOM 1702 O O . GLY A 1 228 ? 9.785 5.501 -0.551 1.00 86.88 228 GLY A O 1
ATOM 1703 N N . MET A 1 229 ? 10.421 4.503 1.350 1.00 79.75 229 MET A N 1
ATOM 1704 C CA . MET A 1 229 ? 9.408 5.152 2.199 1.00 79.75 229 MET A CA 1
ATOM 1705 C C . MET A 1 229 ? 9.718 6.614 2.536 1.00 79.75 229 MET A C 1
ATOM 1707 O O . MET A 1 229 ? 8.791 7.359 2.832 1.00 79.75 229 MET A O 1
ATOM 1711 N N . ASP A 1 230 ? 10.979 7.028 2.424 1.00 79.06 230 ASP A N 1
ATOM 1712 C CA . ASP A 1 230 ? 11.435 8.391 2.729 1.00 79.06 230 ASP A CA 1
ATOM 1713 C C . ASP A 1 230 ? 11.605 9.205 1.431 1.00 79.06 230 ASP A C 1
ATOM 1715 O O . ASP A 1 230 ? 12.410 10.134 1.338 1.00 79.06 230 ASP A O 1
ATOM 1719 N N . ASP A 1 231 ? 10.935 8.781 0.357 1.00 86.31 231 ASP A N 1
ATOM 1720 C CA . ASP A 1 231 ? 10.995 9.436 -0.943 1.00 86.31 231 ASP A CA 1
ATOM 1721 C C . ASP A 1 231 ? 10.127 10.699 -0.945 1.00 86.31 231 ASP A C 1
ATOM 1723 O O . ASP A 1 231 ? 8.900 10.638 -0.993 1.00 86.31 231 ASP A O 1
ATOM 1727 N N . GLU A 1 232 ? 10.779 11.858 -0.895 1.00 85.69 232 GLU A N 1
ATOM 1728 C CA . GLU A 1 232 ? 10.117 13.165 -0.936 1.00 85.69 232 GLU A CA 1
ATOM 1729 C C . GLU A 1 232 ? 9.965 13.717 -2.366 1.00 85.69 232 GLU A C 1
ATOM 1731 O O . GLU A 1 232 ? 9.287 14.723 -2.575 1.00 85.69 232 GLU A O 1
ATOM 1736 N N . ASN A 1 233 ? 10.571 13.073 -3.371 1.00 89.50 233 ASN A N 1
ATOM 1737 C CA . ASN A 1 233 ? 10.516 13.530 -4.764 1.00 89.50 233 ASN A CA 1
ATOM 1738 C C . ASN A 1 233 ? 9.337 12.897 -5.510 1.00 89.50 233 ASN A C 1
ATOM 1740 O O . ASN A 1 233 ? 8.609 13.561 -6.253 1.00 89.50 233 ASN A O 1
ATOM 1744 N N . VAL A 1 234 ? 9.172 11.589 -5.354 1.00 93.94 234 VAL A N 1
ATOM 1745 C CA . VAL A 1 234 ? 8.019 10.833 -5.834 1.00 93.94 234 VAL A CA 1
ATOM 1746 C C . VAL A 1 234 ? 7.474 10.127 -4.611 1.00 93.94 234 VAL A C 1
ATOM 1748 O O . VAL A 1 234 ? 8.095 9.203 -4.115 1.00 93.94 234 VAL A O 1
ATOM 1751 N N . LEU A 1 235 ? 6.330 10.574 -4.097 1.00 84.38 235 LEU A N 1
ATOM 1752 C CA . LEU A 1 235 ? 5.849 10.044 -2.826 1.00 84.38 235 LEU A CA 1
ATOM 1753 C C . LEU A 1 235 ? 5.539 8.535 -2.937 1.00 84.38 235 LEU A C 1
ATOM 1755 O O . LEU A 1 235 ? 4.942 8.114 -3.940 1.00 84.38 235 LEU A O 1
ATOM 1759 N N . PRO A 1 236 ? 5.806 7.724 -1.890 1.00 80.69 236 PRO A N 1
ATOM 1760 C CA . PRO A 1 236 ? 5.512 6.283 -1.876 1.00 80.69 236 PRO A CA 1
ATOM 1761 C C . PRO A 1 236 ? 4.051 5.962 -2.205 1.00 80.69 236 PRO A C 1
ATOM 1763 O O . PRO A 1 236 ? 3.735 4.922 -2.798 1.00 80.69 236 PRO A O 1
ATOM 1766 N N . ASN A 1 237 ? 3.153 6.898 -1.877 1.00 77.81 237 ASN A N 1
ATOM 1767 C CA . ASN A 1 237 ? 1.730 6.818 -2.177 1.00 77.81 237 ASN A CA 1
ATOM 1768 C C . ASN A 1 237 ? 1.440 6.599 -3.676 1.00 77.81 237 ASN A C 1
ATOM 1770 O O . ASN A 1 237 ? 0.454 5.949 -4.015 1.00 77.81 237 ASN A O 1
ATOM 1774 N N . GLN A 1 238 ? 2.320 7.036 -4.583 1.00 89.50 238 GLN A N 1
ATOM 1775 C CA . GLN A 1 238 ? 2.220 6.744 -6.017 1.00 89.50 238 GLN A CA 1
ATOM 1776 C C . GLN A 1 238 ? 2.192 5.230 -6.281 1.00 89.50 238 GLN A C 1
ATOM 1778 O O . GLN A 1 238 ? 1.307 4.717 -6.973 1.00 89.50 238 GLN A O 1
ATOM 1783 N N . SER A 1 239 ? 3.130 4.475 -5.709 1.00 90.75 239 SER A N 1
ATOM 1784 C CA . SER A 1 239 ? 3.166 3.018 -5.886 1.00 90.75 239 SER A CA 1
ATOM 1785 C C . SER A 1 239 ? 2.088 2.302 -5.077 1.00 90.75 239 SER A C 1
ATOM 1787 O O . SER A 1 239 ? 1.449 1.386 -5.595 1.00 90.75 239 SER A O 1
ATOM 1789 N N . ILE A 1 240 ? 1.815 2.759 -3.853 1.00 78.94 240 ILE A N 1
ATOM 1790 C CA . ILE A 1 240 ? 0.756 2.193 -3.005 1.00 78.94 240 ILE A CA 1
ATOM 1791 C C . ILE A 1 240 ? -0.617 2.308 -3.688 1.00 78.94 240 ILE A C 1
ATOM 1793 O O . ILE A 1 240 ? -1.367 1.330 -3.750 1.00 78.94 240 ILE A O 1
ATOM 1797 N N . ALA A 1 241 ? -0.945 3.474 -4.250 1.00 76.25 241 ALA A N 1
ATOM 1798 C CA . ALA A 1 241 ? -2.217 3.700 -4.928 1.00 76.25 241 ALA A CA 1
ATOM 1799 C C . ALA A 1 241 ? -2.377 2.811 -6.170 1.00 76.25 241 ALA A C 1
ATOM 1801 O O . ALA A 1 241 ? -3.449 2.233 -6.375 1.00 76.25 241 ALA A O 1
ATOM 1802 N N . LEU A 1 242 ? -1.326 2.660 -6.987 1.00 87.62 242 LEU A N 1
ATOM 1803 C CA . LEU A 1 242 ? -1.384 1.811 -8.181 1.00 87.62 242 LEU A CA 1
ATOM 1804 C C . LEU A 1 242 ? -1.535 0.335 -7.821 1.00 87.62 242 LEU A C 1
ATOM 1806 O O . LEU A 1 242 ? -2.396 -0.332 -8.396 1.00 87.62 242 LEU A O 1
ATOM 1810 N N . TYR A 1 243 ? -0.759 -0.146 -6.846 1.00 85.19 243 TYR A N 1
ATOM 1811 C CA . TYR A 1 243 ? -0.890 -1.503 -6.319 1.00 85.19 243 TYR A CA 1
ATOM 1812 C C . TYR A 1 243 ? -2.340 -1.790 -5.910 1.00 85.19 243 TYR A C 1
ATOM 1814 O O . TYR A 1 243 ? -2.951 -2.736 -6.408 1.00 85.19 243 TYR A O 1
ATOM 1822 N N . ARG A 1 244 ? -2.943 -0.904 -5.101 1.00 70.94 244 ARG A N 1
ATOM 1823 C CA . ARG A 1 244 ? -4.355 -1.016 -4.689 1.00 70.94 244 ARG A CA 1
ATOM 1824 C C . ARG A 1 244 ? -5.300 -1.067 -5.888 1.00 70.94 244 ARG A C 1
ATOM 1826 O O . ARG A 1 244 ? -6.225 -1.876 -5.915 1.00 70.94 244 ARG A O 1
ATOM 1833 N N . ALA A 1 245 ? -5.089 -0.208 -6.884 1.00 74.12 245 ALA A N 1
ATOM 1834 C CA . ALA A 1 245 ? -5.955 -0.143 -8.055 1.00 74.12 245 ALA A CA 1
ATOM 1835 C C . ALA A 1 245 ? -5.873 -1.394 -8.944 1.00 74.12 245 ALA A C 1
ATOM 1837 O O . ALA A 1 245 ? -6.891 -1.759 -9.541 1.00 74.12 245 ALA A O 1
ATOM 1838 N N . MET A 1 246 ? -4.700 -2.024 -9.048 1.00 81.50 246 MET A N 1
ATOM 1839 C CA . MET A 1 246 ? -4.505 -3.256 -9.818 1.00 81.50 246 MET A CA 1
ATOM 1840 C C . MET A 1 246 ? -5.036 -4.479 -9.067 1.00 81.50 246 MET A C 1
ATOM 1842 O O . MET A 1 246 ? -5.857 -5.212 -9.619 1.00 81.50 246 MET A O 1
ATOM 1846 N N . ILE A 1 247 ? -4.662 -4.647 -7.796 1.00 74.69 247 ILE A N 1
ATOM 1847 C CA . ILE A 1 247 ? -5.112 -5.775 -6.967 1.00 74.69 247 ILE A CA 1
ATOM 1848 C C . ILE A 1 247 ? -6.625 -5.756 -6.764 1.00 74.69 247 ILE A C 1
ATOM 1850 O O . ILE A 1 247 ? -7.280 -6.776 -6.952 1.00 74.69 247 ILE A O 1
ATOM 1854 N N . GLY A 1 248 ? -7.220 -4.585 -6.506 1.00 57.09 248 GLY A N 1
ATOM 1855 C CA . GLY A 1 248 ? -8.678 -4.445 -6.390 1.00 57.09 248 GLY A CA 1
ATOM 1856 C C . GLY A 1 248 ? -9.456 -4.792 -7.670 1.00 57.09 248 GLY A C 1
ATOM 1857 O O . GLY A 1 248 ? -10.682 -4.802 -7.656 1.00 57.09 248 GLY A O 1
ATOM 1858 N N . ARG A 1 249 ? -8.765 -5.054 -8.787 1.00 73.25 249 ARG A N 1
ATOM 1859 C CA . ARG A 1 249 ? -9.336 -5.511 -10.064 1.00 73.25 249 ARG A CA 1
ATOM 1860 C C . ARG A 1 249 ? -8.894 -6.929 -10.445 1.00 73.25 249 ARG A C 1
ATOM 1862 O O . ARG A 1 249 ? -9.172 -7.347 -11.564 1.00 73.25 249 ARG A O 1
ATOM 1869 N N . GLY A 1 250 ? -8.212 -7.642 -9.547 1.00 65.38 250 GLY A N 1
ATOM 1870 C CA . GLY A 1 250 ? -7.667 -8.978 -9.794 1.00 65.38 250 GLY A CA 1
ATOM 1871 C C . GLY A 1 250 ? -6.448 -9.008 -10.723 1.00 65.38 250 GLY A C 1
ATOM 1872 O O . GLY A 1 250 ? -6.183 -10.046 -11.318 1.00 65.38 250 GLY A O 1
ATOM 1873 N N . GLY A 1 251 ? -5.741 -7.885 -10.900 1.00 78.69 251 GLY A N 1
ATOM 1874 C CA . GLY A 1 251 ? -4.511 -7.833 -11.700 1.00 78.69 251 GLY A CA 1
ATOM 1875 C C . GLY A 1 251 ? -3.289 -8.380 -10.954 1.00 78.69 251 GLY A C 1
ATOM 1876 O O . GLY A 1 251 ? -3.264 -8.384 -9.725 1.00 78.69 251 GLY A O 1
ATOM 1877 N N . ASP A 1 252 ? -2.252 -8.783 -11.692 1.00 85.19 252 ASP A N 1
ATOM 1878 C CA . ASP A 1 252 ? -0.978 -9.251 -11.125 1.00 85.19 252 ASP A CA 1
ATOM 1879 C C . ASP A 1 252 ? -0.049 -8.060 -10.833 1.00 85.19 252 ASP A C 1
ATOM 1881 O O . ASP A 1 252 ? 0.630 -7.524 -11.717 1.00 85.19 252 ASP A O 1
ATOM 1885 N N . CYS A 1 253 ? -0.051 -7.606 -9.579 1.00 88.31 253 CYS A N 1
ATOM 1886 C CA . CYS A 1 253 ? 0.827 -6.541 -9.117 1.00 88.31 253 CYS A CA 1
ATOM 1887 C C . CYS A 1 253 ? 1.491 -6.912 -7.790 1.00 88.31 253 CYS A C 1
ATOM 1889 O O . CYS A 1 253 ? 0.828 -7.286 -6.834 1.00 88.31 253 CYS A O 1
ATOM 1891 N N . SER A 1 254 ? 2.806 -6.759 -7.708 1.00 87.62 254 SER A N 1
ATOM 1892 C CA . SER A 1 254 ? 3.588 -6.888 -6.481 1.00 87.62 254 SER A CA 1
ATOM 1893 C C . SER A 1 254 ? 4.099 -5.517 -6.053 1.00 87.62 254 SER A C 1
ATOM 1895 O O . SER A 1 254 ? 4.511 -4.716 -6.894 1.00 87.62 254 SER A O 1
ATOM 1897 N N . LEU A 1 255 ? 4.118 -5.249 -4.750 1.00 84.56 255 LEU A N 1
ATOM 1898 C CA . LEU A 1 255 ? 4.655 -4.015 -4.180 1.00 84.56 255 LEU A CA 1
ATOM 1899 C C . LEU A 1 255 ? 5.749 -4.339 -3.166 1.00 84.56 255 LEU A C 1
ATOM 1901 O O . LEU A 1 255 ? 5.583 -5.215 -2.324 1.00 84.56 255 LEU A O 1
ATOM 1905 N N . ARG A 1 256 ? 6.859 -3.608 -3.247 1.00 85.94 256 ARG A N 1
ATOM 1906 C CA . ARG A 1 256 ? 7.970 -3.638 -2.300 1.00 85.94 256 ARG A CA 1
ATOM 1907 C C . ARG A 1 256 ? 8.278 -2.220 -1.840 1.00 85.94 256 ARG A C 1
ATOM 1909 O O . ARG A 1 256 ? 8.794 -1.407 -2.602 1.00 85.94 256 ARG A O 1
ATOM 1916 N N . LEU A 1 257 ? 7.996 -1.948 -0.582 1.00 79.69 257 LEU A N 1
ATOM 1917 C CA . LEU A 1 257 ? 8.298 -0.697 0.090 1.00 79.69 257 LEU A CA 1
ATOM 1918 C C . LEU A 1 257 ? 9.552 -0.884 0.948 1.00 79.69 257 LEU A C 1
ATOM 1920 O O . LEU A 1 257 ? 9.649 -1.844 1.713 1.00 79.69 257 LEU A O 1
ATOM 1924 N N . VAL A 1 258 ? 10.524 0.008 0.784 1.00 79.19 258 VAL A N 1
ATOM 1925 C CA . VAL A 1 258 ? 11.851 -0.058 1.402 1.00 79.19 258 VAL A CA 1
ATOM 1926 C C . VAL A 1 258 ? 11.959 1.039 2.452 1.00 79.19 258 VAL A C 1
ATOM 1928 O O . VAL A 1 258 ? 11.925 2.223 2.122 1.00 79.19 258 VAL A O 1
ATOM 1931 N N . ARG A 1 259 ? 12.075 0.657 3.724 1.00 71.44 259 ARG A N 1
ATOM 1932 C CA . ARG A 1 259 ? 12.242 1.610 4.832 1.00 71.44 259 ARG A CA 1
ATOM 1933 C C . ARG A 1 259 ? 13.588 2.321 4.766 1.00 71.44 259 ARG A C 1
ATOM 1935 O O . ARG A 1 259 ? 14.565 1.738 4.288 1.00 71.44 259 ARG A O 1
ATOM 1942 N N . ASN A 1 260 ? 13.646 3.527 5.330 1.00 70.62 260 ASN A N 1
ATOM 1943 C CA . ASN A 1 260 ? 14.869 4.325 5.454 1.00 70.62 260 ASN A CA 1
ATOM 1944 C C . ASN A 1 260 ? 15.542 4.613 4.099 1.00 70.62 260 ASN A C 1
ATOM 1946 O O . ASN A 1 260 ? 16.767 4.711 4.000 1.00 70.62 260 ASN A O 1
ATOM 1950 N N . ALA A 1 261 ? 14.749 4.644 3.027 1.00 80.94 261 ALA A N 1
ATOM 1951 C CA . ALA A 1 261 ? 15.218 4.838 1.666 1.00 80.94 261 ALA A CA 1
ATOM 1952 C C . ALA A 1 261 ? 14.451 5.995 1.031 1.00 80.94 261 ALA A C 1
ATOM 1954 O O . ALA A 1 261 ? 13.228 5.939 0.937 1.00 80.94 261 ALA A O 1
ATOM 1955 N N . GLY A 1 262 ? 15.182 7.017 0.583 1.00 85.56 262 GLY A N 1
ATOM 1956 C CA . GLY A 1 262 ? 14.641 8.127 -0.204 1.00 85.56 262 GLY A CA 1
ATOM 1957 C C . GLY A 1 262 ? 14.740 7.894 -1.714 1.00 85.56 262 GLY A C 1
ATOM 1958 O O . GLY A 1 262 ? 14.927 6.761 -2.167 1.00 85.56 262 GLY A O 1
ATOM 1959 N N . HIS A 1 263 ? 14.693 8.977 -2.499 1.00 94.12 263 HIS A N 1
ATOM 1960 C CA . HIS A 1 263 ? 14.727 8.950 -3.972 1.00 94.12 263 HIS A CA 1
ATOM 1961 C C . HIS A 1 263 ? 16.116 8.611 -4.552 1.00 94.12 263 HIS A C 1
ATOM 1963 O O . HIS A 1 263 ? 16.779 9.437 -5.187 1.00 94.12 263 HIS A O 1
ATOM 1969 N N . THR A 1 264 ? 16.609 7.398 -4.304 1.00 92.81 264 THR A N 1
ATOM 1970 C CA . THR A 1 264 ? 17.952 6.959 -4.709 1.00 92.81 264 THR A CA 1
ATOM 1971 C C . THR A 1 264 ? 17.917 5.587 -5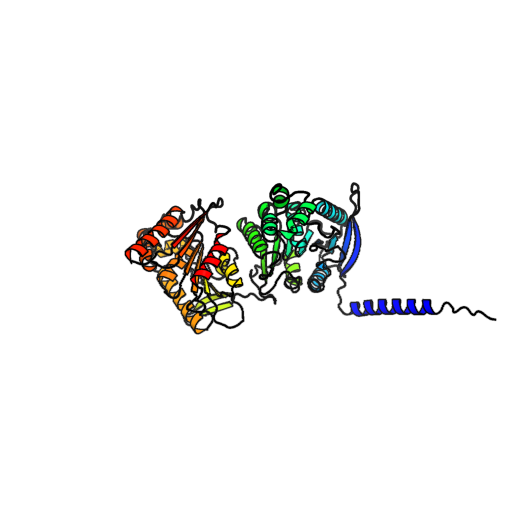.370 1.00 92.81 264 THR A C 1
ATOM 1973 O O . THR A 1 264 ? 17.018 4.786 -5.139 1.00 92.81 264 THR A O 1
ATOM 1976 N N . ASN A 1 265 ? 18.939 5.266 -6.168 1.00 92.56 265 ASN A N 1
ATOM 1977 C CA . ASN A 1 265 ? 19.062 3.926 -6.746 1.00 92.56 265 ASN A CA 1
ATOM 1978 C C . ASN A 1 265 ? 19.373 2.839 -5.691 1.00 92.56 265 ASN A C 1
ATOM 1980 O O . ASN A 1 265 ? 19.272 1.659 -6.007 1.00 92.56 265 ASN A O 1
ATOM 1984 N N . GLY A 1 266 ? 19.748 3.192 -4.456 1.00 89.94 266 GLY A N 1
ATOM 1985 C CA . GLY A 1 266 ? 20.218 2.225 -3.457 1.00 89.94 266 GLY A CA 1
ATOM 1986 C C . GLY A 1 266 ? 19.185 1.159 -3.073 1.00 89.94 266 GLY A C 1
ATOM 1987 O O . GLY A 1 266 ? 19.546 0.008 -2.843 1.00 89.94 266 GLY A O 1
ATOM 1988 N N . SER A 1 267 ? 17.895 1.498 -3.086 1.00 87.25 267 SER A N 1
ATOM 1989 C CA . SER A 1 267 ? 16.781 0.600 -2.735 1.00 87.25 267 SER A CA 1
ATOM 1990 C C . SER A 1 267 ? 16.557 -0.552 -3.724 1.00 87.25 267 SER A C 1
ATOM 1992 O O . SER A 1 267 ? 15.870 -1.517 -3.379 1.00 87.25 267 SER A O 1
ATOM 1994 N N . ILE A 1 268 ? 17.147 -0.494 -4.926 1.00 91.31 268 ILE A N 1
ATOM 1995 C CA . ILE A 1 268 ? 17.083 -1.578 -5.920 1.00 91.31 268 ILE A CA 1
ATOM 1996 C C . ILE A 1 268 ? 18.362 -2.425 -5.980 1.00 91.31 268 ILE A C 1
ATOM 1998 O O . ILE A 1 268 ? 18.370 -3.468 -6.636 1.00 91.31 268 ILE A O 1
ATOM 2002 N N . ALA A 1 269 ? 19.430 -2.012 -5.290 1.00 88.25 269 ALA A N 1
ATOM 2003 C CA . ALA A 1 269 ? 20.773 -2.521 -5.552 1.00 88.25 269 ALA A CA 1
ATOM 2004 C C . ALA A 1 269 ? 20.937 -4.028 -5.310 1.00 88.25 269 ALA A C 1
ATOM 2006 O O . ALA A 1 269 ? 21.588 -4.713 -6.092 1.00 88.25 269 ALA A O 1
ATOM 2007 N N . SER A 1 270 ? 20.281 -4.558 -4.277 1.00 84.69 270 SER A N 1
ATOM 2008 C CA . SER A 1 270 ? 20.344 -5.971 -3.877 1.00 84.69 270 SER A CA 1
ATOM 2009 C C . SER A 1 270 ? 19.222 -6.839 -4.467 1.00 84.69 270 SER A C 1
ATOM 2011 O O . SER A 1 270 ? 18.936 -7.933 -3.973 1.00 84.69 270 SER A O 1
ATOM 2013 N N . LEU A 1 271 ? 18.513 -6.346 -5.491 1.00 88.19 271 LEU A N 1
ATOM 2014 C CA . LEU A 1 271 ? 17.300 -6.995 -6.000 1.00 88.19 271 LEU A CA 1
ATOM 2015 C C . LEU A 1 271 ? 17.501 -7.792 -7.290 1.00 88.19 271 LEU A C 1
ATOM 2017 O O . LEU A 1 271 ? 16.515 -8.316 -7.799 1.00 88.19 271 LEU A O 1
ATOM 2021 N N . GLY A 1 272 ? 18.726 -7.948 -7.807 1.00 89.88 272 GLY A N 1
ATOM 2022 C CA . GLY A 1 272 ? 18.972 -8.615 -9.098 1.00 89.88 272 GLY A CA 1
ATOM 2023 C C . GLY A 1 272 ? 18.330 -9.998 -9.212 1.00 89.88 272 GLY A C 1
ATOM 2024 O O . GLY A 1 272 ? 17.541 -10.228 -10.126 1.00 89.88 272 GLY A O 1
ATOM 2025 N N . LYS A 1 273 ? 18.565 -10.884 -8.236 1.00 89.44 273 LYS A N 1
ATOM 2026 C CA . LYS A 1 273 ? 17.965 -12.234 -8.222 1.00 89.44 273 LYS A CA 1
ATOM 2027 C C . LYS A 1 273 ? 16.440 -12.202 -8.169 1.00 89.44 273 LYS A C 1
ATOM 2029 O O . LYS A 1 273 ? 15.772 -12.954 -8.870 1.00 89.44 273 LYS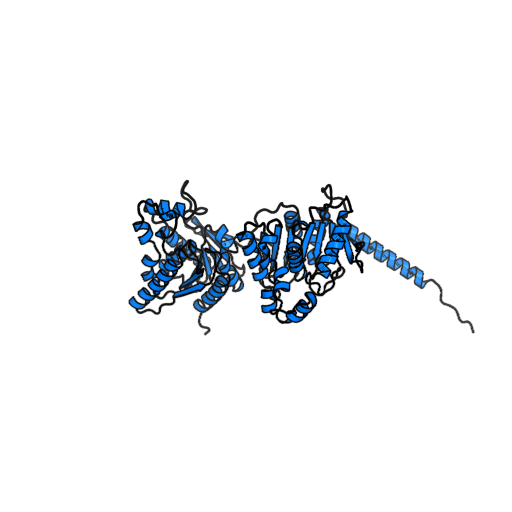 A O 1
ATOM 2034 N N . LYS A 1 274 ? 15.884 -11.308 -7.347 1.00 88.56 274 LYS A N 1
ATOM 2035 C CA . LYS A 1 274 ? 14.431 -11.144 -7.186 1.00 88.56 274 LYS A CA 1
ATOM 2036 C C . LYS A 1 274 ? 13.787 -10.598 -8.458 1.00 88.56 274 LYS A C 1
ATOM 2038 O O . LYS A 1 274 ? 12.713 -11.047 -8.840 1.00 88.56 274 LYS A O 1
ATOM 2043 N N . ILE A 1 275 ? 14.456 -9.659 -9.122 1.00 93.25 275 ILE A N 1
ATOM 2044 C CA . ILE A 1 275 ? 14.039 -9.110 -10.410 1.00 93.25 275 ILE A CA 1
ATOM 2045 C C . ILE A 1 275 ? 14.030 -10.215 -11.463 1.00 93.25 275 ILE A C 1
ATOM 2047 O O . ILE A 1 275 ? 13.011 -10.397 -12.115 1.00 93.25 275 ILE A O 1
ATOM 2051 N N . VAL A 1 276 ? 15.094 -11.007 -11.591 1.00 92.88 276 VAL A N 1
ATOM 2052 C CA . VAL A 1 276 ? 15.121 -12.122 -12.552 1.00 92.88 276 VAL A CA 1
ATOM 2053 C C . VAL A 1 276 ? 14.017 -13.144 -12.263 1.00 92.88 276 VAL A C 1
ATOM 2055 O O . VAL A 1 276 ? 13.302 -13.524 -13.188 1.00 92.88 276 VAL A O 1
ATOM 2058 N N . ALA A 1 277 ? 13.798 -13.513 -10.997 1.00 90.88 277 ALA A N 1
ATOM 2059 C CA . ALA A 1 277 ? 12.697 -14.400 -10.612 1.00 90.88 277 ALA A CA 1
ATOM 2060 C C . ALA A 1 277 ? 11.317 -13.807 -10.958 1.00 90.88 277 ALA A C 1
ATOM 2062 O O . ALA A 1 277 ? 10.424 -14.524 -11.413 1.00 90.88 277 ALA A O 1
ATOM 2063 N N . PHE A 1 278 ? 11.128 -12.488 -10.801 1.00 92.38 278 PHE A N 1
ATOM 2064 C CA . PHE A 1 278 ? 9.893 -11.816 -11.220 1.00 92.38 278 PHE A CA 1
ATOM 2065 C C . PHE A 1 278 ? 9.685 -11.971 -12.724 1.00 92.38 278 PHE A C 1
ATOM 2067 O O . PHE A 1 278 ? 8.611 -12.394 -13.156 1.00 92.38 278 PHE A O 1
ATOM 2074 N N . LEU A 1 279 ? 10.719 -11.665 -13.514 1.00 93.25 279 LEU A N 1
ATOM 2075 C CA . LEU A 1 279 ? 10.680 -11.749 -14.973 1.00 93.25 279 LEU A CA 1
ATOM 2076 C C . LEU A 1 279 ? 10.407 -13.182 -15.457 1.00 93.25 279 LEU A C 1
ATOM 2078 O O . LEU A 1 279 ? 9.625 -13.367 -16.387 1.00 93.25 279 LEU A O 1
ATOM 2082 N N . ALA A 1 280 ? 10.963 -14.184 -14.771 1.00 90.12 280 ALA A N 1
ATOM 2083 C CA . ALA A 1 280 ? 10.758 -15.606 -15.047 1.00 90.12 280 ALA A CA 1
ATOM 2084 C C . ALA A 1 280 ? 9.383 -16.148 -14.607 1.00 90.12 280 ALA A C 1
ATOM 2086 O O . ALA A 1 280 ? 9.053 -17.287 -14.923 1.00 90.12 280 ALA A O 1
ATOM 2087 N N . ASN A 1 281 ? 8.563 -15.338 -13.924 1.00 86.69 281 ASN A N 1
ATOM 2088 C CA . ASN A 1 281 ? 7.299 -15.768 -13.311 1.00 86.69 281 ASN A CA 1
ATOM 2089 C C . ASN A 1 281 ? 7.469 -16.822 -12.204 1.00 86.69 281 ASN A C 1
ATOM 2091 O O . ASN A 1 281 ? 6.644 -17.716 -12.045 1.00 86.69 281 ASN A O 1
ATOM 2095 N N . GLU A 1 282 ? 8.539 -16.690 -11.423 1.00 80.50 282 GLU A N 1
ATOM 2096 C CA . GLU A 1 282 ? 8.914 -17.624 -10.356 1.00 80.50 282 GLU A CA 1
ATOM 2097 C C . GLU A 1 282 ? 8.769 -17.027 -8.949 1.00 80.50 282 GLU A C 1
ATOM 2099 O O . GLU A 1 282 ? 9.070 -17.696 -7.962 1.00 80.50 282 GLU A O 1
ATOM 2104 N N . LEU A 1 283 ? 8.342 -15.765 -8.817 1.00 61.22 283 LEU A N 1
ATOM 2105 C CA . LEU A 1 283 ? 8.225 -15.143 -7.497 1.00 61.22 283 LEU A CA 1
ATOM 2106 C C . LEU A 1 283 ? 7.044 -15.712 -6.689 1.00 61.22 283 LEU A C 1
ATOM 2108 O O . LEU A 1 283 ? 5.906 -15.599 -7.145 1.00 61.22 283 LEU A O 1
ATOM 2112 N N . PRO A 1 284 ? 7.279 -16.226 -5.464 1.00 45.16 284 PRO A N 1
ATOM 2113 C CA . PRO A 1 284 ? 6.218 -16.435 -4.483 1.00 45.16 284 PRO A CA 1
ATOM 2114 C C . PRO A 1 284 ? 5.767 -15.095 -3.875 1.00 45.16 284 PRO A C 1
ATOM 2116 O O . PRO A 1 284 ? 6.533 -14.126 -3.907 1.00 45.16 284 PRO A O 1
ATOM 2119 N N . GLU A 1 285 ? 4.560 -15.058 -3.293 1.00 48.25 285 GLU A N 1
ATOM 2120 C CA . GLU A 1 285 ? 4.026 -13.923 -2.516 1.00 48.25 285 GLU A CA 1
ATOM 2121 C C . GLU A 1 285 ? 5.093 -13.349 -1.566 1.00 48.25 285 GLU A C 1
ATOM 2123 O O . GLU A 1 285 ? 5.762 -14.085 -0.837 1.00 48.25 285 GLU A O 1
ATOM 2128 N N . GLN A 1 286 ? 5.299 -12.029 -1.613 1.00 53.47 286 GLN A N 1
ATOM 2129 C CA . GLN A 1 286 ? 6.350 -11.337 -0.860 1.00 53.47 286 GLN A CA 1
ATOM 2130 C C . GLN A 1 286 ? 5.752 -10.401 0.196 1.00 53.47 286 GLN A C 1
ATOM 2132 O O . GLN A 1 286 ? 4.694 -9.813 -0.036 1.00 53.47 286 GLN A O 1
ATOM 2137 N N . PRO A 1 287 ? 6.456 -10.177 1.321 1.00 50.62 287 PRO A N 1
ATOM 2138 C CA . PRO A 1 287 ? 6.091 -9.133 2.265 1.00 50.62 287 PRO A CA 1
ATOM 2139 C C . PRO A 1 287 ? 6.196 -7.773 1.581 1.00 50.62 287 PRO A C 1
ATOM 2141 O O . PRO A 1 287 ? 7.212 -7.447 0.958 1.00 50.62 287 PRO A O 1
ATOM 2144 N N . VAL A 1 288 ? 5.148 -6.967 1.722 1.00 58.00 288 VAL A N 1
ATOM 2145 C CA . VAL A 1 288 ? 5.079 -5.679 1.032 1.00 58.00 288 VAL A CA 1
ATOM 2146 C C . VAL A 1 288 ? 6.041 -4.643 1.626 1.00 58.00 288 VAL A C 1
ATOM 2148 O O . VAL A 1 288 ? 6.499 -3.756 0.913 1.00 58.00 288 VAL A O 1
ATOM 2151 N N . MET A 1 289 ? 6.431 -4.793 2.893 1.00 60.88 289 MET A N 1
ATOM 2152 C CA . MET A 1 289 ? 7.379 -3.917 3.588 1.00 60.88 289 MET A CA 1
ATOM 2153 C C . MET A 1 289 ? 8.683 -4.644 3.920 1.00 60.88 289 MET A C 1
ATOM 2155 O O . MET A 1 289 ? 8.666 -5.735 4.498 1.00 60.88 289 MET A O 1
ATOM 2159 N N . VAL A 1 290 ? 9.813 -4.004 3.624 1.00 56.00 290 VAL A N 1
ATOM 2160 C CA . VAL A 1 290 ? 11.159 -4.490 3.956 1.00 56.00 290 VAL A CA 1
ATOM 2161 C C . VAL A 1 290 ? 12.072 -3.359 4.426 1.00 56.00 290 VAL A C 1
ATOM 2163 O O . VAL A 1 290 ? 11.840 -2.188 4.126 1.00 56.00 290 VAL A O 1
ATOM 2166 N N . ASP A 1 291 ? 13.138 -3.693 5.139 1.00 59.44 291 ASP A N 1
ATOM 2167 C CA . ASP A 1 291 ? 14.239 -2.761 5.381 1.00 59.44 291 ASP A CA 1
ATOM 2168 C C . ASP A 1 291 ? 15.137 -2.606 4.131 1.00 59.44 291 ASP A C 1
ATOM 2170 O O . ASP A 1 291 ? 14.935 -3.248 3.092 1.00 59.44 291 ASP A O 1
ATOM 2174 N N . SER A 1 292 ? 16.156 -1.751 4.232 1.00 56.03 292 SER A N 1
ATOM 2175 C CA . SER A 1 292 ? 17.138 -1.526 3.164 1.00 56.03 292 SER A CA 1
ATOM 2176 C C . SER A 1 292 ? 18.004 -2.757 2.855 1.00 56.03 292 SER A C 1
ATOM 2178 O O . SER A 1 292 ? 18.512 -2.881 1.740 1.00 56.03 292 SER A O 1
ATOM 2180 N N . SER A 1 293 ? 18.137 -3.696 3.798 1.00 49.53 293 SER A N 1
ATOM 2181 C CA . SER A 1 293 ? 18.838 -4.972 3.595 1.00 49.53 293 SER A CA 1
ATOM 2182 C C . SER A 1 293 ? 17.952 -6.053 2.958 1.00 49.53 293 SER A C 1
ATOM 2184 O O . SER A 1 293 ? 18.433 -7.058 2.434 1.00 49.53 293 SER A O 1
ATOM 2186 N N . GLY A 1 294 ? 16.648 -5.795 2.896 1.00 51.62 294 GLY A N 1
ATOM 2187 C CA . GLY A 1 294 ? 15.644 -6.597 2.237 1.00 51.62 294 GLY A CA 1
ATOM 2188 C C . GLY A 1 294 ? 14.991 -7.676 3.093 1.00 51.62 294 GLY A C 1
ATOM 2189 O O . GLY A 1 294 ? 14.323 -8.533 2.498 1.00 51.62 294 GLY A O 1
ATOM 2190 N N . HIS A 1 295 ? 15.149 -7.612 4.417 1.00 49.75 295 HIS A N 1
ATOM 2191 C CA . HIS A 1 295 ? 14.458 -8.445 5.398 1.00 49.75 295 HIS A CA 1
ATOM 2192 C C . HIS A 1 295 ? 13.014 -7.972 5.608 1.00 49.75 295 HIS A C 1
ATOM 2194 O O . HIS A 1 295 ? 12.714 -6.780 5.560 1.00 49.75 295 HIS A O 1
ATOM 2200 N N . ALA A 1 296 ? 12.108 -8.932 5.809 1.00 52.94 296 ALA A N 1
ATOM 2201 C CA . ALA A 1 296 ? 10.717 -8.670 6.160 1.00 52.94 296 ALA A CA 1
ATOM 2202 C C . ALA A 1 296 ? 10.655 -8.111 7.585 1.00 52.94 296 ALA A C 1
ATOM 2204 O O . ALA A 1 296 ? 11.156 -8.746 8.506 1.00 52.94 296 ALA A O 1
ATOM 2205 N N . CYS A 1 297 ? 10.017 -6.961 7.777 1.00 63.16 297 CYS A N 1
ATOM 2206 C CA . CYS A 1 297 ? 10.019 -6.270 9.075 1.00 63.16 297 CYS A CA 1
ATOM 2207 C C . CYS A 1 297 ? 8.812 -6.608 9.958 1.00 63.16 297 CYS A C 1
ATOM 2209 O O . CYS A 1 297 ? 8.507 -5.874 10.893 1.00 63.16 297 CYS A O 1
ATOM 2211 N N . VAL A 1 298 ? 8.093 -7.681 9.621 1.00 77.12 298 VAL A N 1
ATOM 2212 C CA . VAL A 1 298 ? 6.958 -8.177 10.400 1.00 77.12 298 VAL A CA 1
ATOM 2213 C C . VAL A 1 298 ? 7.442 -9.337 11.259 1.00 77.12 298 VAL A C 1
ATOM 2215 O O . VAL A 1 298 ? 7.601 -10.463 10.783 1.00 77.12 298 VAL A O 1
ATOM 2218 N N . GLU A 1 299 ? 7.664 -9.062 12.535 1.00 83.81 299 GLU A N 1
ATOM 2219 C CA . GLU A 1 299 ? 8.017 -10.074 13.519 1.00 83.81 299 GLU A CA 1
ATOM 2220 C C . GLU A 1 299 ? 6.755 -10.804 13.970 1.00 83.81 299 GLU A C 1
ATOM 2222 O O . GLU A 1 299 ? 5.738 -10.184 14.276 1.00 83.81 299 GLU A O 1
ATOM 2227 N N . THR A 1 300 ? 6.811 -12.134 14.014 1.00 88.69 300 THR A N 1
ATOM 2228 C CA . THR A 1 300 ? 5.770 -12.934 14.670 1.00 88.69 300 THR A CA 1
ATOM 2229 C C . THR A 1 300 ? 6.228 -13.232 16.083 1.00 88.69 300 THR A C 1
ATOM 2231 O O . THR A 1 300 ? 7.352 -13.686 16.295 1.00 88.69 300 THR A O 1
ATOM 2234 N N . THR A 1 301 ? 5.362 -12.978 17.050 1.00 91.31 301 THR A N 1
ATOM 2235 C CA . THR A 1 301 ? 5.652 -13.187 18.462 1.00 91.31 301 THR A CA 1
ATOM 2236 C C . THR A 1 301 ? 4.445 -13.815 19.149 1.00 91.31 301 THR A C 1
ATOM 2238 O O . THR A 1 301 ? 3.394 -14.045 18.545 1.00 91.31 301 THR A O 1
ATOM 2241 N N . THR A 1 302 ? 4.617 -14.193 20.406 1.00 95.44 302 THR A N 1
ATOM 2242 C CA . THR A 1 302 ? 3.601 -14.902 21.176 1.00 95.44 302 THR A CA 1
ATOM 2243 C C . THR A 1 302 ? 3.644 -14.409 22.612 1.00 95.44 302 THR A C 1
ATOM 2245 O O . THR A 1 302 ? 4.730 -14.262 23.183 1.00 95.44 302 THR A O 1
ATOM 2248 N N . THR A 1 303 ? 2.475 -14.131 23.187 1.00 96.56 303 THR A N 1
ATOM 2249 C CA . THR A 1 303 ? 2.362 -13.805 24.613 1.00 96.56 303 THR A CA 1
ATOM 2250 C C . THR A 1 303 ? 2.688 -15.042 25.464 1.00 96.56 303 THR A C 1
ATOM 2252 O O . THR A 1 303 ? 2.570 -16.173 24.981 1.00 96.56 303 THR A O 1
ATOM 2255 N N . PRO A 1 304 ? 3.020 -14.893 26.759 1.00 95.00 304 PRO A N 1
ATOM 2256 C CA . PRO A 1 304 ? 3.145 -16.036 27.670 1.00 95.00 304 PRO A CA 1
ATOM 2257 C C . PRO A 1 304 ? 1.888 -16.923 27.734 1.00 95.00 304 PRO A C 1
ATOM 2259 O O . PRO A 1 304 ? 1.992 -18.115 28.012 1.00 95.00 304 PRO A O 1
ATOM 2262 N N . GLY A 1 305 ? 0.711 -16.351 27.448 1.00 92.69 305 GLY A N 1
ATOM 2263 C CA . GLY A 1 305 ? -0.570 -17.056 27.356 1.00 92.69 305 GLY A CA 1
ATOM 2264 C C . GLY A 1 305 ? -0.808 -17.793 26.032 1.00 92.69 305 GLY A C 1
ATOM 2265 O O . GLY A 1 305 ? -1.872 -18.378 25.856 1.00 92.69 305 GLY A O 1
ATOM 2266 N N . GLY A 1 306 ? 0.149 -17.778 25.097 1.00 95.44 306 GLY A N 1
ATOM 2267 C CA . GLY A 1 306 ? 0.055 -18.500 23.824 1.00 95.44 306 GLY A CA 1
ATOM 2268 C C . GLY A 1 306 ? -0.654 -17.743 22.697 1.00 95.44 306 GLY A C 1
ATOM 2269 O O . GLY A 1 306 ? -0.895 -18.327 21.644 1.00 95.44 306 GLY A O 1
ATOM 2270 N N . ILE A 1 307 ? -0.972 -16.457 22.878 1.00 96.69 307 ILE A N 1
ATOM 2271 C CA . ILE A 1 307 ? -1.629 -15.648 21.842 1.00 96.69 307 ILE A CA 1
ATOM 2272 C C . ILE A 1 307 ? -0.573 -15.198 20.838 1.00 96.69 307 ILE A C 1
ATOM 2274 O O . ILE A 1 307 ? 0.357 -14.476 21.205 1.00 96.69 307 ILE A O 1
ATOM 2278 N N . GLN A 1 308 ? -0.710 -15.616 19.580 1.00 96.06 308 GLN A N 1
ATOM 2279 C CA . GLN A 1 308 ? 0.158 -15.149 18.504 1.00 96.06 308 GLN A CA 1
ATOM 2280 C C . GLN A 1 308 ? -0.283 -13.774 18.014 1.00 96.06 308 GLN A C 1
ATOM 2282 O O . GLN A 1 308 ? -1.467 -13.522 17.801 1.00 96.06 308 GLN A O 1
ATOM 2287 N N . TYR A 1 309 ? 0.688 -12.894 17.808 1.00 96.94 309 TYR A N 1
ATOM 2288 C CA . TYR A 1 309 ? 0.472 -11.588 17.204 1.00 96.94 309 TYR A CA 1
ATOM 2289 C C . TYR A 1 309 ? 1.707 -11.181 16.403 1.00 96.94 309 TYR A C 1
ATOM 2291 O O . TYR A 1 309 ? 2.780 -11.788 16.508 1.00 96.94 309 TYR A O 1
ATOM 2299 N N . LYS A 1 310 ? 1.547 -10.166 15.561 1.00 94.25 310 LYS A N 1
ATOM 2300 C CA . LYS A 1 310 ? 2.602 -9.646 14.700 1.00 94.25 310 LYS A CA 1
ATOM 2301 C C . LYS A 1 310 ? 2.881 -8.189 14.993 1.00 94.25 310 LYS A C 1
ATOM 2303 O O . LYS A 1 310 ? 1.964 -7.432 15.304 1.00 94.25 310 LYS A O 1
ATOM 2308 N N . VAL A 1 311 ? 4.147 -7.816 14.852 1.00 91.81 311 VAL A N 1
ATOM 2309 C CA . VAL A 1 311 ? 4.633 -6.455 15.061 1.00 91.81 311 VAL A CA 1
ATOM 2310 C C . VAL A 1 311 ? 5.432 -6.020 13.845 1.00 91.81 311 VAL A C 1
ATOM 2312 O O . VAL A 1 311 ? 6.379 -6.686 13.438 1.00 91.81 311 VAL A O 1
ATOM 2315 N N . LEU A 1 312 ? 5.049 -4.883 13.283 1.00 86.00 312 LEU A N 1
ATOM 2316 C CA . LEU A 1 312 ? 5.821 -4.119 12.317 1.00 86.00 312 LEU A CA 1
ATOM 2317 C C . LEU A 1 312 ? 6.315 -2.854 13.024 1.00 86.00 312 LEU A C 1
ATOM 2319 O O . LEU A 1 312 ? 5.507 -2.055 13.486 1.00 86.00 312 LEU A O 1
ATOM 2323 N N . ARG A 1 313 ? 7.629 -2.666 13.148 1.00 81.06 313 ARG A N 1
ATOM 2324 C CA . ARG A 1 313 ? 8.238 -1.490 13.804 1.00 81.06 313 ARG A CA 1
ATOM 2325 C C . ARG A 1 313 ? 9.681 -1.287 13.358 1.00 81.06 313 ARG A C 1
ATOM 2327 O O . ARG A 1 313 ? 10.263 -2.213 12.794 1.00 81.06 313 ARG A O 1
ATOM 2334 N N . ARG A 1 314 ? 10.257 -0.110 13.605 1.00 71.00 314 ARG A N 1
ATOM 2335 C CA . ARG A 1 314 ? 11.698 0.133 13.428 1.00 71.00 314 ARG A CA 1
ATOM 2336 C C . ARG A 1 314 ? 12.514 -0.549 14.541 1.00 71.00 314 ARG A C 1
ATOM 2338 O O . ARG A 1 314 ? 11.983 -0.834 15.613 1.00 71.00 314 ARG A O 1
ATOM 2345 N N . ASP A 1 315 ? 13.780 -0.852 14.249 1.00 63.38 315 ASP A N 1
ATOM 2346 C CA . ASP A 1 315 ? 14.654 -1.669 15.111 1.00 63.38 315 ASP A CA 1
ATOM 2347 C C . ASP A 1 315 ? 15.386 -0.845 16.196 1.00 63.38 315 ASP A C 1
ATOM 2349 O O . ASP A 1 315 ? 16.053 -1.410 17.065 1.00 63.38 315 ASP A O 1
ATOM 2353 N N . ASP A 1 316 ? 15.273 0.487 16.169 1.00 62.78 316 ASP A N 1
ATOM 2354 C CA . ASP A 1 316 ? 15.822 1.413 17.163 1.00 62.78 316 ASP A CA 1
ATOM 2355 C C . ASP A 1 316 ? 14.958 1.428 18.435 1.00 62.78 316 ASP A C 1
ATOM 2357 O O . ASP A 1 316 ? 13.818 1.880 18.457 1.00 62.78 316 ASP A O 1
ATOM 2361 N N . ALA A 1 317 ? 15.502 0.859 19.513 1.00 59.41 317 ALA A N 1
ATOM 2362 C CA . ALA A 1 317 ? 14.760 0.562 20.733 1.00 59.41 317 ALA A CA 1
ATOM 2363 C C . ALA A 1 317 ? 14.513 1.799 21.617 1.00 59.41 317 ALA A C 1
ATOM 2365 O O . ALA A 1 317 ? 15.296 2.089 22.517 1.00 59.41 317 ALA A O 1
ATOM 2366 N N . GLU A 1 318 ? 13.366 2.436 21.397 1.00 77.12 318 GLU A N 1
ATOM 2367 C CA . GLU A 1 318 ? 12.554 3.147 22.392 1.00 77.12 318 GLU A CA 1
ATOM 2368 C C . GLU A 1 318 ? 11.102 2.632 22.275 1.00 77.12 318 GLU A C 1
ATOM 2370 O O . GLU A 1 318 ? 10.707 2.170 21.196 1.00 77.12 318 GLU A O 1
ATOM 2375 N N . PRO A 1 319 ? 10.281 2.671 23.341 1.00 87.19 319 PRO A N 1
ATOM 2376 C CA . PRO A 1 319 ? 8.853 2.397 23.224 1.00 87.19 319 PRO A CA 1
ATOM 2377 C C . PRO A 1 319 ? 8.191 3.365 22.231 1.00 87.19 319 PRO A C 1
ATOM 2379 O O . PRO A 1 319 ? 8.207 4.583 22.416 1.00 87.19 319 PRO A O 1
ATOM 2382 N N . ALA A 1 320 ? 7.603 2.821 21.168 1.00 89.50 320 ALA A N 1
ATOM 2383 C CA . ALA A 1 320 ? 6.996 3.602 20.096 1.00 89.50 320 ALA A CA 1
ATOM 2384 C C . ALA A 1 320 ? 5.505 3.870 20.364 1.00 89.50 320 ALA A C 1
ATOM 2386 O O . ALA A 1 320 ? 4.837 3.025 20.970 1.00 89.50 320 ALA A O 1
ATOM 2387 N N . PRO A 1 321 ? 4.928 4.983 19.872 1.00 94.25 321 PRO A N 1
ATOM 2388 C CA . PRO A 1 321 ? 3.475 5.075 19.774 1.00 94.25 321 PRO A CA 1
ATOM 2389 C C . PRO A 1 321 ? 2.947 3.908 18.922 1.00 94.25 321 PRO A C 1
ATOM 2391 O O . PRO A 1 321 ? 3.646 3.396 18.046 1.00 94.25 321 PRO A O 1
ATOM 2394 N N . ALA A 1 322 ? 1.738 3.429 19.198 1.00 95.62 322 ALA A N 1
ATOM 2395 C CA . ALA A 1 322 ? 1.250 2.172 18.642 1.00 95.62 322 ALA A CA 1
ATOM 2396 C C . ALA A 1 322 ? -0.077 2.318 17.901 1.00 95.62 322 ALA A C 1
ATOM 2398 O O . ALA A 1 322 ? -0.987 3.022 18.338 1.00 95.62 322 ALA A O 1
ATOM 2399 N N . LEU A 1 323 ? -0.197 1.574 16.804 1.00 97.81 323 LEU A N 1
ATOM 2400 C CA . LEU A 1 323 ? -1.429 1.355 16.065 1.00 97.81 323 LEU A CA 1
ATOM 2401 C C . LEU A 1 323 ? -1.726 -0.144 15.995 1.00 97.81 323 LEU A C 1
ATOM 2403 O O . LEU A 1 323 ? -1.004 -0.898 15.343 1.00 97.81 323 LEU A O 1
ATOM 2407 N N . ILE A 1 324 ? -2.820 -0.582 16.608 1.00 98.50 324 ILE A N 1
ATOM 2408 C CA . ILE A 1 324 ? -3.365 -1.919 16.346 1.00 98.50 324 ILE A CA 1
ATOM 2409 C C . ILE A 1 324 ? -4.170 -1.860 15.039 1.00 98.50 324 ILE A C 1
ATOM 2411 O O . ILE A 1 324 ? -5.050 -1.017 14.908 1.00 98.50 324 ILE A O 1
ATOM 2415 N N . VAL A 1 325 ? -3.889 -2.742 14.080 1.00 98.19 325 VAL A N 1
ATOM 2416 C CA . VAL A 1 325 ? -4.517 -2.791 12.749 1.00 98.19 325 VAL A CA 1
ATOM 2417 C C . VAL A 1 325 ? -5.320 -4.080 12.605 1.00 98.19 325 VAL A C 1
ATOM 2419 O O . VAL A 1 325 ? -4.751 -5.173 12.612 1.00 98.19 325 VAL A O 1
ATOM 2422 N N . LEU A 1 326 ? -6.640 -3.961 12.447 1.00 98.19 326 LEU A N 1
ATOM 2423 C CA . LEU A 1 326 ? -7.563 -5.096 12.367 1.00 98.19 326 LEU A CA 1
ATOM 2424 C C . LEU A 1 326 ? -8.268 -5.171 11.006 1.00 98.19 326 LEU A C 1
ATOM 2426 O O . LEU A 1 326 ? -8.923 -4.220 10.571 1.00 98.19 326 LEU A O 1
ATOM 2430 N N . SER A 1 327 ? -8.200 -6.326 10.342 1.00 93.56 327 SER A N 1
ATOM 2431 C CA . SER A 1 327 ? -8.962 -6.566 9.106 1.00 93.56 327 SER A CA 1
ATOM 2432 C C . SER A 1 327 ? -9.425 -8.010 8.919 1.00 93.56 327 SER A C 1
ATOM 2434 O O . SER A 1 327 ? -10.592 -8.207 8.592 1.00 93.56 327 SER A O 1
ATOM 2436 N N . GLY A 1 328 ? -8.563 -8.990 9.198 1.00 93.75 328 GLY A N 1
ATOM 2437 C CA . GLY A 1 328 ? -8.817 -10.428 9.071 1.00 93.75 328 GLY A CA 1
ATOM 2438 C C . GLY A 1 328 ? -7.814 -11.220 9.903 1.00 93.75 328 GLY A C 1
ATOM 2439 O O . GLY A 1 328 ? -7.825 -11.115 11.124 1.00 93.75 328 GLY A O 1
ATOM 2440 N N . ASP A 1 329 ? -6.924 -11.989 9.287 1.00 93.25 329 ASP A N 1
ATOM 2441 C CA . ASP A 1 329 ? -5.775 -12.522 10.028 1.00 93.25 329 ASP A CA 1
ATOM 2442 C C . ASP A 1 329 ? -4.630 -11.489 10.133 1.00 93.25 329 ASP A C 1
ATOM 2444 O O . ASP A 1 329 ? -4.634 -10.433 9.481 1.00 93.25 329 ASP A O 1
ATOM 2448 N N . ALA A 1 330 ? -3.650 -11.759 10.995 1.00 92.06 330 ALA A N 1
ATOM 2449 C CA . ALA A 1 330 ? -2.531 -10.854 11.236 1.00 92.06 330 ALA A CA 1
ATOM 2450 C C . ALA A 1 330 ? -1.581 -10.736 10.028 1.00 92.06 330 ALA A C 1
ATOM 2452 O O . ALA A 1 330 ? -0.954 -9.686 9.847 1.00 92.06 330 ALA A O 1
ATOM 2453 N N . ASN A 1 331 ? -1.449 -11.786 9.202 1.00 83.06 331 ASN A N 1
ATOM 2454 C CA . ASN A 1 331 ? -0.680 -11.714 7.954 1.00 83.06 331 ASN A CA 1
ATOM 2455 C C . ASN A 1 331 ? -1.403 -10.839 6.937 1.00 83.06 331 ASN A C 1
ATOM 2457 O O . ASN A 1 331 ? -0.759 -9.998 6.323 1.00 83.06 331 ASN A O 1
ATOM 2461 N N . GLU A 1 332 ? -2.716 -10.995 6.777 1.00 81.06 332 GLU A N 1
ATOM 2462 C CA . GLU A 1 332 ? -3.510 -10.145 5.890 1.00 81.06 332 GLU A CA 1
ATOM 2463 C C . GLU A 1 332 ? -3.418 -8.677 6.335 1.00 81.06 332 GLU A C 1
ATOM 2465 O O . GLU A 1 332 ? -3.099 -7.794 5.536 1.00 81.06 332 GLU A O 1
ATOM 2470 N N . SER A 1 333 ? -3.603 -8.419 7.630 1.00 90.44 333 SER A N 1
ATOM 2471 C CA . SER A 1 333 ? -3.675 -7.058 8.170 1.00 90.44 333 SER A CA 1
ATOM 2472 C C . SER A 1 333 ? -2.365 -6.271 8.034 1.00 90.44 333 SER A C 1
ATOM 2474 O O . SER A 1 333 ? -2.412 -5.083 7.714 1.00 90.44 333 SER A O 1
ATOM 2476 N N . LEU A 1 334 ? -1.200 -6.903 8.244 1.00 86.69 334 LEU A N 1
ATOM 2477 C CA . LEU A 1 334 ? 0.112 -6.240 8.107 1.00 86.69 334 LEU A CA 1
ATOM 2478 C C . LEU A 1 334 ? 0.810 -6.516 6.766 1.00 86.69 334 LEU A C 1
ATOM 2480 O O . LEU A 1 334 ? 1.741 -5.806 6.392 1.00 86.69 334 LEU A O 1
ATOM 2484 N N . GLY A 1 335 ? 0.395 -7.548 6.040 1.00 72.81 335 GLY A N 1
ATOM 2485 C CA . GLY A 1 335 ? 0.965 -7.934 4.751 1.00 72.81 335 GLY A CA 1
ATOM 2486 C C . GLY A 1 335 ? 0.281 -7.264 3.566 1.00 72.81 335 GLY A C 1
ATOM 2487 O O . GLY A 1 335 ? 0.894 -7.149 2.508 1.00 72.81 335 GLY A O 1
ATOM 2488 N N . ASN A 1 336 ? -0.955 -6.781 3.727 1.00 71.81 336 ASN A N 1
ATOM 2489 C CA . ASN A 1 336 ? -1.713 -6.145 2.656 1.00 71.81 336 ASN A CA 1
ATOM 2490 C C . ASN A 1 336 ? -1.785 -4.607 2.831 1.00 71.81 336 ASN A C 1
ATOM 2492 O O . ASN A 1 336 ? -2.456 -4.118 3.741 1.00 71.81 336 ASN A O 1
ATOM 2496 N N . PRO A 1 337 ? -1.188 -3.810 1.921 1.00 67.94 337 PRO A N 1
ATOM 2497 C CA . PRO A 1 337 ? -1.231 -2.340 1.918 1.00 67.94 337 PRO A CA 1
ATOM 2498 C C . PRO A 1 337 ? -2.616 -1.712 1.889 1.00 67.94 337 PRO A C 1
ATOM 2500 O O . PRO A 1 337 ? -2.748 -0.509 2.134 1.00 67.94 337 PRO A O 1
ATOM 2503 N N . TYR A 1 338 ? -3.630 -2.475 1.482 1.00 74.88 338 TYR A N 1
ATOM 2504 C CA . TYR A 1 338 ? -5.010 -2.033 1.572 1.00 74.88 338 TYR A CA 1
ATOM 2505 C C . TYR A 1 338 ? -5.445 -1.925 3.038 1.00 74.88 338 TYR A C 1
ATOM 2507 O O . TYR A 1 338 ? -5.967 -0.891 3.433 1.00 74.88 338 TYR A O 1
ATOM 2515 N N . PHE A 1 339 ? -5.153 -2.929 3.866 1.00 85.06 339 PHE A N 1
ATOM 2516 C CA . PHE A 1 339 ? -5.515 -2.920 5.286 1.00 85.06 339 PHE A CA 1
ATOM 2517 C C . PHE A 1 339 ? -4.500 -2.164 6.149 1.00 85.06 339 PHE A C 1
ATOM 2519 O O . PHE A 1 339 ? -4.896 -1.412 7.037 1.00 85.06 339 PHE A O 1
ATOM 2526 N N . LEU A 1 340 ? -3.207 -2.250 5.819 1.00 85.56 340 LEU A N 1
ATOM 2527 C CA . LEU A 1 340 ? -2.140 -1.522 6.513 1.00 85.56 340 LEU A CA 1
ATOM 2528 C C . LEU A 1 340 ? -2.099 -0.023 6.165 1.00 85.56 340 LEU A C 1
ATOM 2530 O O . LEU A 1 340 ? -1.281 0.708 6.696 1.00 85.56 340 LEU A O 1
ATOM 2534 N N . GLN A 1 341 ? -2.968 0.476 5.289 1.00 80.38 341 GLN A N 1
ATOM 2535 C CA . GLN A 1 341 ? -2.911 1.836 4.741 1.00 80.38 341 GLN A CA 1
ATOM 2536 C C . GLN A 1 341 ? -2.684 2.969 5.754 1.00 80.38 341 GLN A C 1
ATOM 2538 O O . GLN A 1 341 ? -1.837 3.815 5.508 1.00 80.38 341 GLN A O 1
ATOM 2543 N N . CYS A 1 342 ? -3.402 2.981 6.880 1.00 86.38 342 CYS A N 1
ATOM 2544 C CA . CYS A 1 342 ? -3.217 3.987 7.932 1.00 86.38 342 CYS A CA 1
ATOM 2545 C C . CYS A 1 342 ? -1.919 3.727 8.715 1.00 86.38 342 CYS A C 1
ATOM 2547 O O . CYS A 1 342 ? -1.192 4.654 9.054 1.00 86.38 342 CYS A O 1
ATOM 2549 N N . GLY A 1 343 ? -1.578 2.451 8.916 1.00 87.50 343 GLY A N 1
ATOM 2550 C CA . GLY A 1 343 ? -0.309 2.047 9.510 1.00 87.50 343 GLY A CA 1
ATOM 2551 C C . GLY A 1 343 ? 0.909 2.416 8.665 1.00 87.50 343 GLY A C 1
ATOM 2552 O O . GLY A 1 343 ? 1.932 2.754 9.237 1.00 87.50 343 GLY A O 1
ATOM 2553 N N . LEU A 1 344 ? 0.820 2.433 7.331 1.00 77.50 344 LEU A N 1
ATOM 2554 C CA . LEU A 1 344 ? 1.916 2.893 6.466 1.00 77.50 344 LEU A CA 1
ATOM 2555 C C . LEU A 1 344 ? 2.227 4.380 6.686 1.00 77.50 344 LEU A C 1
ATOM 2557 O O . LEU A 1 344 ? 3.395 4.747 6.773 1.00 77.50 344 LEU A O 1
ATOM 2561 N N . GLU A 1 345 ? 1.193 5.211 6.823 1.00 78.31 345 GLU A N 1
ATOM 2562 C CA . GLU A 1 345 ? 1.331 6.650 7.098 1.00 78.31 345 GLU A CA 1
ATOM 2563 C C . GLU A 1 345 ? 1.920 6.912 8.492 1.00 78.31 345 GLU A C 1
ATOM 2565 O O . GLU A 1 345 ? 2.730 7.820 8.675 1.00 78.31 345 GLU A O 1
ATOM 2570 N N . LEU A 1 346 ? 1.532 6.100 9.480 1.00 84.50 346 LEU A N 1
ATOM 2571 C CA . LEU A 1 346 ? 2.021 6.203 10.857 1.00 84.50 346 LEU A CA 1
ATOM 2572 C C . LEU A 1 346 ? 3.400 5.547 11.058 1.00 84.50 346 LEU A C 1
ATOM 2574 O O . LEU A 1 346 ? 4.174 6.003 11.894 1.00 84.50 346 LEU A O 1
ATOM 2578 N N . GLN A 1 347 ? 3.772 4.542 10.261 1.00 78.44 347 GLN A N 1
ATOM 2579 C CA . GLN A 1 347 ? 5.134 3.984 10.234 1.00 78.44 347 GLN A CA 1
ATOM 2580 C C . GLN A 1 347 ? 6.171 5.028 9.824 1.00 78.44 347 GLN A C 1
ATOM 2582 O O . GLN A 1 347 ? 7.276 5.022 10.357 1.00 78.44 347 GLN A O 1
ATOM 2587 N N . ALA A 1 348 ? 5.812 5.951 8.925 1.00 66.56 348 ALA A N 1
ATOM 2588 C CA . ALA A 1 348 ? 6.663 7.091 8.574 1.00 66.56 348 ALA A CA 1
ATOM 2589 C C . ALA A 1 348 ? 6.866 8.080 9.744 1.00 66.56 348 ALA A C 1
ATOM 2591 O O . ALA A 1 348 ? 7.692 8.982 9.654 1.00 66.56 348 ALA A O 1
ATOM 2592 N N . ARG A 1 349 ? 6.113 7.911 10.838 1.00 76.50 349 ARG A N 1
ATOM 2593 C CA . ARG A 1 349 ? 6.146 8.710 12.073 1.00 76.50 349 ARG A CA 1
ATOM 2594 C C . ARG A 1 349 ? 6.561 7.850 13.273 1.00 76.50 349 ARG A C 1
ATOM 2596 O O . ARG A 1 349 ? 6.201 8.146 14.408 1.00 76.50 349 ARG A O 1
ATOM 2603 N N . ASP A 1 350 ? 7.261 6.750 12.997 1.00 80.06 350 ASP A N 1
ATOM 2604 C CA . ASP A 1 350 ? 7.827 5.820 13.974 1.00 80.06 350 ASP A CA 1
ATOM 2605 C C . ASP A 1 350 ? 6.803 5.065 14.842 1.00 80.06 350 ASP A C 1
ATOM 2607 O O . ASP A 1 350 ? 7.142 4.570 15.915 1.00 80.06 350 ASP A O 1
ATOM 2611 N N . TYR A 1 351 ? 5.557 4.900 14.380 1.00 89.12 351 TYR A N 1
ATOM 2612 C CA . TYR A 1 351 ? 4.591 4.051 15.084 1.00 89.12 351 TYR A CA 1
ATOM 2613 C C . TYR A 1 351 ? 4.922 2.567 14.932 1.00 89.12 351 TYR A C 1
ATOM 2615 O O . TYR A 1 351 ? 5.199 2.085 13.834 1.00 89.12 351 TYR A O 1
ATOM 2623 N N . ALA A 1 352 ? 4.751 1.799 16.006 1.00 91.25 352 ALA A N 1
ATOM 2624 C CA . ALA A 1 352 ? 4.629 0.349 15.926 1.00 91.25 352 ALA A CA 1
ATOM 2625 C C . ALA A 1 352 ? 3.230 -0.032 15.412 1.00 91.25 352 ALA A C 1
ATOM 2627 O O . ALA A 1 352 ? 2.217 0.419 15.940 1.00 91.25 352 ALA A O 1
ATOM 2628 N N . CYS A 1 353 ? 3.156 -0.886 14.392 1.00 93.56 353 CYS A N 1
ATOM 2629 C CA . CYS A 1 353 ? 1.911 -1.459 13.887 1.00 93.56 353 CYS A CA 1
ATOM 2630 C C . CYS A 1 353 ? 1.769 -2.903 14.372 1.00 93.56 353 CYS A C 1
ATOM 2632 O O . CYS A 1 353 ? 2.654 -3.727 14.144 1.00 93.56 353 CYS A O 1
ATOM 2634 N N . ILE A 1 354 ? 0.655 -3.215 15.028 1.00 96.69 354 ILE A N 1
ATOM 2635 C CA . ILE A 1 354 ? 0.400 -4.518 15.645 1.00 96.69 354 ILE A CA 1
ATOM 2636 C C . ILE A 1 354 ? -0.838 -5.143 15.021 1.00 96.69 354 ILE A C 1
ATOM 2638 O O . ILE A 1 354 ? -1.817 -4.450 14.764 1.00 96.69 354 ILE A O 1
ATOM 2642 N N . SER A 1 355 ? -0.829 -6.454 14.804 1.00 97.62 355 SER A N 1
ATOM 2643 C CA . SER A 1 355 ? -2.045 -7.178 14.440 1.00 97.62 355 SER A CA 1
ATOM 2644 C C . SER A 1 355 ? -2.084 -8.573 15.048 1.00 97.62 355 SER A C 1
ATOM 2646 O O . SER A 1 355 ? -1.053 -9.149 15.391 1.00 97.62 355 SER A O 1
ATOM 2648 N N . LEU A 1 356 ? -3.289 -9.105 15.178 1.00 97.56 356 LEU A N 1
ATOM 2649 C CA . LEU A 1 356 ? -3.613 -10.430 15.683 1.00 97.56 356 LEU A CA 1
ATOM 2650 C C . LEU A 1 356 ? -4.809 -10.960 14.891 1.00 97.56 356 LEU A C 1
ATOM 2652 O O . LEU A 1 356 ? -5.572 -10.178 14.319 1.00 97.56 356 LEU A O 1
ATOM 2656 N N . ASP A 1 357 ? -4.957 -12.278 14.859 1.00 97.75 357 ASP A N 1
ATOM 2657 C CA . ASP A 1 357 ? -6.021 -12.920 14.097 1.00 97.75 357 ASP A CA 1
ATOM 2658 C C . ASP A 1 357 ? -7.394 -12.556 14.681 1.00 97.75 357 ASP A C 1
ATOM 2660 O O . ASP A 1 357 ? -7.609 -12.592 15.896 1.00 97.75 357 ASP A O 1
ATOM 2664 N N . LEU A 1 358 ? -8.332 -12.177 13.812 1.00 98.31 358 LEU A N 1
ATOM 2665 C CA . LEU A 1 358 ? -9.725 -11.997 14.204 1.00 98.31 358 LEU A CA 1
ATOM 2666 C C . LEU A 1 358 ? -10.401 -13.363 14.421 1.00 98.31 358 LEU A C 1
ATOM 2668 O O . LEU A 1 358 ? -10.011 -14.344 13.787 1.00 98.31 358 LEU A O 1
ATOM 2672 N N . PRO A 1 359 ? -11.473 -13.445 15.232 1.00 98.12 359 PRO A N 1
ATOM 2673 C CA . PRO A 1 359 ? -12.245 -14.674 15.410 1.00 98.12 359 PRO A CA 1
ATOM 2674 C C . PRO A 1 359 ? -12.644 -15.283 14.062 1.00 98.12 359 PRO A C 1
ATOM 2676 O O . PRO A 1 359 ? -12.964 -14.542 13.128 1.00 98.12 359 PRO A O 1
ATOM 2679 N N . SER A 1 360 ? -12.599 -16.609 13.937 1.00 97.12 360 SER A N 1
ATOM 2680 C CA . SER A 1 360 ? -12.875 -17.325 12.679 1.00 97.12 360 SER A CA 1
ATOM 2681 C C . SER A 1 360 ? -11.941 -16.980 11.504 1.00 97.12 360 SER A C 1
ATOM 2683 O O . SER A 1 360 ? -12.319 -17.204 10.357 1.00 97.12 360 SER A O 1
ATOM 2685 N N . HIS A 1 361 ? -10.731 -16.465 11.750 1.00 95.31 361 HIS A N 1
ATOM 2686 C CA . HIS A 1 361 ? -9.675 -16.268 10.739 1.00 95.31 361 HIS A CA 1
ATOM 2687 C C . HIS A 1 361 ? -8.371 -16.910 11.197 1.00 95.31 361 HIS A C 1
ATOM 2689 O O . HIS A 1 361 ? -8.152 -17.055 12.397 1.00 95.31 361 HIS A O 1
ATOM 2695 N N . GLY A 1 362 ? -7.488 -17.266 10.261 1.00 91.44 362 GLY A N 1
ATOM 2696 C CA . GLY A 1 362 ? -6.146 -17.752 10.597 1.00 91.44 362 GLY A CA 1
ATOM 2697 C C . GLY A 1 362 ? -6.157 -18.862 11.658 1.00 91.44 362 GLY A C 1
ATOM 2698 O O . GLY A 1 362 ? -6.861 -19.866 11.517 1.00 91.44 362 GLY A O 1
ATOM 2699 N N . ASN A 1 363 ? -5.399 -18.662 12.738 1.00 91.94 363 ASN A N 1
ATOM 2700 C CA . ASN A 1 363 ? -5.296 -19.601 13.862 1.00 91.94 363 ASN A CA 1
ATOM 2701 C C . ASN A 1 363 ? -6.470 -19.527 14.853 1.00 91.94 363 ASN A C 1
ATOM 2703 O O . ASN A 1 363 ? -6.564 -20.357 15.752 1.00 91.94 363 ASN A O 1
ATOM 2707 N N . GLU A 1 364 ? -7.368 -18.557 14.696 1.00 95.62 364 GLU A N 1
ATOM 2708 C CA . GLU A 1 364 ? -8.550 -18.362 15.542 1.00 95.62 364 GLU A CA 1
ATOM 2709 C C . GLU A 1 364 ? -9.771 -19.142 15.041 1.00 95.62 364 GLU A C 1
ATOM 2711 O O . GLU A 1 364 ? -10.879 -18.958 15.552 1.00 95.62 364 GLU A O 1
ATOM 2716 N N . ARG A 1 365 ? -9.579 -20.011 14.041 1.00 94.81 365 ARG A N 1
ATOM 2717 C CA . ARG A 1 365 ? -10.607 -20.920 13.536 1.00 94.81 365 ARG A CA 1
ATOM 2718 C C . ARG A 1 365 ? -10.786 -22.137 14.440 1.00 94.81 365 ARG A C 1
ATOM 2720 O O . ARG A 1 365 ? -9.828 -22.821 14.794 1.00 94.81 365 ARG A O 1
ATOM 2727 N N . GLU A 1 366 ? -12.036 -22.456 14.749 1.00 90.94 366 GLU A N 1
ATOM 2728 C CA . GLU A 1 366 ? -12.413 -23.626 15.542 1.00 90.94 366 GLU A CA 1
ATOM 2729 C C . GLU A 1 366 ? -12.892 -24.788 14.661 1.00 90.94 366 GLU A C 1
ATOM 2731 O O . GLU A 1 366 ? -13.956 -24.746 14.041 1.00 90.94 366 GLU A O 1
ATOM 2736 N N . GLY A 1 367 ? -12.124 -25.880 14.642 1.00 90.69 367 GLY A N 1
ATOM 2737 C CA . GLY A 1 367 ? -12.487 -27.088 13.901 1.00 90.69 367 GLY A CA 1
ATOM 2738 C C . GLY A 1 367 ? -12.678 -26.815 12.407 1.00 90.69 367 GLY A C 1
ATOM 2739 O O . GLY A 1 367 ? -11.764 -26.349 11.736 1.00 90.69 367 GLY A O 1
ATOM 2740 N N . ASN A 1 368 ? -13.870 -27.124 11.892 1.00 89.12 368 ASN A N 1
ATOM 2741 C CA . ASN A 1 368 ? -14.227 -26.936 10.482 1.00 89.12 368 ASN A CA 1
ATOM 2742 C C . ASN A 1 368 ? -15.173 -25.747 10.267 1.00 89.12 368 ASN A C 1
ATOM 2744 O O . ASN A 1 368 ? -15.894 -25.731 9.269 1.00 89.12 368 ASN A O 1
ATOM 2748 N N . GLU A 1 369 ? -15.223 -24.787 11.195 1.00 94.75 369 GLU A N 1
ATOM 2749 C CA . GLU A 1 369 ? -16.098 -23.629 11.017 1.00 94.75 369 GLU A CA 1
ATOM 2750 C C . GLU A 1 369 ? -15.743 -22.840 9.736 1.00 94.75 369 GLU A C 1
ATOM 2752 O O . GLU A 1 369 ? -14.567 -22.816 9.317 1.00 94.75 369 GLU A O 1
ATOM 2757 N N . PRO A 1 370 ? -16.738 -22.192 9.104 1.00 94.62 370 PRO A N 1
ATOM 2758 C CA . PRO A 1 370 ? -16.502 -21.266 8.007 1.00 94.62 370 PRO A CA 1
ATOM 2759 C C . PRO A 1 370 ? -15.580 -20.121 8.431 1.00 94.62 370 PRO A C 1
ATOM 2761 O O . PRO A 1 370 ? -15.622 -19.642 9.562 1.00 94.62 370 PRO A O 1
ATOM 2764 N N . GLU A 1 371 ? -14.742 -19.667 7.508 1.00 93.50 371 GLU A N 1
ATOM 2765 C CA . GLU A 1 371 ? -13.900 -18.498 7.740 1.00 93.50 371 GLU A CA 1
ATOM 2766 C C . GLU A 1 371 ? -14.720 -17.203 7.657 1.00 93.50 371 GLU A C 1
ATOM 2768 O O . GLU A 1 371 ? -15.686 -17.094 6.893 1.00 93.50 371 GLU A O 1
ATOM 2773 N N . GLY A 1 372 ? -14.325 -16.193 8.428 1.00 95.00 372 GLY A N 1
ATOM 2774 C CA . GLY A 1 372 ? -14.898 -14.861 8.308 1.00 95.00 372 GLY A CA 1
ATOM 2775 C C . GLY A 1 372 ? -16.254 -14.681 8.980 1.00 95.00 372 GLY A C 1
ATOM 2776 O O . GLY A 1 372 ? -16.563 -15.276 10.010 1.00 95.00 372 GLY A O 1
ATOM 2777 N N . LEU A 1 373 ? -17.067 -13.803 8.389 1.00 96.88 373 LEU A N 1
ATOM 2778 C CA . LEU A 1 373 ? -18.365 -13.393 8.932 1.00 96.88 373 LEU A CA 1
ATOM 2779 C C . LEU A 1 373 ? -19.394 -14.529 8.977 1.00 96.88 373 LEU A C 1
ATOM 2781 O O . LEU A 1 373 ? -20.291 -14.479 9.810 1.00 96.88 373 LEU A O 1
ATOM 2785 N N . VAL A 1 374 ? -19.242 -15.559 8.137 1.00 96.62 374 VAL A N 1
ATOM 2786 C CA . VAL A 1 374 ? -20.067 -16.776 8.212 1.00 96.62 374 VAL A CA 1
ATOM 2787 C C . VAL A 1 374 ? -19.720 -17.582 9.471 1.00 96.62 374 VAL A C 1
ATOM 2789 O O . VAL A 1 374 ? -20.602 -18.068 10.166 1.00 96.62 374 VAL A O 1
ATOM 2792 N N . GLY A 1 375 ? -18.437 -17.664 9.837 1.00 97.19 375 GLY A N 1
ATOM 2793 C CA . GLY A 1 375 ? -18.047 -18.241 11.125 1.00 97.19 375 GLY A CA 1
ATOM 2794 C C . GLY A 1 375 ? -18.606 -17.436 12.299 1.00 97.19 375 GLY A C 1
ATOM 2795 O O . GLY A 1 375 ? -19.048 -18.002 13.295 1.00 97.19 375 GLY A O 1
ATOM 2796 N N . TRP A 1 376 ? -18.669 -16.106 12.175 1.00 97.75 376 TRP A N 1
ATOM 2797 C CA . TRP A 1 376 ? -19.270 -15.263 13.212 1.00 97.75 376 TRP A CA 1
ATOM 2798 C C . TRP A 1 376 ? -20.775 -15.479 13.350 1.00 97.75 376 TRP A C 1
ATOM 2800 O O . TRP A 1 376 ? -21.248 -15.521 14.483 1.00 97.75 376 TRP A O 1
ATOM 2810 N N . SER A 1 377 ? -21.521 -15.629 12.249 1.00 97.44 377 SER A N 1
ATOM 2811 C CA . SER A 1 377 ? -22.954 -15.940 12.325 1.00 97.44 377 SER A CA 1
ATOM 2812 C C . SER A 1 377 ? -23.191 -17.265 13.051 1.00 97.44 377 SER A C 1
ATOM 2814 O O . SER A 1 377 ? -23.998 -17.304 13.978 1.00 97.44 377 SER A O 1
ATOM 2816 N N . ASP A 1 378 ? -22.400 -18.301 12.748 1.00 96.31 378 ASP A N 1
ATOM 2817 C CA . ASP A 1 378 ? -22.480 -19.599 13.434 1.00 96.31 378 ASP A CA 1
ATOM 2818 C C . ASP A 1 378 ? -22.151 -19.472 14.933 1.00 96.31 378 ASP A C 1
ATOM 2820 O O . ASP A 1 378 ? -22.807 -20.071 15.791 1.00 96.31 378 ASP A O 1
ATOM 2824 N N . ARG A 1 379 ? -21.134 -18.669 15.279 1.00 97.12 379 ARG A N 1
ATOM 2825 C CA . ARG A 1 379 ? -20.761 -18.398 16.677 1.00 97.12 379 ARG A CA 1
ATOM 2826 C C . ARG A 1 379 ? -21.854 -17.634 17.423 1.00 97.12 379 ARG A C 1
ATOM 2828 O O . ARG A 1 379 ? -22.074 -17.928 18.598 1.00 97.12 379 ARG A O 1
ATOM 2835 N N . VAL A 1 380 ? -22.536 -16.692 16.767 1.00 97.19 380 VAL A N 1
ATOM 2836 C CA . VAL A 1 380 ? -23.679 -15.973 17.348 1.00 97.19 380 VAL A CA 1
ATOM 2837 C C . VAL A 1 380 ? -24.839 -16.924 17.624 1.00 97.19 380 VAL A C 1
ATOM 2839 O O . VAL A 1 380 ? -25.327 -16.930 18.753 1.00 97.19 380 VAL A O 1
ATOM 2842 N N . ASP A 1 381 ? -25.227 -17.767 16.665 1.00 95.25 381 ASP A N 1
ATOM 2843 C CA . ASP A 1 381 ? -26.315 -18.740 16.856 1.00 95.25 381 ASP A CA 1
ATOM 2844 C C . ASP A 1 381 ? -26.000 -19.769 17.941 1.00 95.25 381 ASP A C 1
ATOM 2846 O O . ASP A 1 381 ? -26.867 -20.163 18.721 1.00 95.25 381 ASP A O 1
ATOM 2850 N N . ALA A 1 382 ? -24.730 -20.148 18.066 1.00 95.19 382 ALA A N 1
ATOM 2851 C CA . ALA A 1 382 ? -24.261 -21.002 19.148 1.00 95.19 382 ALA A CA 1
ATOM 2852 C C . ALA A 1 382 ? -24.141 -20.278 20.508 1.00 95.19 382 ALA A C 1
ATOM 2854 O O . ALA A 1 382 ? -23.775 -20.911 21.501 1.00 95.19 382 ALA A O 1
ATOM 2855 N N . GLY A 1 383 ? -24.396 -18.965 20.575 1.00 95.81 383 GLY A N 1
ATOM 2856 C CA . GLY A 1 383 ? -24.268 -18.161 21.792 1.00 95.81 383 GLY A CA 1
ATOM 2857 C C . GLY A 1 383 ? -22.832 -18.035 22.314 1.00 95.81 383 GLY A C 1
ATOM 2858 O O . GLY A 1 383 ? -22.631 -17.824 23.513 1.00 95.81 383 GLY A O 1
ATOM 2859 N N . LYS A 1 384 ? -21.824 -18.189 21.446 1.00 96.56 384 LYS A N 1
ATOM 2860 C CA . LYS A 1 384 ? -20.407 -18.113 21.826 1.00 96.56 384 LYS A CA 1
ATOM 2861 C C . LYS A 1 384 ? -19.971 -16.656 22.051 1.00 96.56 384 LYS A C 1
ATOM 2863 O O . LYS A 1 384 ? -20.240 -15.804 21.202 1.00 96.56 384 LYS A O 1
ATOM 2868 N N . PRO A 1 385 ? -19.228 -16.343 23.128 1.00 96.94 385 PRO A N 1
ATOM 2869 C CA . PRO A 1 385 ? -18.831 -14.975 23.472 1.00 96.94 385 PRO A CA 1
ATOM 2870 C C . PRO A 1 385 ? -17.567 -14.505 22.722 1.00 96.94 385 PRO A C 1
ATOM 2872 O O . PRO A 1 385 ? -16.696 -13.857 23.298 1.00 96.94 385 PRO A O 1
ATOM 2875 N N . PHE A 1 386 ? -17.461 -14.791 21.422 1.00 97.81 386 PHE A N 1
ATOM 2876 C CA . PHE A 1 386 ? -16.219 -14.625 20.651 1.00 97.81 386 PHE A CA 1
ATOM 2877 C C . PHE A 1 386 ? -15.686 -13.180 20.604 1.00 97.81 386 PHE A C 1
ATOM 2879 O O . PHE A 1 386 ? -14.479 -12.964 20.514 1.00 97.81 386 PHE A O 1
ATOM 2886 N N . VAL A 1 387 ? -16.570 -12.177 20.682 1.00 98.44 387 VAL A N 1
ATOM 2887 C CA . VAL A 1 387 ? -16.167 -10.763 20.757 1.00 98.44 387 VAL A CA 1
ATOM 2888 C C . VAL A 1 387 ? -15.468 -10.471 22.084 1.00 98.44 387 VAL A C 1
ATOM 2890 O O . VAL A 1 387 ? -14.420 -9.833 22.090 1.00 98.44 387 VAL A O 1
ATOM 2893 N N . GLN A 1 388 ? -16.012 -10.965 23.201 1.00 98.31 388 GLN A N 1
ATOM 2894 C CA . GLN A 1 388 ? -15.403 -10.785 24.518 1.00 98.31 388 GLN A CA 1
ATOM 2895 C C . GLN A 1 388 ? -14.030 -11.463 24.567 1.00 98.31 388 GLN A C 1
ATOM 2897 O O . GLN A 1 388 ? -13.044 -10.814 24.917 1.00 98.31 388 GLN A O 1
ATOM 2902 N N . GLU A 1 389 ? -13.958 -12.727 24.143 1.00 98.25 389 GLU A N 1
ATOM 2903 C CA . GLU A 1 389 ? -12.710 -13.496 24.081 1.00 98.25 389 GLU A CA 1
ATOM 2904 C C . GLU A 1 389 ? -11.644 -12.767 23.249 1.00 98.25 389 GLU A C 1
ATOM 2906 O O . GLU A 1 389 ? -10.488 -12.668 23.660 1.00 98.25 389 GLU A O 1
ATOM 2911 N N . PHE A 1 390 ? -12.029 -12.187 22.107 1.00 98.56 390 PHE A N 1
ATOM 2912 C CA . PHE A 1 390 ? -11.119 -11.384 21.294 1.00 98.56 390 PHE A CA 1
ATOM 2913 C C . PHE A 1 390 ? -10.614 -10.139 22.034 1.00 98.56 390 PHE A C 1
ATOM 2915 O O . PHE A 1 390 ? -9.413 -9.870 22.034 1.00 98.56 390 PHE A O 1
ATOM 2922 N N . THR A 1 391 ? -11.496 -9.378 22.691 1.00 98.75 391 THR A N 1
ATOM 2923 C CA . THR A 1 391 ? -11.067 -8.175 23.426 1.00 98.75 391 THR A CA 1
ATOM 2924 C C . THR A 1 391 ? -10.125 -8.499 24.586 1.00 98.75 391 THR A C 1
ATOM 2926 O O . THR A 1 391 ? -9.156 -7.774 24.804 1.00 98.75 391 THR A O 1
ATOM 2929 N N . GLU A 1 392 ? -10.328 -9.631 25.265 1.00 98.62 392 GLU A N 1
ATOM 2930 C CA . GLU A 1 392 ? -9.421 -10.125 26.307 1.00 98.62 392 GLU A CA 1
ATOM 2931 C C . GLU A 1 392 ? -8.044 -10.492 25.733 1.00 98.62 392 GLU A C 1
ATOM 2933 O O . GLU A 1 392 ? -7.018 -10.251 26.377 1.00 98.62 392 GLU A O 1
ATOM 2938 N N . LYS A 1 393 ? -7.993 -11.035 24.508 1.00 98.50 393 LYS A N 1
ATOM 2939 C CA . LYS A 1 393 ? -6.730 -11.291 23.798 1.00 98.50 393 LYS A CA 1
ATOM 2940 C C . LYS A 1 393 ? -6.009 -9.996 23.436 1.00 98.50 393 LYS A C 1
ATOM 2942 O O . LYS A 1 393 ? -4.798 -9.919 23.632 1.00 98.50 393 LYS A O 1
ATOM 2947 N N . VAL A 1 394 ? -6.729 -8.969 22.974 1.00 98.62 394 VAL A N 1
ATOM 2948 C CA . VAL A 1 394 ? -6.138 -7.646 22.696 1.00 98.62 394 VAL A CA 1
ATOM 2949 C C . VAL A 1 394 ? -5.480 -7.073 23.954 1.00 98.62 394 VAL A C 1
ATOM 2951 O O . VAL A 1 394 ? -4.322 -6.661 23.896 1.00 98.62 394 VAL A O 1
ATOM 2954 N N . SER A 1 395 ? -6.163 -7.111 25.101 1.00 98.62 395 SER A N 1
ATOM 2955 C CA . SER A 1 395 ? -5.596 -6.638 26.370 1.00 98.62 395 SER A CA 1
ATOM 2956 C C . SER A 1 395 ? -4.343 -7.412 26.792 1.00 98.62 395 SER A C 1
ATOM 2958 O O . SER A 1 395 ? -3.369 -6.794 27.218 1.00 98.62 395 SER A O 1
ATOM 2960 N N . GLN A 1 396 ? -4.317 -8.737 26.614 1.00 98.56 396 GLN A N 1
ATOM 2961 C CA . GLN A 1 396 ? -3.134 -9.561 26.911 1.00 98.56 396 GLN A CA 1
ATOM 2962 C C . GLN A 1 396 ? -1.957 -9.279 25.968 1.00 98.56 396 GLN A C 1
ATOM 2964 O O . GLN A 1 396 ? -0.800 -9.313 26.389 1.00 98.56 396 GLN A O 1
ATOM 2969 N N . VAL A 1 397 ? -2.229 -8.992 24.692 1.00 98.50 397 VAL A N 1
ATOM 2970 C CA . VAL A 1 397 ? -1.196 -8.562 23.737 1.00 98.50 397 VAL A CA 1
ATOM 2971 C C . VAL A 1 397 ? -0.630 -7.202 24.143 1.00 98.50 397 VAL A C 1
ATOM 2973 O O . VAL A 1 397 ? 0.586 -7.028 24.137 1.00 98.50 397 VAL A O 1
ATOM 2976 N N . LEU A 1 398 ? -1.479 -6.258 24.559 1.00 98.31 398 LEU A N 1
ATOM 2977 C CA . LEU A 1 398 ? -1.029 -4.967 25.083 1.00 98.31 398 LEU A CA 1
ATOM 2978 C C . LEU A 1 398 ? -0.168 -5.119 26.347 1.00 98.31 398 LEU A C 1
ATOM 2980 O O . LEU A 1 398 ? 0.850 -4.440 26.460 1.00 98.31 398 LEU A O 1
ATOM 2984 N N . ASP A 1 399 ? -0.524 -6.024 27.264 1.00 98.19 399 ASP A N 1
ATOM 2985 C CA . ASP A 1 399 ? 0.289 -6.314 28.456 1.00 98.19 399 ASP A CA 1
ATOM 2986 C C . ASP A 1 399 ? 1.696 -6.788 28.076 1.00 98.19 399 ASP A C 1
ATOM 2988 O O . ASP A 1 399 ? 2.692 -6.296 28.608 1.00 98.19 399 ASP A O 1
ATOM 2992 N N . ASP A 1 400 ? 1.784 -7.716 27.123 1.00 97.81 400 ASP A N 1
ATOM 2993 C CA . ASP A 1 400 ? 3.051 -8.271 26.653 1.00 97.81 400 ASP A CA 1
ATOM 2994 C C . ASP A 1 400 ? 3.899 -7.233 25.895 1.00 97.81 400 ASP A C 1
ATOM 2996 O O . ASP A 1 400 ? 5.107 -7.144 26.113 1.00 97.81 400 ASP A O 1
ATOM 3000 N N . LEU A 1 401 ? 3.277 -6.393 25.060 1.00 95.44 401 LEU A N 1
ATOM 3001 C CA . LEU A 1 401 ? 3.951 -5.297 24.353 1.00 95.44 401 LEU A CA 1
ATOM 3002 C C . LEU A 1 401 ? 4.547 -4.259 25.314 1.00 95.44 401 LEU A C 1
ATOM 3004 O O . LEU A 1 401 ? 5.675 -3.802 25.105 1.00 95.44 401 LEU A O 1
ATOM 3008 N N . VAL A 1 402 ? 3.808 -3.903 26.369 1.00 95.19 402 VAL A N 1
ATOM 3009 C CA . VAL A 1 402 ? 4.280 -2.985 27.416 1.00 95.19 402 VAL A CA 1
ATOM 3010 C C . VAL A 1 402 ? 5.405 -3.632 28.224 1.00 95.19 402 VAL A C 1
ATOM 3012 O O . VAL A 1 402 ? 6.443 -3.007 28.432 1.00 95.19 402 VAL A O 1
ATOM 3015 N N . ALA A 1 403 ? 5.254 -4.899 28.620 1.00 95.56 403 ALA A N 1
ATOM 3016 C CA . ALA A 1 403 ? 6.282 -5.634 29.361 1.00 95.56 403 ALA A CA 1
ATOM 3017 C C . ALA A 1 403 ? 7.593 -5.793 28.569 1.00 95.56 403 ALA A C 1
ATOM 3019 O O . ALA A 1 403 ? 8.676 -5.786 29.152 1.00 95.56 403 ALA A O 1
ATOM 3020 N N . LYS A 1 404 ? 7.504 -5.911 27.240 1.00 92.50 404 LYS A N 1
ATOM 3021 C CA . LYS A 1 404 ? 8.655 -5.972 26.325 1.00 92.50 404 LYS A CA 1
ATOM 3022 C C . LYS A 1 404 ? 9.245 -4.598 25.984 1.00 92.50 404 LYS A C 1
ATOM 3024 O O . LYS A 1 404 ? 10.205 -4.551 25.220 1.00 92.50 404 LYS A O 1
ATOM 3029 N N . HIS A 1 405 ? 8.697 -3.503 26.520 1.00 91.94 405 HIS A N 1
ATOM 3030 C CA . HIS A 1 405 ? 9.092 -2.129 26.187 1.00 91.94 405 HIS A CA 1
ATOM 3031 C C . HIS A 1 405 ? 9.031 -1.830 24.677 1.00 91.94 405 HIS A C 1
ATOM 3033 O O . HIS A 1 405 ? 9.873 -1.116 24.140 1.00 91.94 405 HIS A O 1
ATOM 3039 N N . ILE A 1 406 ? 8.040 -2.397 23.979 1.00 90.50 406 ILE A N 1
ATOM 3040 C CA . ILE A 1 406 ? 7.847 -2.182 22.537 1.00 90.50 406 ILE A CA 1
ATOM 3041 C C . ILE A 1 406 ? 6.979 -0.949 22.276 1.00 90.50 406 ILE A C 1
ATOM 3043 O O . ILE A 1 406 ? 7.236 -0.219 21.320 1.00 90.50 406 ILE A O 1
ATOM 3047 N N . VAL A 1 407 ? 5.956 -0.724 23.106 1.00 93.19 407 VAL A N 1
ATOM 3048 C CA . VAL A 1 407 ? 4.963 0.340 22.904 1.00 93.19 407 VAL A CA 1
ATOM 3049 C C . VAL A 1 407 ? 4.922 1.319 24.068 1.00 93.19 407 VAL A C 1
ATOM 3051 O O . VAL A 1 407 ? 5.029 0.930 25.233 1.00 93.19 407 VAL A O 1
ATOM 3054 N N . ASP A 1 408 ? 4.717 2.586 23.738 1.00 94.00 408 ASP A N 1
ATOM 3055 C CA . ASP A 1 408 ? 4.337 3.638 24.669 1.00 94.00 408 ASP A CA 1
ATOM 3056 C C . ASP A 1 408 ? 2.857 3.466 25.042 1.00 94.00 408 ASP A C 1
ATOM 3058 O O . ASP A 1 408 ? 1.959 3.634 24.214 1.00 94.00 408 ASP A O 1
ATOM 3062 N N . VAL A 1 409 ? 2.606 3.107 26.303 1.00 94.56 409 VAL A N 1
ATOM 3063 C CA . VAL A 1 409 ? 1.264 2.783 26.809 1.00 94.56 409 VAL A CA 1
ATOM 3064 C C . VAL A 1 409 ? 0.298 3.971 26.780 1.00 94.56 409 VAL A C 1
ATOM 3066 O O . VAL A 1 409 ? -0.920 3.772 26.740 1.00 94.56 409 VAL A O 1
ATOM 3069 N N . ASP A 1 410 ? 0.818 5.198 26.770 1.00 94.75 410 ASP A N 1
ATOM 3070 C CA . ASP A 1 410 ? 0.002 6.410 26.750 1.00 94.75 410 ASP A CA 1
ATOM 3071 C C . ASP A 1 410 ? -0.370 6.839 25.325 1.00 94.75 410 ASP A C 1
ATOM 3073 O O . ASP A 1 410 ? -1.282 7.650 25.148 1.00 94.75 410 ASP A O 1
ATOM 3077 N N . ARG A 1 411 ? 0.267 6.251 24.304 1.00 96.31 411 ARG A N 1
ATOM 3078 C CA . ARG A 1 411 ? 0.062 6.578 22.886 1.00 96.31 411 ARG A CA 1
ATOM 3079 C C . ARG A 1 411 ? -0.344 5.354 22.070 1.00 96.31 411 ARG A C 1
ATOM 3081 O O . ARG A 1 411 ? 0.360 4.940 21.153 1.00 96.31 411 ARG A O 1
ATOM 3088 N N . ILE A 1 412 ? -1.509 4.789 22.388 1.00 98.25 412 ILE A N 1
ATOM 3089 C CA . ILE A 1 412 ? -2.070 3.631 21.678 1.00 98.25 412 ILE A CA 1
ATOM 3090 C C . ILE A 1 412 ? -3.360 4.025 20.951 1.00 98.25 412 ILE A C 1
ATOM 3092 O O . ILE A 1 412 ? -4.346 4.421 21.576 1.00 98.25 412 ILE A O 1
ATOM 3096 N N . ALA A 1 413 ? -3.376 3.838 19.635 1.00 98.56 413 ALA A N 1
ATOM 3097 C CA . ALA A 1 413 ? -4.568 3.870 18.796 1.00 98.56 413 ALA A CA 1
ATOM 3098 C C . ALA A 1 413 ? -4.897 2.473 18.249 1.00 98.56 413 ALA A C 1
ATOM 3100 O O . ALA A 1 413 ? -4.057 1.570 18.200 1.00 98.56 413 ALA A O 1
ATOM 3101 N N . ILE A 1 414 ? -6.137 2.300 17.802 1.00 98.81 414 ILE A N 1
ATOM 3102 C CA . ILE A 1 414 ? -6.585 1.110 17.079 1.00 98.81 414 ILE A CA 1
ATOM 3103 C C . ILE A 1 414 ? -7.334 1.525 15.819 1.00 98.81 414 ILE A C 1
ATOM 3105 O O . ILE A 1 414 ? -8.101 2.489 15.824 1.00 98.81 414 ILE A O 1
ATOM 3109 N N . CYS A 1 415 ? -7.136 0.794 14.731 1.00 98.38 415 CYS A N 1
ATOM 3110 C CA . CYS A 1 415 ? -7.896 0.969 13.513 1.00 98.38 415 CYS A CA 1
ATOM 3111 C C . CYS A 1 415 ? -8.373 -0.361 12.943 1.00 98.38 415 CYS A C 1
ATOM 3113 O O . CYS A 1 415 ? -7.792 -1.422 13.185 1.00 98.38 415 CYS A O 1
ATOM 3115 N N . GLY A 1 416 ? -9.433 -0.301 12.144 1.00 97.44 416 GLY A N 1
ATOM 3116 C CA . GLY A 1 416 ? -9.841 -1.464 11.384 1.00 97.44 416 GLY A CA 1
ATOM 3117 C C . GLY A 1 416 ? -10.775 -1.170 10.225 1.00 97.44 416 GLY A C 1
ATOM 3118 O O . GLY A 1 416 ? -11.433 -0.129 10.171 1.00 97.44 416 GLY A O 1
ATOM 3119 N N . THR A 1 417 ? -10.810 -2.115 9.286 1.00 96.12 417 THR A N 1
ATOM 3120 C CA . THR A 1 417 ? -11.655 -2.048 8.086 1.00 96.12 417 THR A CA 1
ATOM 3121 C C . THR A 1 417 ? -12.817 -3.028 8.195 1.00 96.12 417 THR A C 1
ATOM 3123 O O . THR A 1 417 ? -12.595 -4.191 8.534 1.00 96.12 417 THR A O 1
ATOM 3126 N N . SER A 1 418 ? -14.047 -2.606 7.884 1.00 96.12 418 SER A N 1
ATOM 3127 C CA . SER A 1 418 ? -15.229 -3.485 7.902 1.00 96.12 418 SER A CA 1
ATOM 3128 C C . SER A 1 418 ? -15.411 -4.166 9.267 1.00 96.12 418 SER A C 1
ATOM 3130 O O . SER A 1 418 ? -15.530 -3.481 10.287 1.00 96.12 418 SER A O 1
ATOM 3132 N N . ARG A 1 419 ? -15.383 -5.502 9.322 1.00 97.62 419 ARG A N 1
ATOM 3133 C CA . ARG A 1 419 ? -15.389 -6.303 10.561 1.00 97.62 419 ARG A CA 1
ATOM 3134 C C . ARG A 1 419 ? -14.253 -5.958 11.535 1.00 97.62 419 ARG A C 1
ATOM 3136 O O . ARG A 1 419 ? -14.413 -6.075 12.746 1.00 97.62 419 ARG A O 1
ATOM 3143 N N . GLY A 1 420 ? -13.119 -5.482 11.025 1.00 98.06 420 GLY A N 1
ATOM 3144 C CA . GLY A 1 420 ? -12.026 -4.985 11.852 1.00 98.06 420 GLY A CA 1
ATOM 3145 C C . GLY A 1 420 ? -12.391 -3.698 12.592 1.00 98.06 420 GLY A C 1
ATOM 3146 O O . GLY A 1 420 ? -12.026 -3.549 13.751 1.00 98.06 420 GLY A O 1
ATOM 3147 N N . GLY A 1 421 ? -13.159 -2.797 11.966 1.00 98.06 421 GLY A N 1
ATOM 3148 C CA . GLY A 1 421 ? -13.661 -1.581 12.620 1.00 98.06 421 GLY A CA 1
ATOM 3149 C C . GLY A 1 421 ? -14.650 -1.898 13.747 1.00 98.06 421 GLY A C 1
ATOM 3150 O O . GLY A 1 421 ? -14.603 -1.288 14.812 1.00 98.06 421 GLY A O 1
ATOM 3151 N N . PHE A 1 422 ? -15.474 -2.932 13.555 1.00 98.75 422 PHE A N 1
ATOM 3152 C CA . PHE A 1 422 ? -16.348 -3.467 14.600 1.00 98.75 422 PHE A CA 1
ATOM 3153 C C . PHE A 1 422 ? -15.551 -3.914 15.832 1.00 98.75 422 PHE A C 1
ATOM 3155 O O . PHE A 1 422 ? -15.800 -3.453 16.947 1.00 98.75 422 PHE A O 1
ATOM 3162 N N . LEU A 1 423 ? -14.543 -4.770 15.641 1.00 98.88 423 LEU A N 1
ATOM 3163 C CA . LEU A 1 423 ? -13.725 -5.258 16.753 1.00 98.88 423 LEU A CA 1
ATOM 3164 C C . LEU A 1 423 ? -12.798 -4.190 17.343 1.00 98.88 423 LEU A C 1
ATOM 3166 O O . LEU A 1 423 ? -12.523 -4.241 18.538 1.00 98.88 423 LEU A O 1
ATOM 3170 N N . ALA A 1 424 ? -12.376 -3.195 16.559 1.00 98.81 424 ALA A N 1
ATOM 3171 C CA . ALA A 1 424 ? -11.622 -2.046 17.054 1.00 98.81 424 ALA A CA 1
ATOM 3172 C C . ALA A 1 424 ? -12.429 -1.253 18.098 1.00 98.81 424 ALA A C 1
ATOM 3174 O O . ALA A 1 424 ? -11.917 -0.944 19.176 1.00 98.81 424 ALA A O 1
ATOM 3175 N N . CYS A 1 425 ? -13.711 -0.992 17.821 1.00 98.88 425 CYS A N 1
ATOM 3176 C CA . CYS A 1 425 ? -14.623 -0.348 18.768 1.00 98.88 425 CYS A CA 1
ATOM 3177 C C . CYS A 1 425 ? -14.849 -1.192 20.030 1.00 98.88 425 CYS A C 1
ATOM 3179 O O . CYS A 1 425 ? -14.807 -0.655 21.137 1.00 98.88 425 CYS A O 1
ATOM 3181 N N . HIS A 1 426 ? -15.047 -2.508 19.891 1.00 98.88 426 HIS A N 1
ATOM 3182 C CA . HIS A 1 426 ? -15.189 -3.411 21.043 1.00 98.88 426 HIS A CA 1
ATOM 3183 C C . HIS A 1 426 ? -13.930 -3.457 21.910 1.00 98.88 426 HIS A C 1
ATOM 3185 O O . HIS A 1 426 ? -14.024 -3.322 23.129 1.00 98.88 426 HIS A O 1
ATOM 3191 N N . ALA A 1 427 ? -12.751 -3.578 21.297 1.00 98.88 427 ALA A N 1
ATOM 3192 C CA . ALA A 1 427 ? -11.479 -3.579 22.012 1.00 98.88 427 ALA A CA 1
ATOM 3193 C C . ALA A 1 427 ? -11.253 -2.260 22.757 1.00 98.88 427 ALA A C 1
ATOM 3195 O O . ALA A 1 427 ? -10.910 -2.274 23.936 1.00 98.88 427 ALA A O 1
ATOM 3196 N N . ALA A 1 428 ? -11.533 -1.120 22.119 1.00 98.75 428 ALA A N 1
ATOM 3197 C CA . ALA A 1 428 ? -11.466 0.173 22.788 1.00 98.75 428 ALA A CA 1
ATOM 3198 C C . ALA A 1 428 ? -12.446 0.249 23.968 1.00 98.75 428 ALA A C 1
ATOM 3200 O O . ALA A 1 428 ? -12.072 0.687 25.054 1.00 98.75 428 ALA A O 1
ATOM 3201 N N . ALA A 1 429 ? -13.688 -0.214 23.805 1.00 98.62 429 ALA A N 1
ATOM 3202 C CA . ALA A 1 429 ? -14.670 -0.245 24.889 1.00 98.62 429 ALA A CA 1
ATOM 3203 C C . ALA A 1 429 ? -14.245 -1.135 26.074 1.00 98.62 429 ALA A C 1
ATOM 3205 O O . ALA A 1 429 ? -14.689 -0.886 27.197 1.00 98.62 429 ALA A O 1
ATOM 3206 N N . ALA A 1 430 ? -13.413 -2.151 25.832 1.00 98.62 430 ALA A N 1
ATOM 3207 C CA . ALA A 1 430 ? -12.896 -3.062 26.850 1.00 98.62 430 ALA A CA 1
ATOM 3208 C C . ALA A 1 430 ? -11.604 -2.562 27.522 1.00 98.62 430 ALA A C 1
ATOM 3210 O O . ALA A 1 430 ? -11.417 -2.815 28.711 1.00 98.62 430 ALA A O 1
ATOM 3211 N N . ASP A 1 431 ? -10.740 -1.835 26.802 1.00 98.56 431 ASP A N 1
ATOM 3212 C CA . ASP A 1 431 ? -9.411 -1.445 27.285 1.00 98.56 431 ASP A CA 1
ATOM 3213 C C . ASP A 1 431 ? -9.174 0.085 27.236 1.00 98.56 431 ASP A C 1
ATOM 3215 O O . ASP A 1 431 ? -9.153 0.690 26.156 1.00 98.56 431 ASP A O 1
ATOM 3219 N N . PRO A 1 432 ? -8.965 0.752 28.390 1.00 97.50 432 PRO A N 1
ATOM 3220 C CA . PRO A 1 432 ? -8.769 2.204 28.465 1.00 97.50 432 PRO A CA 1
ATOM 3221 C C . PRO A 1 432 ? -7.380 2.679 28.000 1.00 97.50 432 PRO A C 1
ATOM 3223 O O . PRO A 1 432 ? -7.137 3.891 27.913 1.00 97.50 432 PRO A O 1
ATOM 3226 N N . ARG A 1 433 ? -6.442 1.764 27.721 1.00 98.19 433 ARG A N 1
ATOM 3227 C CA . ARG A 1 433 ? -5.145 2.125 27.126 1.00 98.19 433 ARG A CA 1
ATOM 3228 C C . ARG A 1 433 ? -5.304 2.597 25.684 1.00 98.19 433 ARG A C 1
ATOM 3230 O O . ARG A 1 433 ? -4.552 3.459 25.254 1.00 98.19 433 ARG A O 1
ATOM 3237 N N . ILE A 1 434 ? -6.323 2.108 24.978 1.00 98.56 434 ILE A N 1
ATOM 3238 C CA . ILE A 1 434 ? -6.647 2.523 23.612 1.00 98.56 434 ILE A CA 1
ATOM 3239 C C . ILE A 1 434 ? -7.299 3.914 23.646 1.00 98.56 434 ILE A C 1
ATOM 3241 O O . ILE A 1 434 ? -8.450 4.072 24.070 1.00 98.56 434 ILE A O 1
ATOM 3245 N N . LYS A 1 435 ? -6.560 4.935 23.205 1.00 98.00 435 LYS A N 1
ATOM 3246 C CA . LYS A 1 435 ? -6.953 6.349 23.298 1.00 98.00 435 LYS A CA 1
ATOM 3247 C C . LYS A 1 435 ? -7.771 6.835 22.105 1.00 98.00 435 LYS A C 1
ATOM 3249 O O . LYS A 1 435 ? -8.624 7.696 22.289 1.00 98.00 435 LYS A O 1
ATOM 3254 N N . ALA A 1 436 ? -7.545 6.273 20.919 1.00 98.19 436 ALA A N 1
ATOM 3255 C CA . ALA A 1 436 ? -8.203 6.681 19.679 1.00 98.19 436 ALA A CA 1
ATOM 3256 C C . ALA A 1 436 ? -8.624 5.470 18.836 1.00 98.19 436 ALA A C 1
ATOM 3258 O O . ALA A 1 436 ? -7.924 4.453 18.812 1.00 98.19 436 ALA A O 1
ATOM 3259 N N . VAL A 1 437 ? -9.758 5.591 18.138 1.00 98.69 437 VAL A N 1
ATOM 3260 C CA . VAL A 1 437 ? -10.303 4.543 17.261 1.00 98.69 437 VAL A CA 1
ATOM 3261 C C . VAL A 1 437 ? -10.533 5.094 15.859 1.00 98.69 437 VAL A C 1
ATOM 3263 O O . VAL A 1 437 ? -11.213 6.103 15.701 1.00 98.69 437 VAL A O 1
ATOM 3266 N N . VAL A 1 438 ? -10.026 4.401 14.841 1.00 98.62 438 VAL A N 1
ATOM 3267 C CA . VAL A 1 438 ? -10.264 4.715 13.424 1.00 98.62 438 VAL A CA 1
ATOM 3268 C C . VAL A 1 438 ? -11.014 3.570 12.747 1.00 98.62 438 VAL A C 1
ATOM 3270 O O . VAL A 1 438 ? -10.549 2.433 12.690 1.00 98.62 438 VAL A O 1
ATOM 3273 N N . CYS A 1 439 ? -12.171 3.876 12.179 1.00 98.06 439 CYS A N 1
ATOM 3274 C CA . CYS A 1 439 ? -13.056 2.924 11.525 1.00 98.06 439 CYS A CA 1
ATOM 3275 C C . CYS A 1 439 ? -13.170 3.224 10.026 1.00 98.06 439 CYS A C 1
ATOM 3277 O O . CYS A 1 439 ? -13.707 4.260 9.634 1.00 98.06 439 CYS A O 1
ATOM 3279 N N . MET A 1 440 ? -12.712 2.293 9.187 1.00 96.00 440 MET A N 1
ATOM 3280 C CA . MET A 1 440 ? -12.807 2.380 7.726 1.00 96.00 440 MET A CA 1
ATOM 3281 C C . MET A 1 440 ? -13.924 1.471 7.216 1.00 96.00 440 MET A C 1
ATOM 3283 O O . MET A 1 440 ? -13.830 0.251 7.346 1.00 96.00 440 MET A O 1
ATOM 3287 N N . ALA A 1 441 ? -14.975 2.058 6.643 1.00 95.88 441 ALA A N 1
ATOM 3288 C CA . ALA A 1 441 ? -16.194 1.375 6.209 1.00 95.88 441 ALA A CA 1
ATOM 3289 C C . ALA A 1 441 ? -16.641 0.302 7.226 1.00 95.88 441 ALA A C 1
ATOM 3291 O O . ALA A 1 441 ? -16.663 -0.881 6.882 1.00 95.88 441 ALA A O 1
ATOM 3292 N N . PRO A 1 442 ? -16.861 0.661 8.508 1.00 97.69 442 PRO A N 1
ATOM 3293 C CA . PRO A 1 442 ? -17.016 -0.322 9.574 1.00 97.69 442 PRO A CA 1
ATOM 3294 C C . PRO A 1 442 ? -18.339 -1.073 9.478 1.00 97.69 442 PRO A C 1
ATOM 3296 O O . PRO A 1 442 ? -19.372 -0.499 9.150 1.00 97.69 442 PRO A O 1
ATOM 3299 N N . VAL A 1 443 ? -18.321 -2.335 9.899 1.00 98.44 443 VAL A N 1
ATOM 3300 C CA . VAL A 1 443 ? -19.545 -2.983 10.376 1.00 98.44 443 VAL A CA 1
ATOM 3301 C C . VAL A 1 443 ? -19.933 -2.312 11.696 1.00 98.44 443 VAL A C 1
ATOM 3303 O O . VAL A 1 443 ? -19.127 -2.282 12.626 1.00 98.44 443 VAL A O 1
ATOM 3306 N N . THR A 1 444 ? -21.151 -1.783 11.797 1.00 98.31 444 THR A N 1
ATOM 3307 C CA . THR A 1 444 ? -21.687 -1.227 13.055 1.00 98.31 444 THR A CA 1
ATOM 3308 C C . THR A 1 444 ? -22.860 -2.041 13.602 1.00 98.31 444 THR A C 1
ATOM 3310 O O . THR A 1 444 ? -22.995 -2.174 14.820 1.00 98.31 444 THR A O 1
ATOM 3313 N N . SER A 1 445 ? -23.637 -2.657 12.710 1.00 97.19 445 SER A N 1
ATOM 3314 C CA . SER A 1 445 ? -24.714 -3.600 13.003 1.00 97.19 445 SER A CA 1
ATOM 3315 C C . SER A 1 445 ? -24.443 -4.929 12.301 1.00 97.19 445 SER A C 1
ATOM 3317 O O . SER A 1 445 ? -24.196 -4.965 11.093 1.00 97.19 445 SER A O 1
ATOM 3319 N N . LEU A 1 446 ? -24.465 -6.035 13.049 1.00 97.00 446 LEU A N 1
ATOM 3320 C CA . LEU A 1 446 ? -24.255 -7.365 12.463 1.00 97.00 446 LEU A CA 1
ATOM 3321 C C . LEU A 1 446 ? -25.452 -7.805 11.614 1.00 97.00 446 LEU A C 1
ATOM 3323 O O . LEU A 1 446 ? -25.257 -8.386 10.551 1.00 97.00 446 LEU A O 1
ATOM 3327 N N . ASN A 1 447 ? -26.675 -7.462 12.026 1.00 95.50 447 ASN A N 1
ATOM 3328 C CA . ASN A 1 447 ? -27.904 -7.847 11.325 1.00 95.50 447 ASN A CA 1
ATOM 3329 C C . ASN A 1 447 ? -28.075 -7.167 9.950 1.00 95.50 447 ASN A C 1
ATOM 3331 O O . ASN A 1 447 ? -28.879 -7.619 9.135 1.00 95.50 447 ASN A O 1
ATOM 3335 N N . THR A 1 448 ? -27.290 -6.127 9.650 1.00 95.19 448 THR A N 1
ATOM 3336 C CA . THR A 1 448 ? -27.203 -5.537 8.302 1.00 95.19 448 THR A CA 1
ATOM 3337 C C . THR A 1 448 ? -26.549 -6.494 7.299 1.00 95.19 448 THR A C 1
ATOM 3339 O O . THR A 1 448 ? -26.872 -6.493 6.107 1.00 95.19 448 THR A O 1
ATOM 3342 N N . LEU A 1 449 ? -25.629 -7.339 7.765 1.00 97.12 449 LEU A N 1
ATOM 3343 C CA . LEU A 1 449 ? -24.800 -8.184 6.916 1.00 97.12 449 LEU A CA 1
ATOM 3344 C C . LEU A 1 449 ? -25.599 -9.369 6.356 1.00 97.12 449 LEU A C 1
ATOM 3346 O O . LEU A 1 449 ? -26.427 -9.972 7.036 1.00 97.12 449 LEU A O 1
ATOM 3350 N N . SER A 1 450 ? -25.311 -9.757 5.112 1.00 96.44 450 SER A N 1
ATOM 3351 C CA . SER A 1 450 ? -25.974 -10.886 4.444 1.00 96.44 450 SER A CA 1
ATOM 3352 C C . SER A 1 450 ? -25.864 -12.209 5.203 1.00 96.44 450 SER A C 1
ATOM 3354 O O . SER A 1 450 ? -26.808 -12.993 5.198 1.00 96.44 450 SER A O 1
ATOM 3356 N N . GLU A 1 451 ? -24.729 -12.436 5.859 1.00 97.12 451 GLU A N 1
ATOM 3357 C CA . GLU A 1 451 ? -24.406 -13.637 6.628 1.00 97.12 451 GLU A CA 1
ATOM 3358 C C . GLU A 1 451 ? -25.315 -13.793 7.855 1.00 97.12 451 GLU A C 1
ATOM 3360 O O . GLU A 1 451 ? -25.567 -14.906 8.297 1.00 97.12 451 GLU A O 1
ATOM 3365 N N . PHE A 1 452 ? -25.874 -12.687 8.352 1.00 96.94 452 PHE A N 1
ATOM 3366 C CA . PHE A 1 452 ? -26.706 -12.645 9.552 1.00 96.94 452 PHE A CA 1
ATOM 3367 C C . PHE A 1 452 ? -28.210 -12.615 9.235 1.00 96.94 452 PHE A C 1
ATOM 3369 O O . PHE A 1 452 ? -29.031 -12.564 10.141 1.00 96.94 452 PHE A O 1
ATOM 3376 N N . LYS A 1 453 ? -28.625 -12.671 7.960 1.00 92.69 453 LYS A N 1
ATOM 3377 C CA . LYS A 1 453 ? -30.056 -12.566 7.601 1.00 92.69 453 LYS A CA 1
ATOM 3378 C C . LYS A 1 453 ? -30.896 -13.792 7.964 1.00 92.69 453 LYS A C 1
ATOM 3380 O O . LYS A 1 453 ? -32.110 -13.663 8.073 1.00 92.69 453 LYS A O 1
ATOM 3385 N N . ASN A 1 454 ? -30.270 -14.961 8.097 1.00 90.38 454 ASN A N 1
ATOM 3386 C CA . ASN A 1 454 ? -30.960 -16.242 8.300 1.00 90.38 454 ASN A CA 1
ATOM 3387 C C . ASN A 1 454 ? -30.501 -16.969 9.571 1.00 90.38 454 ASN A C 1
ATOM 3389 O O . ASN A 1 454 ? -30.611 -18.190 9.631 1.00 90.38 454 ASN A O 1
ATOM 3393 N N . ILE A 1 455 ? -29.949 -16.234 10.536 1.00 95.12 455 ILE A N 1
ATOM 3394 C CA . ILE A 1 455 ? -29.538 -16.803 11.821 1.00 95.12 455 ILE A CA 1
ATOM 3395 C C . ILE A 1 455 ? -30.766 -17.076 12.695 1.00 95.12 455 ILE A C 1
ATOM 3397 O O . ILE A 1 455 ? -31.781 -16.378 12.584 1.00 95.12 455 ILE A O 1
ATOM 3401 N N . ASP A 1 456 ? -30.679 -18.085 13.553 1.00 95.19 456 ASP A N 1
ATOM 3402 C CA . ASP A 1 456 ? -31.763 -18.487 14.457 1.00 95.19 456 ASP A CA 1
ATOM 3403 C C . ASP A 1 456 ? -31.986 -17.459 15.584 1.00 95.19 456 ASP A C 1
ATOM 3405 O O . ASP A 1 456 ? -33.111 -17.301 16.072 1.00 95.19 456 ASP A O 1
ATOM 3409 N N . HIS A 1 457 ? -30.926 -16.739 15.973 1.00 93.00 457 HIS A N 1
ATOM 3410 C CA . HIS A 1 457 ? -30.905 -15.838 17.131 1.00 93.00 457 HIS A CA 1
ATOM 3411 C C . HIS A 1 457 ? -30.428 -14.403 16.799 1.00 93.00 457 HIS A C 1
ATOM 3413 O O . HIS A 1 457 ? -29.398 -13.948 17.318 1.00 93.00 457 HIS A O 1
ATOM 3419 N N . PRO A 1 458 ? -31.162 -13.628 15.971 1.00 94.38 458 PRO A N 1
ATOM 3420 C CA . PRO A 1 458 ? -30.777 -12.264 15.580 1.00 94.38 458 PRO A CA 1
ATOM 3421 C C . PRO A 1 458 ? -30.651 -11.286 16.757 1.00 94.38 458 PRO A C 1
ATOM 3423 O O . PRO A 1 458 ? -29.861 -10.341 16.706 1.00 94.38 458 PRO A O 1
ATOM 3426 N N . GLU A 1 459 ? -31.354 -11.531 17.862 1.00 96.25 459 GLU A N 1
ATOM 3427 C CA . GLU A 1 459 ? -31.240 -10.737 19.084 1.00 96.25 459 GLU A CA 1
ATOM 3428 C C . GLU A 1 459 ? -29.867 -10.864 19.759 1.00 96.25 459 GLU A C 1
ATOM 3430 O O . GLU A 1 459 ? -29.463 -9.972 20.510 1.00 96.25 459 GLU A O 1
ATOM 3435 N N . LEU A 1 460 ? -29.141 -11.967 19.534 1.00 96.75 460 LEU A N 1
ATOM 3436 C CA . LEU A 1 460 ? -27.779 -12.132 20.043 1.00 96.75 460 LEU A CA 1
ATOM 3437 C C . LEU A 1 460 ? -26.788 -11.285 19.238 1.00 96.75 460 LEU A C 1
ATOM 3439 O O . LEU A 1 460 ? -25.878 -10.705 19.831 1.00 96.75 460 LEU A O 1
ATOM 3443 N N . ALA A 1 461 ? -27.012 -11.131 17.930 1.00 96.31 461 ALA A N 1
ATOM 3444 C CA . ALA A 1 461 ? -26.247 -10.221 17.079 1.00 96.31 461 ALA A CA 1
ATOM 3445 C C . ALA A 1 461 ? -26.467 -8.745 17.473 1.00 96.31 461 ALA A C 1
ATOM 3447 O O . ALA A 1 461 ? -25.508 -7.970 17.561 1.00 96.31 461 ALA A O 1
ATOM 3448 N N . ASP A 1 462 ? -27.704 -8.356 17.802 1.00 95.31 462 ASP A N 1
ATOM 3449 C CA . ASP A 1 462 ? -28.019 -6.998 18.274 1.00 95.31 462 ASP A CA 1
ATOM 3450 C C . ASP A 1 462 ? -27.302 -6.660 19.590 1.00 95.31 462 ASP A C 1
ATOM 3452 O O . ASP A 1 462 ? -26.790 -5.551 19.764 1.00 95.31 462 ASP A O 1
ATOM 3456 N N . ARG A 1 463 ? -27.195 -7.623 20.518 1.00 96.38 463 ARG A N 1
ATOM 3457 C CA . ARG A 1 463 ? -26.534 -7.421 21.824 1.00 96.38 463 ARG A CA 1
ATOM 3458 C C . ARG A 1 463 ? -25.061 -7.059 21.707 1.00 96.38 463 ARG A C 1
ATOM 3460 O O . ARG A 1 463 ? -24.541 -6.389 22.600 1.00 96.38 463 ARG A O 1
ATOM 3467 N N . ILE A 1 464 ? -24.397 -7.483 20.638 1.00 96.44 464 ILE A N 1
ATOM 3468 C CA . ILE A 1 464 ? -22.984 -7.184 20.385 1.00 96.44 464 ILE A CA 1
ATOM 3469 C C . ILE A 1 464 ? -22.791 -6.131 19.287 1.00 96.44 464 ILE A C 1
ATOM 3471 O O . ILE A 1 464 ? -21.654 -5.803 18.970 1.00 96.44 464 ILE A O 1
ATOM 3475 N N . SER A 1 465 ? -23.859 -5.564 18.720 1.00 96.69 465 SER A N 1
ATOM 3476 C CA . SER A 1 465 ? -23.747 -4.463 17.754 1.00 96.69 465 SER A CA 1
ATOM 3477 C C . SER A 1 465 ? -23.204 -3.187 18.408 1.00 96.69 465 SER A C 1
ATOM 3479 O O . SER A 1 465 ? -23.366 -2.978 19.608 1.00 96.69 465 SER A O 1
ATOM 3481 N N . LEU A 1 466 ? -22.546 -2.304 17.650 1.00 98.38 466 LEU A N 1
ATOM 3482 C CA . LEU A 1 466 ? -21.776 -1.200 18.245 1.00 98.38 466 LEU A CA 1
ATOM 3483 C C . LEU A 1 466 ? -22.632 -0.202 19.038 1.00 98.38 466 LEU A C 1
ATOM 3485 O O . LEU A 1 466 ? -22.155 0.388 20.009 1.00 98.38 466 LEU A O 1
ATOM 3489 N N . ALA A 1 467 ? -23.910 -0.057 18.684 1.00 96.50 467 ALA A N 1
ATOM 3490 C CA . ALA A 1 467 ? -24.858 0.743 19.454 1.00 96.50 467 ALA A CA 1
ATOM 3491 C C . ALA A 1 467 ? -24.994 0.261 20.914 1.00 96.50 467 ALA A C 1
ATOM 3493 O O . ALA A 1 467 ? -25.166 1.083 21.813 1.00 96.50 467 ALA A O 1
ATOM 3494 N N . SER A 1 468 ? -24.856 -1.045 21.183 1.00 96.88 468 SER A N 1
ATOM 3495 C CA . SER A 1 468 ? -24.976 -1.597 22.540 1.00 96.88 468 SER A CA 1
ATOM 3496 C C . SER A 1 468 ? -23.791 -1.235 23.444 1.00 96.88 468 SER A C 1
ATOM 3498 O O . SER A 1 468 ? -23.940 -1.165 24.667 1.00 96.88 468 SER A O 1
ATOM 3500 N N . ILE A 1 469 ? -22.623 -0.954 22.856 1.00 97.81 469 ILE A N 1
ATOM 3501 C CA . ILE A 1 469 ? -21.405 -0.563 23.579 1.00 97.81 469 ILE A CA 1
ATOM 3502 C C . ILE A 1 469 ? -21.118 0.941 23.519 1.00 97.81 469 ILE A C 1
ATOM 3504 O O . ILE A 1 469 ? -20.180 1.396 24.175 1.00 97.81 469 ILE A O 1
ATOM 3508 N N . ALA A 1 470 ? -21.929 1.730 22.806 1.00 98.00 470 ALA A N 1
ATOM 3509 C CA . ALA A 1 470 ? -21.780 3.183 22.719 1.00 98.00 470 ALA A CA 1
ATOM 3510 C C . ALA A 1 470 ? -21.658 3.886 24.090 1.00 98.00 470 ALA A C 1
ATOM 3512 O O . ALA A 1 470 ? -20.812 4.777 24.206 1.00 98.00 470 ALA A O 1
ATOM 3513 N N . PRO A 1 471 ? -22.364 3.466 25.168 1.00 98.38 471 PRO A N 1
ATOM 3514 C CA . PRO A 1 471 ? -22.157 4.051 26.493 1.00 98.38 471 PRO A CA 1
ATOM 3515 C C . PRO A 1 471 ? -20.719 3.912 27.017 1.00 98.38 471 PRO A C 1
ATOM 3517 O O . PRO A 1 471 ? -20.236 4.806 27.703 1.00 98.38 471 PRO A O 1
ATOM 3520 N N . LYS A 1 472 ? -20.001 2.833 26.681 1.00 98.25 472 LYS A N 1
ATOM 3521 C CA . LYS A 1 472 ? -18.594 2.622 27.089 1.00 98.25 472 LYS A CA 1
ATOM 3522 C C . LYS A 1 472 ? -17.593 3.412 26.236 1.00 98.25 472 LYS A C 1
ATOM 3524 O O . LYS A 1 472 ? -16.417 3.523 26.585 1.00 98.25 472 LYS A O 1
ATOM 3529 N N . LEU A 1 473 ? -18.051 3.927 25.099 1.00 98.25 473 LEU A N 1
ATOM 3530 C CA . LEU A 1 473 ? -17.271 4.717 24.150 1.00 98.25 473 LEU A CA 1
ATOM 3531 C C . LEU A 1 473 ? -17.546 6.222 24.270 1.00 98.25 473 LEU A C 1
ATOM 3533 O O . LEU A 1 473 ? -16.913 7.012 23.576 1.00 98.25 473 LEU A O 1
ATOM 3537 N N . ALA A 1 474 ? -18.463 6.627 25.151 1.00 97.75 474 ALA A N 1
ATOM 3538 C CA . ALA A 1 474 ? -18.794 8.023 25.393 1.00 97.75 474 ALA A CA 1
ATOM 3539 C C . ALA A 1 474 ? -17.538 8.862 25.685 1.00 97.75 474 ALA A C 1
ATOM 3541 O O . ALA A 1 474 ? -16.697 8.500 26.508 1.00 97.75 474 ALA A O 1
ATOM 3542 N N . GLY A 1 475 ? -17.402 9.981 24.973 1.00 96.69 475 GLY A N 1
ATOM 3543 C CA . GLY A 1 475 ? -16.255 10.883 25.068 1.00 96.69 475 GLY A CA 1
ATOM 3544 C C . GLY A 1 475 ? -14.937 10.374 24.480 1.00 96.69 475 GLY A C 1
ATOM 3545 O O . GLY A 1 475 ? -13.972 11.134 24.465 1.00 96.69 475 GLY A O 1
ATOM 3546 N N . ARG A 1 476 ? -14.866 9.138 23.970 1.00 97.69 476 ARG A N 1
ATOM 3547 C CA . ARG A 1 476 ? -13.675 8.617 23.282 1.00 97.69 476 ARG A CA 1
ATOM 3548 C C . ARG A 1 476 ? -13.526 9.288 21.904 1.00 97.69 476 ARG A C 1
ATOM 3550 O O . ARG A 1 476 ? -14.529 9.395 21.196 1.00 97.69 476 ARG A O 1
ATOM 3557 N N . PRO A 1 477 ? -12.307 9.676 21.491 1.00 98.44 477 PRO A N 1
ATOM 3558 C CA . PRO A 1 477 ? -12.005 10.003 20.100 1.00 98.44 477 PRO A CA 1
ATOM 3559 C C . PRO A 1 477 ? -12.289 8.808 19.182 1.00 98.44 477 PRO A C 1
ATOM 3561 O O . PRO A 1 477 ? -11.643 7.759 19.296 1.00 98.44 477 PRO A O 1
ATOM 3564 N N . ILE A 1 478 ? -13.262 8.957 18.280 1.00 98.56 478 ILE A N 1
ATOM 3565 C CA . ILE A 1 478 ? -13.634 7.924 17.304 1.00 98.56 478 ILE A CA 1
ATOM 3566 C C . ILE A 1 478 ? -13.833 8.573 15.943 1.00 98.56 478 ILE A C 1
ATOM 3568 O O . ILE A 1 478 ? -14.723 9.399 15.763 1.00 98.56 478 ILE A O 1
ATOM 3572 N N . TRP A 1 479 ? -13.044 8.139 14.973 1.00 98.50 479 TRP A N 1
ATOM 3573 C CA . TRP A 1 479 ? -13.082 8.627 13.607 1.00 98.50 479 TRP A CA 1
ATOM 3574 C C . TRP A 1 479 ? -13.657 7.556 12.680 1.00 98.50 479 TRP A C 1
ATOM 3576 O O . TRP A 1 479 ? -13.176 6.422 12.661 1.00 98.50 479 TRP A O 1
ATOM 3586 N N . ILE A 1 480 ? -14.694 7.889 11.915 1.00 98.50 480 ILE A N 1
ATOM 3587 C CA . ILE A 1 480 ? -15.410 6.961 11.032 1.00 98.50 480 ILE A CA 1
ATOM 3588 C C . ILE A 1 480 ? -15.383 7.518 9.610 1.00 98.50 480 ILE A C 1
ATOM 3590 O O . ILE A 1 480 ? -15.874 8.621 9.384 1.00 98.50 480 ILE A O 1
ATOM 3594 N N . ALA A 1 481 ? -14.906 6.741 8.635 1.00 97.50 481 ALA A N 1
ATOM 3595 C CA . ALA A 1 481 ? -15.093 7.055 7.217 1.00 97.50 481 ALA A CA 1
ATOM 3596 C C . ALA A 1 481 ? -15.777 5.939 6.455 1.00 97.50 481 ALA A C 1
ATOM 3598 O O . ALA A 1 481 ? -15.440 4.768 6.612 1.00 97.50 481 ALA A O 1
ATOM 3599 N N . ILE A 1 482 ? -16.699 6.317 5.578 1.00 96.19 482 ILE A N 1
ATOM 3600 C CA . ILE A 1 482 ? -17.480 5.385 4.773 1.00 96.19 482 ILE A CA 1
ATOM 3601 C C . ILE A 1 482 ? -17.861 6.018 3.431 1.00 96.19 482 ILE A C 1
ATOM 3603 O O . ILE A 1 482 ? -18.015 7.237 3.317 1.00 96.19 482 ILE A O 1
ATOM 3607 N N . GLY A 1 483 ? -17.979 5.177 2.405 1.00 93.62 483 GLY A N 1
ATOM 3608 C CA . GLY A 1 483 ? -18.523 5.577 1.114 1.00 93.62 483 GLY A CA 1
ATOM 3609 C C . GLY A 1 483 ? -20.018 5.877 1.204 1.00 93.62 483 GLY A C 1
ATOM 3610 O O . GLY A 1 483 ? -20.757 5.178 1.891 1.00 93.62 483 GLY A O 1
ATOM 3611 N N . ASP A 1 484 ? -20.481 6.890 0.480 1.00 93.75 484 ASP A N 1
ATOM 3612 C CA . ASP A 1 484 ? -21.895 7.282 0.427 1.00 93.75 484 ASP A CA 1
ATOM 3613 C C . ASP A 1 484 ? -22.815 6.232 -0.225 1.00 93.75 484 ASP A C 1
ATOM 3615 O O . ASP A 1 484 ? -24.029 6.297 -0.054 1.00 93.75 484 ASP A O 1
ATOM 3619 N N . GLN A 1 485 ? -22.238 5.267 -0.948 1.00 91.88 485 GLN A N 1
ATOM 3620 C CA . GLN A 1 485 ? -22.932 4.151 -1.603 1.00 91.88 485 GLN A CA 1
ATOM 3621 C C . GLN A 1 485 ? -22.536 2.779 -1.021 1.00 91.88 485 GLN A C 1
ATOM 3623 O O . GLN A 1 485 ? -22.590 1.762 -1.715 1.00 91.88 485 GLN A O 1
ATOM 3628 N N . ASP A 1 486 ? -22.062 2.721 0.228 1.00 94.25 486 ASP A N 1
ATOM 3629 C CA . ASP A 1 486 ? -21.709 1.447 0.863 1.00 94.25 486 ASP A CA 1
ATOM 3630 C C . ASP A 1 486 ? -22.958 0.682 1.337 1.00 94.25 486 ASP A C 1
ATOM 3632 O O . ASP A 1 486 ? -23.487 0.902 2.429 1.00 94.25 486 ASP A O 1
ATOM 3636 N N . GLU A 1 487 ? -23.418 -0.250 0.501 1.00 93.56 487 GLU A N 1
ATOM 3637 C CA . GLU A 1 487 ? -24.538 -1.152 0.805 1.00 93.56 487 GLU A CA 1
ATOM 3638 C C . GLU A 1 487 ? -24.109 -2.436 1.536 1.00 93.56 487 GLU A C 1
ATOM 3640 O O . GLU A 1 487 ? -24.957 -3.211 1.977 1.00 93.56 487 GLU A O 1
ATOM 3645 N N . ARG A 1 488 ? -22.800 -2.709 1.661 1.00 94.81 488 ARG A N 1
ATOM 3646 C CA . ARG A 1 488 ? -22.313 -3.957 2.272 1.00 94.81 488 ARG A CA 1
ATOM 3647 C C . ARG A 1 488 ? -22.431 -3.918 3.785 1.00 94.81 488 ARG A C 1
ATOM 3649 O O . ARG A 1 488 ? -22.768 -4.944 4.381 1.00 94.81 488 ARG A O 1
ATOM 3656 N N . VAL A 1 489 ? -22.065 -2.784 4.379 1.00 95.88 489 VAL A N 1
ATOM 3657 C CA . VAL A 1 489 ? -22.099 -2.567 5.835 1.00 95.88 489 VAL A CA 1
ATOM 3658 C C . VAL A 1 489 ? -23.088 -1.483 6.255 1.00 95.88 489 VAL A C 1
ATOM 3660 O O . VAL A 1 489 ? -23.340 -1.356 7.446 1.00 95.88 489 VAL A O 1
ATOM 3663 N N . GLY A 1 490 ? -23.663 -0.756 5.290 1.00 95.38 490 GLY A N 1
ATOM 3664 C CA . GLY A 1 490 ? -24.726 0.218 5.512 1.00 95.38 490 GLY A CA 1
ATOM 3665 C C . GLY A 1 490 ? -24.207 1.599 5.913 1.00 95.38 490 GLY A C 1
ATOM 3666 O O . GLY A 1 490 ? -23.791 1.826 7.049 1.00 95.38 490 GLY A O 1
ATOM 3667 N N . VAL A 1 491 ? -24.297 2.569 4.997 1.00 96.44 491 VAL A N 1
ATOM 3668 C CA . VAL A 1 491 ? -23.995 3.980 5.308 1.00 96.44 491 VAL A CA 1
ATOM 3669 C C . VAL A 1 491 ? -24.897 4.539 6.416 1.00 96.44 491 VAL A C 1
ATOM 3671 O O . VAL A 1 491 ? -24.419 5.247 7.304 1.00 96.44 491 VAL A O 1
ATOM 3674 N N . ASP A 1 492 ? -26.181 4.173 6.412 1.00 97.25 492 ASP A N 1
ATOM 3675 C CA . ASP A 1 492 ? -27.147 4.622 7.417 1.00 97.25 492 ASP A CA 1
ATOM 3676 C C . ASP A 1 492 ? -26.827 4.062 8.810 1.00 97.25 492 ASP A C 1
ATOM 3678 O O . ASP A 1 492 ? -26.896 4.803 9.792 1.00 97.25 492 ASP A O 1
ATOM 3682 N N . ASP A 1 493 ? -26.372 2.808 8.898 1.00 97.69 493 ASP A N 1
ATOM 3683 C CA . ASP A 1 493 ? -25.958 2.185 10.161 1.00 97.69 493 ASP A CA 1
ATOM 3684 C C . ASP A 1 493 ? -24.706 2.862 10.751 1.00 97.69 493 ASP A C 1
ATOM 3686 O O . ASP A 1 493 ? -24.564 2.994 11.973 1.00 97.69 493 ASP A O 1
ATOM 3690 N N . ALA A 1 494 ? -23.782 3.332 9.906 1.00 97.69 494 ALA A N 1
ATOM 3691 C CA . ALA A 1 494 ? -22.627 4.116 10.349 1.00 97.69 494 ALA A CA 1
ATOM 3692 C C . ALA A 1 494 ? -23.039 5.512 10.858 1.00 97.69 494 ALA A C 1
ATOM 3694 O O . ALA A 1 494 ? -22.530 5.979 11.886 1.00 97.69 494 ALA A O 1
ATOM 3695 N N . ILE A 1 495 ? -23.990 6.166 10.178 1.00 98.31 495 ILE A N 1
ATOM 3696 C CA . ILE A 1 495 ? -24.571 7.448 10.610 1.00 98.31 495 ILE A CA 1
ATOM 3697 C C . ILE A 1 495 ? -25.299 7.288 11.951 1.00 98.31 495 ILE A C 1
ATOM 3699 O O . ILE A 1 495 ? -25.139 8.123 12.848 1.00 98.31 495 ILE A O 1
ATOM 3703 N N . GLU A 1 496 ? -26.096 6.231 12.107 1.00 98.19 496 GLU A N 1
ATOM 3704 C CA . GLU A 1 496 ? -26.822 5.945 13.343 1.00 98.19 496 GLU A CA 1
ATOM 3705 C C . GLU A 1 496 ? -25.866 5.702 14.512 1.00 98.19 496 GLU A C 1
ATOM 3707 O O . GLU A 1 496 ? -26.028 6.308 15.576 1.00 98.19 496 GLU A O 1
ATOM 3712 N N . PHE A 1 497 ? -24.819 4.902 14.307 1.00 98.31 497 PHE A N 1
ATOM 3713 C CA . PHE A 1 497 ? -23.813 4.667 15.338 1.00 98.31 497 PHE A CA 1
ATOM 3714 C C . PHE A 1 497 ? -23.102 5.961 15.769 1.00 98.31 497 PHE A C 1
ATOM 3716 O O . PHE A 1 497 ? -22.983 6.222 16.968 1.00 98.31 497 PHE A O 1
ATOM 3723 N N . SER A 1 498 ? -22.705 6.821 14.823 1.00 98.31 498 SER A N 1
ATOM 3724 C CA . SER A 1 498 ? -22.109 8.130 15.138 1.00 98.31 498 SER A CA 1
ATOM 3725 C C . SER A 1 498 ? -23.044 8.996 15.996 1.00 98.31 498 SER A C 1
ATOM 3727 O O . SER A 1 498 ? -22.631 9.547 17.020 1.00 98.31 498 SER A O 1
ATOM 3729 N N . ARG A 1 499 ? -24.339 9.043 15.656 1.00 98.25 499 ARG A N 1
ATOM 3730 C CA . ARG A 1 499 ? -25.352 9.745 16.464 1.00 98.25 499 ARG A CA 1
ATOM 3731 C C . ARG A 1 499 ? -25.501 9.137 17.857 1.00 98.25 499 ARG A C 1
ATOM 3733 O O . ARG A 1 499 ? -25.660 9.883 18.825 1.00 98.25 499 ARG A O 1
ATOM 3740 N N . CYS A 1 500 ? -25.438 7.810 17.967 1.00 98.06 500 CYS A N 1
ATOM 3741 C CA . CYS A 1 500 ? -25.488 7.099 19.241 1.00 98.06 500 CYS A CA 1
ATOM 3742 C C . CYS A 1 500 ? -24.316 7.507 20.152 1.00 98.06 500 CYS A C 1
ATOM 3744 O O . CYS A 1 500 ? -24.542 7.879 21.304 1.00 98.06 500 CYS A O 1
ATOM 3746 N N . LEU A 1 501 ? -23.087 7.558 19.622 1.00 98.38 501 LEU A N 1
ATOM 3747 C CA . LEU A 1 501 ? -21.901 8.018 20.360 1.00 98.38 501 LEU A CA 1
ATOM 3748 C C . LEU A 1 501 ? -22.071 9.443 20.904 1.00 98.38 501 LEU A C 1
ATOM 3750 O O . LEU A 1 501 ? -21.762 9.713 22.071 1.00 98.38 501 LEU A O 1
ATOM 3754 N N . THR A 1 502 ? -22.587 10.362 20.084 1.00 97.81 502 THR A N 1
ATOM 3755 C CA . THR A 1 502 ? -22.858 11.737 20.523 1.00 97.81 502 THR A CA 1
ATOM 3756 C C . THR A 1 502 ? -23.938 11.785 21.600 1.00 97.81 502 THR A C 1
ATOM 3758 O O . THR A 1 502 ? -23.755 12.461 22.614 1.00 97.81 502 THR A O 1
ATOM 3761 N N . ALA A 1 503 ? -25.036 11.048 21.428 1.00 98.25 503 ALA A N 1
ATOM 3762 C CA . ALA A 1 503 ? -26.121 11.004 22.404 1.00 98.25 503 ALA A CA 1
ATOM 3763 C C . ALA A 1 503 ? -25.656 10.461 23.765 1.00 98.25 503 ALA A C 1
ATOM 3765 O O . ALA A 1 503 ? -25.983 11.047 24.798 1.00 98.25 503 ALA A O 1
ATOM 3766 N N . GLU A 1 504 ? -24.869 9.384 23.782 1.00 98.50 504 GLU A N 1
ATOM 3767 C CA . GLU A 1 504 ? -24.330 8.810 25.021 1.00 98.50 504 GLU A CA 1
ATOM 3768 C C . GLU A 1 504 ? -23.301 9.724 25.695 1.00 98.50 504 GLU A C 1
ATOM 3770 O O . GLU A 1 504 ? -23.331 9.879 26.916 1.00 98.50 504 GLU A O 1
ATOM 3775 N N . SER A 1 505 ? -22.460 10.414 24.919 1.00 98.19 505 SER A N 1
ATOM 3776 C CA . SER A 1 505 ? -21.523 11.414 25.458 1.00 98.19 505 SER A CA 1
ATOM 3777 C C . SER A 1 505 ? -22.266 12.547 26.177 1.00 98.19 505 SER A C 1
ATOM 3779 O O . SER A 1 505 ? -21.956 12.873 27.324 1.00 98.19 505 SER A O 1
ATOM 3781 N N . LEU A 1 506 ? -23.327 13.077 25.555 1.00 97.44 506 LEU A N 1
ATOM 3782 C CA . LEU A 1 506 ? -24.173 14.115 26.151 1.00 97.44 506 LEU A CA 1
ATOM 3783 C C . LEU A 1 506 ? -24.875 13.635 27.428 1.00 97.44 506 LEU A C 1
ATOM 3785 O O . LEU A 1 506 ? -24.901 14.369 28.416 1.00 97.44 506 LEU A O 1
ATOM 3789 N N . LYS A 1 507 ? -25.409 12.404 27.439 1.00 98.19 507 LYS A N 1
ATOM 3790 C CA . LYS A 1 507 ? -26.037 11.808 28.635 1.00 98.19 507 LYS A CA 1
ATOM 3791 C C . LYS A 1 507 ? -25.058 11.685 29.804 1.00 98.19 507 LYS A C 1
ATOM 3793 O O . LYS A 1 507 ? -25.471 11.823 30.952 1.00 98.19 507 LYS A O 1
ATOM 3798 N N . GLN A 1 508 ? -23.783 11.436 29.515 1.00 98.25 508 GLN A N 1
ATOM 3799 C CA . GLN A 1 508 ? -22.728 11.281 30.519 1.00 98.25 508 GLN A CA 1
ATOM 3800 C C . GLN A 1 508 ? -22.024 12.598 30.882 1.00 98.25 508 GLN A C 1
ATOM 3802 O O . GLN A 1 508 ? -21.162 12.609 31.757 1.00 98.25 508 GLN A O 1
ATOM 3807 N N . GLY A 1 509 ? -22.397 13.716 30.251 1.00 97.81 509 GLY A N 1
ATOM 3808 C CA . GLY A 1 509 ? -21.814 15.027 30.535 1.00 97.81 509 GLY A CA 1
ATOM 3809 C C . GLY A 1 509 ? -20.375 15.189 30.041 1.00 97.81 509 GLY A C 1
ATOM 3810 O O . GLY A 1 509 ? -19.655 16.040 30.560 1.00 97.81 509 GLY A O 1
ATOM 3811 N N . VAL A 1 510 ? -19.955 14.395 29.051 1.00 97.44 510 VAL A N 1
ATOM 3812 C CA . VAL A 1 510 ? -18.629 14.484 28.421 1.00 97.44 510 VAL A CA 1
ATOM 3813 C C . VAL A 1 510 ? -18.746 14.990 26.976 1.00 97.44 510 VAL A C 1
ATOM 3815 O O . VAL A 1 510 ? -19.743 14.701 26.307 1.00 97.44 510 VAL A O 1
ATOM 3818 N N . PRO A 1 511 ? -17.764 15.751 26.455 1.00 95.12 511 PRO A N 1
ATOM 3819 C CA . PRO A 1 511 ? -17.771 16.168 25.055 1.00 95.12 511 PRO A CA 1
ATOM 3820 C C . PRO A 1 511 ? -17.744 14.958 24.122 1.00 95.12 511 PRO A C 1
ATOM 3822 O O . PRO A 1 511 ? -16.947 14.045 24.318 1.00 95.12 511 PRO A O 1
ATOM 3825 N N . SER A 1 512 ? -18.585 14.954 23.088 1.00 93.50 512 SER A N 1
ATOM 3826 C CA . SER A 1 512 ? -18.457 13.961 22.020 1.00 93.50 512 SER A CA 1
ATOM 3827 C C . SER A 1 512 ? -17.229 14.284 21.172 1.00 93.50 512 SER A C 1
ATOM 3829 O O . SER A 1 512 ? -17.048 15.430 20.771 1.00 93.50 512 SER A O 1
ATOM 3831 N N . GLN A 1 513 ? -16.418 13.267 20.895 1.00 96.06 513 GLN A N 1
ATOM 3832 C CA . GLN A 1 513 ? -15.241 13.346 20.023 1.00 96.06 513 GLN A CA 1
ATOM 3833 C C . GLN A 1 513 ? -15.391 12.397 18.821 1.00 96.06 513 GLN A C 1
ATOM 3835 O O . GLN A 1 513 ? -14.414 11.850 18.316 1.00 96.06 513 GLN A O 1
ATOM 3840 N N . ALA A 1 514 ? -16.640 12.135 18.418 1.00 96.62 514 ALA A N 1
ATOM 3841 C CA . ALA A 1 514 ? -16.951 11.295 17.272 1.00 96.62 514 ALA A CA 1
ATOM 3842 C C . ALA A 1 514 ? -16.950 12.135 15.987 1.00 96.62 514 ALA A C 1
ATOM 3844 O O . ALA A 1 514 ? -17.682 13.122 15.891 1.00 96.62 514 ALA A O 1
ATOM 3845 N N . GLU A 1 515 ? -16.180 11.711 14.992 1.00 97.75 515 GLU A N 1
ATOM 3846 C CA . GLU A 1 515 ? -16.114 12.322 13.665 1.00 97.75 515 GLU A CA 1
ATOM 3847 C C . GLU A 1 515 ? -16.612 11.332 12.610 1.00 97.75 515 GLU A C 1
ATOM 3849 O O . GLU A 1 515 ? -16.209 10.169 12.591 1.00 97.75 515 GLU A O 1
ATOM 3854 N N . LEU A 1 516 ? -17.511 11.788 11.733 1.00 97.88 516 LEU A N 1
ATOM 3855 C CA . LEU A 1 516 ? -18.079 10.984 10.654 1.00 97.88 516 LEU A CA 1
ATOM 3856 C C . LEU A 1 516 ? -17.801 11.634 9.299 1.00 97.88 516 LEU A C 1
ATOM 3858 O O . LEU A 1 516 ? -18.220 12.759 9.029 1.00 97.88 516 LEU A O 1
ATOM 3862 N N . HIS A 1 517 ? -17.167 10.867 8.421 1.00 97.25 517 HIS A N 1
ATOM 3863 C CA . HIS A 1 517 ? -16.780 11.255 7.075 1.00 97.25 517 HIS A CA 1
ATOM 3864 C C . HIS A 1 517 ? -17.504 10.369 6.063 1.00 97.25 517 HIS A C 1
ATOM 3866 O O . HIS A 1 517 ? -17.037 9.288 5.706 1.00 97.25 517 HIS A O 1
ATOM 3872 N N . VAL A 1 518 ? -18.651 10.846 5.582 1.00 96.12 518 VAL A N 1
ATOM 3873 C CA . VAL A 1 518 ? -19.334 10.247 4.430 1.00 96.12 518 VAL A CA 1
ATOM 3874 C C . VAL A 1 518 ? -18.799 10.913 3.171 1.00 96.12 518 VAL A C 1
ATOM 3876 O O . VAL A 1 518 ? -18.873 12.137 3.037 1.00 96.12 518 VAL A O 1
ATOM 3879 N N . VAL A 1 519 ? -18.230 10.126 2.261 1.00 89.81 519 VAL A N 1
ATOM 3880 C CA . VAL A 1 519 ? -17.571 10.658 1.061 1.00 89.81 519 VAL A CA 1
ATOM 3881 C C . VAL A 1 519 ? -18.057 9.969 -0.211 1.00 89.81 519 VAL A C 1
ATOM 3883 O O . VAL A 1 519 ? -18.365 8.779 -0.162 1.00 89.81 519 VAL A O 1
ATOM 3886 N N . PRO A 1 520 ? -18.092 10.682 -1.356 1.00 85.56 520 PRO A N 1
ATOM 3887 C CA . PRO A 1 520 ? -18.430 10.076 -2.637 1.00 85.56 520 PRO A CA 1
ATOM 3888 C C . PRO A 1 520 ? -17.486 8.919 -2.974 1.00 85.56 520 PRO A C 1
ATOM 3890 O O . PRO A 1 520 ? -16.291 9.140 -3.197 1.00 85.56 520 PRO A O 1
ATOM 3893 N N . GLU A 1 521 ? -18.014 7.699 -3.035 1.00 81.94 521 GLU A N 1
ATOM 3894 C CA . GLU A 1 521 ? -17.238 6.499 -3.356 1.00 81.94 521 GLU A CA 1
ATOM 3895 C C . GLU A 1 521 ? -18.048 5.553 -4.258 1.00 81.94 521 GLU A C 1
ATOM 3897 O O . GLU A 1 521 ? -18.769 4.676 -3.781 1.00 81.94 521 GLU A O 1
ATOM 3902 N N . PRO A 1 522 ? -17.928 5.687 -5.593 1.00 69.75 522 PRO A N 1
ATOM 3903 C CA . PRO A 1 522 ? -18.757 4.937 -6.537 1.00 69.75 522 PRO A CA 1
ATOM 3904 C C . PRO A 1 522 ? -18.435 3.435 -6.591 1.00 69.75 522 PRO A C 1
ATOM 3906 O O . PRO A 1 522 ? -19.112 2.694 -7.301 1.00 69.75 522 PRO A O 1
ATOM 3909 N N . ARG A 1 523 ? -17.385 2.970 -5.902 1.00 74.75 523 ARG A N 1
ATOM 3910 C CA . ARG A 1 523 ? -17.004 1.549 -5.847 1.00 74.75 523 ARG A CA 1
ATOM 3911 C C . ARG A 1 523 ? -17.762 0.758 -4.774 1.00 74.75 523 ARG A C 1
ATOM 3913 O O . ARG A 1 523 ? -17.587 -0.457 -4.714 1.00 74.75 523 ARG A O 1
ATOM 3920 N N . GLY A 1 524 ? -18.580 1.412 -3.947 1.00 80.12 524 GLY A N 1
ATOM 3921 C CA . GLY A 1 524 ? -19.297 0.772 -2.842 1.00 80.12 524 GLY A CA 1
ATOM 3922 C C . GLY A 1 524 ? -18.366 0.477 -1.664 1.00 80.12 524 GLY A C 1
ATOM 3923 O O . GLY A 1 524 ? -17.672 1.375 -1.189 1.00 80.12 524 GLY A O 1
ATOM 3924 N N . HIS A 1 525 ? -18.327 -0.780 -1.208 1.00 86.25 525 HIS A N 1
ATOM 3925 C CA . HIS A 1 525 ? -17.586 -1.201 -0.010 1.00 86.25 525 HIS A CA 1
ATOM 3926 C C . HIS A 1 525 ? -16.064 -1.201 -0.196 1.00 86.25 525 HIS A C 1
ATOM 3928 O O . HIS A 1 525 ? -15.429 -2.235 -0.420 1.00 86.25 525 HIS A O 1
ATOM 3934 N N . THR A 1 526 ? -15.467 -0.017 -0.115 1.00 79.94 526 THR A N 1
ATOM 3935 C CA . THR A 1 526 ? -14.020 0.191 -0.180 1.00 79.94 526 THR A CA 1
ATOM 3936 C C . THR A 1 526 ? -13.603 1.280 0.798 1.00 79.94 526 THR A C 1
ATOM 3938 O O . THR A 1 526 ? -14.391 2.160 1.134 1.00 79.94 526 THR A O 1
ATOM 3941 N N . THR A 1 527 ? -12.346 1.255 1.241 1.00 80.50 527 THR A N 1
ATOM 3942 C CA . THR A 1 527 ? -11.805 2.378 2.010 1.00 80.50 527 THR A CA 1
ATOM 3943 C C . THR A 1 527 ? -11.735 3.615 1.114 1.00 80.50 527 THR A C 1
ATOM 3945 O O . THR A 1 527 ? -11.114 3.549 0.041 1.00 80.50 527 THR A O 1
ATOM 3948 N N . PRO A 1 528 ? -12.286 4.759 1.551 1.00 80.31 528 PRO A N 1
ATOM 3949 C CA . PRO A 1 528 ? -12.153 5.987 0.794 1.00 80.31 528 PRO A CA 1
ATOM 3950 C C . PRO A 1 528 ? -10.686 6.423 0.587 1.00 80.31 528 PRO A C 1
ATOM 3952 O O . PRO A 1 528 ? -9.906 6.407 1.539 1.00 80.31 528 PRO A O 1
ATOM 3955 N N . PRO A 1 529 ? -10.280 6.880 -0.616 1.00 65.44 529 PRO A N 1
ATOM 3956 C CA . PRO A 1 529 ? -8.871 7.082 -0.984 1.00 65.44 529 PRO A CA 1
ATOM 3957 C C . PRO A 1 529 ? -8.037 8.008 -0.087 1.00 65.44 529 PRO A C 1
ATOM 3959 O O . PRO A 1 529 ? -6.828 7.821 0.001 1.00 65.44 529 PRO A O 1
ATOM 3962 N N . ARG A 1 530 ? -8.654 9.019 0.541 1.00 76.56 530 ARG A N 1
ATOM 3963 C CA . ARG A 1 530 ? -7.966 10.002 1.406 1.00 76.56 530 ARG A CA 1
ATOM 3964 C C . ARG A 1 530 ? -8.114 9.723 2.897 1.00 76.56 530 ARG A C 1
ATOM 3966 O O . ARG A 1 530 ? -7.373 10.293 3.691 1.00 76.56 530 ARG A O 1
ATOM 3973 N N . ALA A 1 531 ? -9.039 8.837 3.257 1.00 86.75 531 ALA A N 1
ATOM 3974 C CA . ALA A 1 531 ? -9.339 8.515 4.641 1.00 86.75 531 ALA A CA 1
ATOM 3975 C C . ALA A 1 531 ? -8.101 8.043 5.432 1.00 86.75 531 ALA A C 1
ATOM 3977 O O . ALA A 1 531 ? -7.915 8.531 6.541 1.00 86.75 531 ALA A O 1
ATOM 3978 N N . PRO A 1 532 ? -7.207 7.183 4.898 1.00 83.19 532 PRO A N 1
ATOM 3979 C CA . PRO A 1 532 ? -6.047 6.696 5.651 1.00 83.19 532 PRO A CA 1
ATOM 3980 C C . PRO A 1 532 ? -5.069 7.780 6.105 1.00 83.19 532 PRO A C 1
ATOM 3982 O O . PRO A 1 532 ? -4.685 7.783 7.270 1.00 83.19 532 PRO A O 1
ATOM 3985 N N . ALA A 1 533 ? -4.694 8.696 5.207 1.00 77.50 533 ALA A N 1
ATOM 3986 C CA . ALA A 1 533 ? -3.764 9.780 5.523 1.00 77.50 533 ALA A CA 1
ATOM 3987 C C . ALA A 1 533 ? -4.389 10.777 6.507 1.00 77.50 533 ALA A C 1
ATOM 3989 O O . ALA A 1 533 ? -3.771 11.132 7.505 1.00 77.50 533 ALA A O 1
ATOM 3990 N N . GLN A 1 534 ? -5.656 11.146 6.285 1.00 89.31 534 GLN A N 1
ATOM 3991 C CA . GLN A 1 534 ? -6.396 12.025 7.196 1.00 89.31 534 GLN A CA 1
ATOM 3992 C C . GLN A 1 534 ? -6.542 11.412 8.592 1.00 89.31 534 GLN A C 1
ATOM 3994 O O . GLN A 1 534 ? -6.355 12.100 9.589 1.00 89.31 534 GLN A O 1
ATOM 3999 N N . ALA A 1 535 ? -6.830 10.112 8.667 1.00 95.00 535 ALA A N 1
ATOM 4000 C CA . ALA A 1 535 ? -6.926 9.402 9.933 1.00 95.00 535 ALA A CA 1
ATOM 4001 C C . ALA A 1 535 ? -5.571 9.301 10.653 1.00 95.00 535 ALA A C 1
ATOM 4003 O O . ALA A 1 535 ? -5.535 9.384 11.875 1.00 95.00 535 ALA A O 1
ATOM 4004 N N . ALA A 1 536 ? -4.460 9.152 9.923 1.00 90.56 536 ALA A N 1
ATOM 4005 C CA . ALA A 1 536 ? -3.120 9.167 10.510 1.00 90.56 536 ALA A CA 1
ATOM 4006 C C . ALA A 1 536 ? -2.765 10.541 11.103 1.00 90.56 536 ALA A C 1
ATOM 4008 O O . ALA A 1 536 ? -2.251 10.613 12.218 1.00 90.56 536 ALA A O 1
ATOM 4009 N N . ASP A 1 537 ? -3.082 11.632 10.400 1.00 90.44 537 ASP A N 1
ATOM 4010 C CA . ASP A 1 537 ? -2.924 12.999 10.918 1.00 90.44 537 ASP A CA 1
ATOM 4011 C C . ASP A 1 537 ? -3.776 13.239 12.164 1.00 90.44 537 ASP A C 1
ATOM 4013 O O . ASP A 1 537 ? -3.290 13.785 13.154 1.00 90.44 537 ASP A O 1
ATOM 4017 N N . TRP A 1 538 ? -5.020 12.768 12.132 1.00 97.12 538 TRP A N 1
ATOM 4018 C CA . TRP A 1 538 ? -5.942 12.853 13.256 1.00 97.12 538 TRP A CA 1
ATOM 4019 C C . TRP A 1 538 ? -5.454 12.054 14.474 1.00 97.12 538 TRP A C 1
ATOM 4021 O O . TRP A 1 538 ? -5.445 12.582 15.583 1.00 97.12 538 TRP A O 1
ATOM 4031 N N . ILE A 1 539 ? -4.972 10.815 14.289 1.00 97.31 539 ILE A N 1
ATOM 4032 C CA . ILE A 1 539 ? -4.368 10.022 15.376 1.00 97.31 539 ILE A CA 1
ATOM 4033 C C . ILE A 1 539 ? -3.203 10.788 16.005 1.00 97.31 539 ILE A C 1
ATOM 4035 O O . ILE A 1 539 ? -3.130 10.889 17.228 1.0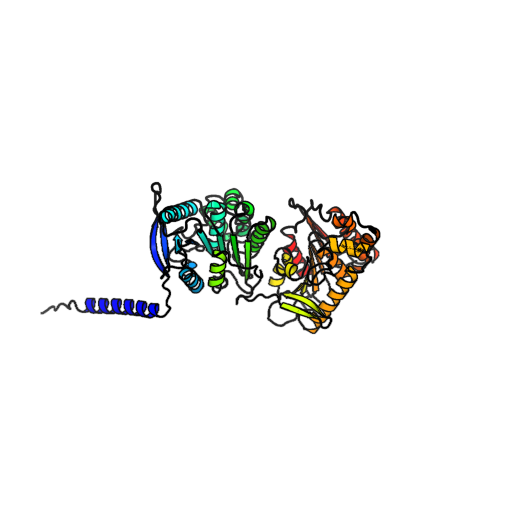0 97.31 539 ILE A O 1
ATOM 4039 N N . GLU A 1 540 ? -2.316 11.346 15.182 1.00 93.06 540 GLU A N 1
ATOM 4040 C CA . GLU A 1 540 ? -1.149 12.084 15.665 1.00 93.06 540 GLU A CA 1
ATOM 4041 C C . GLU A 1 540 ? -1.547 13.322 16.472 1.00 93.06 540 GLU A C 1
ATOM 4043 O O . GLU A 1 540 ? -0.913 13.638 17.474 1.00 93.06 540 GLU A O 1
ATOM 4048 N N . GLU A 1 541 ? -2.609 14.023 16.071 1.00 94.50 541 GLU A N 1
ATOM 4049 C CA . GLU A 1 541 ? -3.148 15.148 16.833 1.00 94.50 541 GLU A CA 1
ATOM 4050 C C . GLU A 1 541 ? -3.702 14.712 18.196 1.00 94.50 541 GLU A C 1
ATOM 4052 O O . GLU A 1 541 ? -3.410 15.360 19.202 1.00 94.50 541 GLU A O 1
ATOM 4057 N N . ILE A 1 542 ? -4.441 13.600 18.243 1.00 94.88 542 ILE A N 1
ATOM 4058 C CA . ILE A 1 542 ? -5.045 13.073 19.475 1.00 94.88 542 ILE A CA 1
ATOM 4059 C C . ILE A 1 542 ? -3.992 12.524 20.446 1.00 94.88 542 ILE A C 1
ATOM 4061 O O . ILE A 1 542 ? -4.130 12.689 21.659 1.00 94.88 542 ILE A O 1
ATOM 4065 N N . LEU A 1 543 ? -2.955 11.854 19.938 1.00 94.50 543 LEU A N 1
ATOM 4066 C CA . LEU A 1 543 ? -1.924 11.210 20.761 1.00 94.50 543 LEU A CA 1
ATOM 4067 C C . LEU A 1 543 ? -0.742 12.125 21.098 1.00 94.50 543 LEU A C 1
ATOM 4069 O O . LEU A 1 543 ? 0.153 11.717 21.846 1.00 94.50 543 LEU A O 1
ATOM 4073 N N . ARG A 1 544 ? -0.712 13.353 20.566 1.00 86.06 544 ARG A N 1
ATOM 4074 C CA . ARG A 1 544 ? 0.350 14.318 20.855 1.00 86.06 544 ARG A CA 1
ATOM 4075 C C . ARG A 1 544 ? 0.363 14.648 22.346 1.00 86.06 544 ARG A C 1
ATOM 4077 O O . ARG A 1 544 ? -0.601 15.188 22.885 1.00 86.06 544 ARG A O 1
ATOM 4084 N N . GLN A 1 545 ? 1.483 14.380 23.010 1.00 68.25 545 GLN A N 1
ATOM 4085 C CA . GLN A 1 545 ? 1.691 14.882 24.364 1.00 68.25 545 GLN A CA 1
ATOM 4086 C C . GLN A 1 545 ? 1.929 16.403 24.319 1.00 68.25 545 GLN A C 1
ATOM 4088 O O . GLN A 1 545 ? 2.557 16.890 23.372 1.00 68.25 545 GLN A O 1
ATOM 4093 N N . PRO A 1 546 ? 1.430 17.177 25.300 1.00 55.41 546 PRO A N 1
ATOM 4094 C CA . PRO A 1 546 ? 1.757 18.592 25.385 1.00 55.41 546 PRO A CA 1
ATOM 4095 C C . PRO A 1 546 ? 3.278 18.755 25.484 1.00 55.41 546 PRO A C 1
ATOM 4097 O O . PRO A 1 546 ? 3.923 18.105 26.298 1.00 55.41 546 PRO A O 1
ATOM 4100 N N . THR A 1 547 ? 3.852 19.600 24.629 1.00 43.44 547 THR A N 1
ATOM 4101 C CA . THR A 1 547 ? 5.255 20.008 24.749 1.00 43.44 547 THR A CA 1
ATOM 4102 C C . THR A 1 547 ? 5.396 20.889 25.987 1.00 43.44 547 THR A C 1
ATOM 4104 O O . THR A 1 547 ? 4.741 21.935 26.038 1.00 43.44 547 THR A O 1
ATOM 4107 N N . ASP A 1 548 ? 6.207 20.449 26.952 1.00 37.16 548 ASP A N 1
ATOM 4108 C CA . ASP A 1 548 ? 6.593 21.217 28.149 1.00 37.16 548 ASP A CA 1
ATOM 4109 C C . ASP A 1 548 ? 7.230 22.580 27.824 1.00 37.16 548 ASP A C 1
ATOM 4111 O O . ASP A 1 548 ? 7.974 22.682 26.815 1.00 37.16 548 ASP A O 1
#

Sequence (548 aa):
MNVVHPTKHRRALRLKLLAAISIAAALSSMASGVEYLAEEQTASAASASTATPYLLYRPGAPGDHAKSPVVVALYGAGGSMNASNFASEEFSEIRRELSQAGYVTIVPELGPSHWMNDDAIARVDDVLNMLSRDDSLDAQRVHFLGSSMGGGSALAYAVRRPARVASVISHMGMTDFAAWIAENPGYSSTLAKAYGAAYPQDAQAYDSRSAIRNAKRLADVRVLLIHGMDDENVLPNQSIALYRAMIGRGGDCSLRLVRNAGHTNGSIASLGKKIVAFLANELPEQPVMVDSSGHACVETTTTPGGIQYKVLRRDDAEPAPALIVLSGDANESLGNPYFLQCGLELQARDYACISLDLPSHGNEREGNEPEGLVGWSDRVDAGKPFVQEFTEKVSQVLDDLVAKHIVDVDRIAICGTSRGGFLACHAAAADPRIKAVVCMAPVTSLNTLSEFKNIDHPELADRISLASIAPKLAGRPIWIAIGDQDERVGVDDAIEFSRCLTAESLKQGVPSQAELHVVPEPRGHTTPPRAPAQAADWIEEILRQPTD

Foldseek 3Di:
DDDDDDDDPVVVVVVVVVVVVVVVVVVVVVVPPKDFDWDWDWFDDPPDPDIKIKIKTWQPDAAPDQAAAEEEEFAAAPAFNVRGLCPDLLVVLLSRLCSNNGHMYMYIGQDRLQLLEPSSLVNVVRVLVVCVVPPNHDQQLYEYEYAESRLLNRLLSCLVCVSRHQEYERELYAQQPLVLCVLPVVCQVSVCVNQVHGPPVPVVSRLSRRCLNRLVSCQNYAYEYEYECAESNRHPVRVLSNQCSNVVVVGHYAAAYEYPDYRDSLQCRPCNVVVVCVSVVNDDQDQNYDYSVRDRQWDWDAFPVGFIKIKRFDPPDAAFQEEEFFEAARCCCRRRCQRCVLVSLCNSVGYMYMYHHQQQGDPNNDDPAHRDLLSVLVCLLVVHPRLVVVLVSVVSVLVRCVVVNHHDLLRYAYEYEACSLLSSLSNVLSDVSHQAYEYFQYQQQSCLAPSNVPRPCSVSSVCSGSLVSLLSCQQGQYEYEFEPQASRRDPVSVVVSLVSNCVSNVVVVHHRNYHYHYDHDPVHRGGDSCRSNVVSVVSCVRSDDDDD

pLDDT: mean 86.79, std 16.76, range [32.22, 98.88]

Secondary structure (DSSP, 8-state):
---PPPPTHHHHHHHHHHHHHHHHHHHHHTTSS--EEEEEEEE--TT-SS-EEEEEEEESS--S-SSEEEEEEEPPTT-BTTB-GGGSGGGHHHHHHHHHTT-EEEEE---TT-TT-HHHHHHHHHHHHHHTT-TTEEEEEEEEEEETHHHHHHHHHHHH-GGG-SEEEEES--S-HHHHHHH-GGGHHHHHHHHT--TTTTHHHHHTT-TGGGGGGGTTSEEEEEEETT-SSS-THHHHHHHHHHHTTT--EEEEEETT--SSGGGGTT-HHHHHHHHTT------SEE-TT--B-EEEEE-TT--EEEEE--SS-SPEEEEEEESSSHHHHHH-TTTTHHHHHHHTTTPEEEEEPPTTSGGG--TTPPSTHHHHHHHHHTT--HHHHHHHHHHHHHHHHHHTT-EEEEEEEEEEETHHHHHHHHHHHH-TTEEEEEEES----STTSGGGTT-S-HHHHHHTSHHHHHHHHTT--EEEEEETT-TTTTHHHHHHHHHHHHHHHHHTT----EEEEEE--TTSSS--TTHHHHHHHHHHHHHPPPP-

InterPro domains:
  IPR000073 Alpha/beta hydrolase fold-1 [PF00561] (323-467)
  IPR001375 Peptidase S9, prolyl oligopeptidase, catalytic domain [PF00326] (128-282)
  IPR029058 Alpha/Beta hydrolase fold [G3DSA:3.40.50.1820] (36-285)
  IPR029058 Alpha/Beta hydrolase fold [G3DSA:3.40.50.1820] (298-546)
  IPR029058 Alpha/Beta hydrolase fold [SSF53474] (50-284)
  IPR029058 Alpha/Beta hydrolase fold [SSF53474] (305-545)
  IPR050261 FrsA esterase [PTHR22946] (53-267)

Radius of gyration: 28.54 Å; chains: 1; bounding box: 106×54×74 Å